Protein AF-A0A0Q6EJR5-F1 (afdb_monomer_lite)

Foldseek 3Di:
DDLLVVVLCVLPVCLVVVVVLCPPCVSVVQSLVLLCVLQVDNDNVSSVVSCVVDVVSSVVSSVSSVVSVVVVVVVVVVVVVVVVVVVVVVVVVVVVQVVVLVVVQVCQVVVDDPRNCVLVVLLCVLVCVLVVLVVCVVVCVVVPDDPVVVVVSVVVNVVSVVVNVVNCCSVVDCPVVVVVVVVVVVVVVVVVVVVVVPPDDDDDDDDDDDDDDDDDDDDDDDDDDDDDDDDDDDDYDDDDDDDDDDDDDDDDDDCPPVPDDDDDPPQAFDFPDPPDGFAADDDPPPLLQFAQFWDAPDPQQLFWWGAGPSRDTTDDQCQFFQRADPNQFFGQLFGWGAFAFFTFTFGGAKWFFADKAWDDQDPVRFTFIWTWTADDWKIKTQTQFHPCQCVVLVDDHGDIDHRGDGRTGHHPRRTGGIWMFGPPDRDDDTDGPPDDDDPGGHGHRVVSVSNSDPPPPD

Secondary structure (DSSP, 8-state):
--HHHHHHHHH-TTHHHHHTT-SSSHHHHHHHHHHHHHH--SSHHHHHHHHHH-HHHHHHHHHHHHHHHHHHHHHHHHHHHHHHHHHHHHHHHHHHHHHHHHHHHHHHHHS-TTTTTHHHHHHHHHHHHHHHHHHHHHTTTTTTS-HHHHHHHHHHHHHHHHHHHHHHHHHS-THHHHHHHHHHHHHHHHHHHHHHHSS----PPP-------------------------------------------------TT----------PBPPSSSSSPPPBP--SS-GGG---SEE---TTTT---EEBTTS-EES-GGGSTT-EETTTTEE--SEEEE--TTPEEE-SSSEEEEEEEEEEE-TTS-EEEEEEEE-SSEEEEEETEETTHHHHTT--TT-EE-TT-EEEEB-TTSEEEEEEEETT--S-----TTS---SSEEB-HHHHHHHS-STT--

Structure (mmCIF, N/CA/C/O backbone):
data_AF-A0A0Q6EJR5-F1
#
_entry.id   AF-A0A0Q6EJR5-F1
#
loop_
_atom_site.group_PDB
_atom_site.id
_atom_site.type_symbol
_atom_site.label_atom_id
_atom_site.label_alt_id
_atom_site.label_comp_id
_atom_site.label_asym_id
_atom_site.label_entity_id
_atom_site.label_seq_id
_atom_site.pdbx_PDB_ins_code
_atom_site.Cartn_x
_atom_site.Cartn_y
_atom_site.Cartn_z
_atom_site.occupancy
_atom_site.B_iso_or_equiv
_atom_site.auth_seq_id
_atom_site.auth_comp_id
_atom_site.auth_asym_id
_atom_site.auth_atom_id
_atom_site.pdbx_PDB_model_num
ATOM 1 N N . MET A 1 1 ? -3.479 7.681 37.770 1.00 61.12 1 MET A N 1
ATOM 2 C CA . MET A 1 1 ? -4.841 8.215 37.561 1.00 61.12 1 MET A CA 1
ATOM 3 C C . MET A 1 1 ? -5.262 8.885 38.858 1.00 61.12 1 MET A C 1
ATOM 5 O O . MET A 1 1 ? -5.218 8.220 39.886 1.00 61.12 1 MET A O 1
ATOM 9 N N . SER A 1 2 ? -5.551 10.185 38.834 1.00 76.25 2 SER A N 1
ATOM 10 C CA . SER A 1 2 ? -5.902 10.955 40.036 1.00 76.25 2 SER A CA 1
ATOM 11 C C . SER A 1 2 ? -7.292 10.583 40.574 1.00 76.25 2 SER A C 1
ATOM 13 O O . SER A 1 2 ? -8.178 10.241 39.782 1.00 76.25 2 SER A O 1
ATOM 15 N N . PRO A 1 3 ? -7.534 10.655 41.896 1.00 80.75 3 PRO A N 1
ATOM 16 C CA . PRO A 1 3 ? -8.864 10.427 42.454 1.00 80.75 3 PRO A CA 1
ATOM 17 C C . PRO A 1 3 ? -9.887 11.502 42.035 1.00 80.75 3 PRO A C 1
ATOM 19 O O . PRO A 1 3 ? -11.080 11.207 42.018 1.00 80.75 3 PRO A O 1
ATOM 22 N N . LEU A 1 4 ? -9.456 12.703 41.618 1.00 81.25 4 LEU A N 1
ATOM 23 C CA . LEU A 1 4 ? -10.346 13.721 41.033 1.00 81.25 4 LEU A CA 1
ATOM 24 C C . LEU A 1 4 ? -10.861 13.296 39.645 1.00 81.25 4 LEU A C 1
ATOM 26 O O . LEU A 1 4 ? -12.050 13.421 39.352 1.00 81.25 4 LEU A O 1
ATOM 30 N N . ILE A 1 5 ? -9.996 12.695 38.821 1.00 83.31 5 ILE A N 1
ATOM 31 C CA . ILE A 1 5 ? -10.364 12.134 37.509 1.00 83.31 5 ILE A CA 1
ATOM 32 C C . ILE A 1 5 ? -11.421 11.029 37.660 1.00 83.31 5 ILE A C 1
ATOM 34 O O . ILE A 1 5 ? -12.351 10.952 36.858 1.00 83.31 5 ILE A O 1
ATOM 38 N N . ALA A 1 6 ? -11.337 10.205 38.711 1.00 84.06 6 ALA A N 1
ATOM 39 C CA . ALA A 1 6 ? -12.338 9.172 38.988 1.00 84.06 6 ALA A CA 1
ATOM 40 C C . ALA A 1 6 ? -13.736 9.750 39.304 1.00 84.06 6 ALA A C 1
ATOM 42 O O . ALA A 1 6 ? -14.745 9.112 39.000 1.00 84.06 6 ALA A O 1
ATOM 43 N N . ILE A 1 7 ? -13.812 10.963 39.864 1.00 84.06 7 ILE A N 1
ATOM 44 C CA . ILE A 1 7 ? -15.077 11.678 40.112 1.00 84.06 7 ILE A CA 1
ATOM 45 C C . ILE A 1 7 ? -15.633 12.244 38.802 1.00 84.06 7 ILE A C 1
ATOM 47 O O . ILE A 1 7 ? -16.807 12.036 38.498 1.00 84.06 7 ILE A O 1
ATOM 51 N N . ALA A 1 8 ? -14.791 12.886 37.984 1.00 83.62 8 ALA A N 1
ATOM 52 C CA . ALA A 1 8 ? -15.186 13.367 36.659 1.00 83.62 8 ALA A CA 1
ATOM 53 C C . ALA A 1 8 ? -15.727 12.227 35.773 1.00 83.62 8 ALA A C 1
ATOM 55 O O . ALA A 1 8 ? -16.794 12.357 35.173 1.00 83.62 8 ALA A O 1
ATOM 56 N N . ALA A 1 9 ? -15.048 11.077 35.770 1.00 84.69 9 ALA A N 1
ATOM 57 C CA . ALA A 1 9 ? -15.455 9.876 35.042 1.00 84.69 9 ALA A CA 1
ATOM 58 C C . ALA A 1 9 ? -16.787 9.269 35.520 1.00 84.69 9 ALA A C 1
ATOM 60 O O . ALA A 1 9 ? -17.506 8.669 34.723 1.00 84.69 9 ALA A O 1
ATOM 61 N N . ALA A 1 10 ? -17.151 9.437 36.796 1.00 84.56 10 ALA A N 1
ATOM 62 C CA . ALA A 1 10 ? -18.450 9.000 37.312 1.00 84.56 10 ALA A CA 1
ATOM 63 C C . ALA A 1 10 ? -19.615 9.897 36.843 1.00 84.56 10 ALA A C 1
ATOM 65 O O . ALA A 1 10 ? -20.758 9.442 36.801 1.00 84.56 10 ALA A O 1
ATOM 66 N N . ILE A 1 11 ? -19.337 11.156 36.479 1.00 84.00 11 ILE A N 1
ATOM 67 C CA . ILE A 1 11 ? -20.334 12.145 36.030 1.00 84.00 11 ILE A CA 1
ATOM 68 C C . ILE A 1 11 ? -20.426 12.194 34.494 1.00 84.00 11 ILE A C 1
ATOM 70 O O . ILE A 1 11 ? -21.525 12.355 33.954 1.00 84.00 11 ILE A O 1
ATOM 74 N N . VAL A 1 12 ? -19.293 12.033 33.797 1.00 85.00 12 VAL A N 1
ATOM 75 C CA . VAL A 1 12 ? -19.169 11.979 32.329 1.00 85.00 12 VAL A CA 1
ATOM 76 C C . VAL A 1 12 ? -18.239 10.816 31.931 1.00 85.00 12 VAL A C 1
ATOM 78 O O . VAL A 1 12 ? -17.037 11.020 31.764 1.00 85.00 12 VAL A O 1
ATOM 81 N N . PRO A 1 13 ? -18.760 9.586 31.742 1.00 82.12 13 PRO A N 1
ATOM 82 C CA . PRO A 1 13 ? -17.931 8.405 31.453 1.00 82.12 13 PRO A CA 1
ATOM 83 C C . PRO A 1 13 ? -17.100 8.491 30.166 1.00 82.12 13 PRO A C 1
ATOM 85 O O . PRO A 1 13 ? -16.034 7.885 30.077 1.00 82.12 13 PRO A O 1
ATOM 88 N N . GLU A 1 14 ? -17.556 9.267 29.180 1.00 78.62 14 GLU A N 1
ATOM 89 C CA . GLU A 1 14 ? -16.849 9.494 27.911 1.00 78.62 14 GLU A CA 1
ATOM 90 C C . GLU A 1 14 ? -15.479 10.173 28.096 1.00 78.62 14 GLU A C 1
ATOM 92 O O . GLU A 1 14 ? -14.563 9.926 27.310 1.00 78.62 14 GLU A O 1
ATOM 97 N N . ILE A 1 15 ? -15.277 10.922 29.190 1.00 80.06 15 ILE A N 1
ATOM 98 C CA . ILE A 1 15 ? -14.000 11.586 29.494 1.00 80.06 15 ILE A CA 1
ATOM 99 C C . ILE A 1 15 ? -12.838 10.578 29.632 1.00 80.06 15 ILE A C 1
ATOM 101 O O . ILE A 1 15 ? -11.687 10.900 29.335 1.00 80.06 15 ILE A O 1
ATOM 105 N N . LEU A 1 16 ? -13.138 9.323 30.001 1.00 77.94 16 LEU A N 1
ATOM 106 C CA . LEU A 1 16 ? -12.156 8.236 30.069 1.00 77.94 16 LEU A CA 1
ATOM 107 C C . LEU A 1 16 ? -11.574 7.875 28.697 1.00 77.94 16 LEU A C 1
ATOM 109 O O . LEU A 1 16 ? -10.421 7.454 28.630 1.00 77.94 16 LEU A O 1
ATOM 113 N N . ARG A 1 17 ? -12.331 8.047 27.602 1.00 77.50 17 ARG A N 1
ATOM 114 C CA . ARG A 1 17 ? -11.819 7.806 26.242 1.00 77.50 17 ARG A CA 1
ATOM 115 C C . ARG A 1 17 ? -10.790 8.861 25.842 1.00 77.50 17 ARG A C 1
ATOM 117 O O . ARG A 1 17 ? -9.792 8.507 25.230 1.00 77.50 17 ARG A O 1
ATOM 124 N N . ARG A 1 18 ? -10.989 10.123 26.245 1.00 73.12 18 ARG A N 1
ATOM 125 C CA . ARG A 1 18 ? -10.033 11.220 26.001 1.00 73.12 18 ARG A CA 1
ATOM 126 C C . ARG A 1 18 ? -8.766 11.079 26.833 1.00 73.12 18 ARG A C 1
ATOM 128 O O . ARG A 1 18 ? -7.672 11.272 26.317 1.00 73.12 18 ARG A O 1
ATOM 135 N N . LEU A 1 19 ? -8.902 10.662 28.092 1.00 77.19 19 LEU A N 1
ATOM 136 C CA . LEU A 1 19 ? -7.751 10.363 28.944 1.00 77.19 19 LEU A CA 1
ATOM 137 C C . LEU A 1 19 ? -6.940 9.159 28.428 1.00 77.19 19 LEU A C 1
ATOM 139 O O . LEU A 1 19 ? -5.723 9.138 28.566 1.00 77.19 19 LEU A O 1
ATOM 143 N N . ALA A 1 20 ? -7.584 8.173 27.794 1.00 75.25 20 ALA A N 1
ATOM 144 C CA . ALA A 1 20 ? -6.888 7.049 27.160 1.00 75.25 20 ALA A CA 1
ATOM 145 C C . ALA A 1 20 ? -6.059 7.449 25.920 1.00 75.25 20 ALA A C 1
ATOM 147 O O . ALA A 1 20 ? -5.216 6.668 25.485 1.00 75.25 20 ALA A O 1
ATOM 148 N N . THR A 1 21 ? -6.277 8.650 25.371 1.00 67.75 21 THR A N 1
ATOM 149 C CA . THR A 1 21 ? -5.479 9.254 24.289 1.00 67.75 21 THR A CA 1
ATOM 150 C C . THR A 1 21 ? -4.505 10.338 24.774 1.00 67.75 21 THR A C 1
ATOM 152 O O . THR A 1 21 ? -3.843 10.969 23.955 1.00 67.75 21 THR A O 1
ATOM 155 N N . ASP A 1 22 ? -4.404 10.573 26.085 1.00 78.06 22 ASP A N 1
ATOM 156 C CA . ASP A 1 22 ? -3.545 11.613 26.659 1.00 78.06 22 ASP A CA 1
ATOM 157 C C . ASP A 1 22 ? -2.146 11.081 27.004 1.00 78.06 22 ASP A C 1
ATOM 159 O O . ASP A 1 22 ? -1.853 10.723 28.145 1.00 78.06 22 ASP A O 1
ATOM 163 N N . GLU A 1 23 ? -1.257 11.058 26.011 1.00 67.62 23 GLU A N 1
ATOM 164 C CA . GLU A 1 23 ? 0.153 10.682 26.206 1.00 67.62 23 GLU A CA 1
ATOM 165 C C . GLU A 1 23 ? 0.959 11.732 27.004 1.00 67.62 23 GLU A C 1
ATOM 167 O O . GLU A 1 23 ? 2.087 11.461 27.413 1.00 67.62 23 GLU A O 1
ATOM 172 N N . THR A 1 24 ? 0.397 12.925 27.242 1.00 73.56 24 THR A N 1
ATOM 173 C CA . THR A 1 24 ? 1.102 14.073 27.848 1.00 73.56 24 THR A CA 1
ATOM 174 C C . THR A 1 24 ? 0.700 14.387 29.289 1.00 73.56 24 THR A C 1
ATOM 176 O O . THR A 1 24 ? 1.445 15.065 29.990 1.00 73.56 24 THR A O 1
ATOM 179 N N . GLY A 1 25 ? -0.470 13.922 29.732 1.00 77.94 25 GLY A N 1
ATOM 180 C CA . GLY A 1 25 ? -1.097 14.301 31.001 1.00 77.94 25 GLY A CA 1
ATOM 181 C C . GLY A 1 25 ? -1.902 15.609 30.955 1.00 77.94 25 GLY A C 1
ATOM 182 O O . GLY A 1 25 ? -2.576 15.932 31.934 1.00 77.94 25 GLY A O 1
ATOM 183 N N . ALA A 1 26 ? -1.880 16.352 29.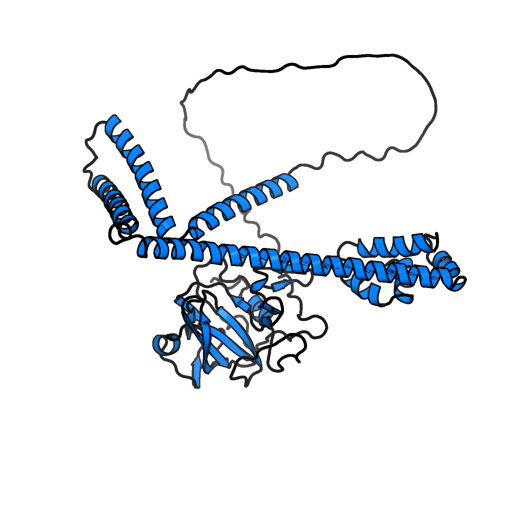842 1.00 80.62 26 ALA A N 1
ATOM 184 C CA . ALA A 1 26 ? -2.504 17.672 29.728 1.00 80.62 26 ALA A CA 1
ATOM 185 C C . ALA A 1 26 ? -4.045 17.640 29.759 1.00 80.62 26 ALA A C 1
ATOM 187 O O . ALA A 1 26 ? -4.671 18.583 30.245 1.00 80.62 26 ALA A O 1
ATOM 188 N N . ILE A 1 27 ? -4.675 16.563 29.278 1.00 82.75 27 ILE A N 1
ATOM 189 C CA . ILE A 1 27 ? -6.127 16.357 29.406 1.00 82.75 27 ILE A CA 1
ATOM 190 C C . ILE A 1 27 ? -6.450 15.962 30.854 1.00 82.75 27 ILE A C 1
ATOM 192 O O . ILE A 1 27 ? -7.434 16.442 31.415 1.00 82.75 27 ILE A O 1
ATOM 196 N N . GLY A 1 28 ? -5.592 15.158 31.492 1.00 83.56 28 GLY A N 1
ATOM 197 C CA . GLY A 1 28 ? -5.648 14.882 32.930 1.00 83.56 28 GLY A CA 1
ATOM 198 C C . GLY A 1 28 ? -5.654 16.162 33.772 1.00 83.56 28 GLY A C 1
ATOM 199 O O . GLY A 1 28 ? -6.595 16.387 34.532 1.00 83.56 28 GLY A O 1
ATOM 200 N N . GLU A 1 29 ? -4.673 17.045 33.572 1.00 85.88 29 GLU A N 1
ATOM 201 C CA . GLU A 1 29 ? -4.584 18.343 34.257 1.00 85.88 29 GLU A CA 1
ATOM 202 C C . GLU A 1 29 ? -5.828 19.218 34.030 1.00 85.88 29 GLU A C 1
ATOM 204 O O . GLU A 1 29 ? -6.339 19.821 34.975 1.00 85.88 29 GLU A O 1
ATOM 209 N N . GLN A 1 30 ? -6.372 19.253 32.807 1.00 84.81 30 GLN A N 1
ATOM 210 C CA . GLN A 1 30 ? -7.591 20.011 32.490 1.00 84.81 30 GLN A CA 1
ATOM 211 C C . GLN A 1 30 ? -8.840 19.448 33.189 1.00 84.81 30 GLN A C 1
ATOM 213 O O . GLN A 1 30 ? -9.680 20.220 33.658 1.00 84.81 30 GLN A O 1
ATOM 218 N N . ILE A 1 31 ? -8.957 18.122 33.317 1.00 87.12 31 ILE A N 1
ATOM 219 C CA . ILE A 1 31 ? -10.040 17.469 34.071 1.00 87.12 31 ILE A CA 1
ATOM 220 C C . ILE A 1 31 ? -9.919 17.787 35.568 1.00 87.12 31 ILE A C 1
ATOM 222 O O . ILE A 1 31 ? -10.916 18.130 36.206 1.00 87.12 31 ILE A O 1
ATOM 226 N N . GLU A 1 32 ? -8.715 17.708 36.137 1.00 87.44 32 GLU A N 1
ATOM 227 C CA . GLU A 1 32 ? -8.482 18.011 37.556 1.00 87.44 32 GLU A CA 1
ATOM 228 C C . GLU A 1 32 ? -8.726 19.494 37.867 1.00 87.44 32 GLU A C 1
ATOM 230 O O . GLU A 1 32 ? -9.386 19.816 38.859 1.00 87.44 32 GLU A O 1
ATOM 235 N N . ALA A 1 33 ? -8.312 20.395 36.971 1.00 87.38 33 ALA A N 1
ATOM 236 C CA . ALA A 1 33 ? -8.634 21.815 37.045 1.00 87.38 33 ALA A CA 1
ATOM 237 C C . ALA A 1 33 ? -10.150 22.072 36.971 1.00 87.38 33 ALA A C 1
ATOM 239 O O . ALA A 1 33 ? -10.655 22.892 37.734 1.00 87.38 33 ALA A O 1
ATOM 240 N N . ALA A 1 34 ? -10.901 21.367 36.117 1.00 85.62 34 ALA A N 1
ATOM 241 C CA . ALA A 1 34 ? -12.360 21.502 36.044 1.00 85.62 34 ALA A CA 1
ATOM 242 C C . ALA A 1 34 ? -13.058 21.065 37.348 1.00 85.62 34 ALA A C 1
ATOM 244 O O . ALA A 1 34 ? -13.923 21.782 37.856 1.00 85.62 34 ALA A O 1
ATOM 245 N N . VAL A 1 35 ? -12.655 19.933 37.942 1.00 86.69 35 VAL A N 1
ATOM 246 C CA . VAL A 1 35 ? -13.210 19.475 39.233 1.00 86.69 35 VAL A CA 1
ATOM 247 C C . VAL A 1 35 ? -12.894 20.474 40.352 1.00 86.69 35 VAL A C 1
ATOM 249 O O . VAL A 1 35 ? -13.790 20.827 41.125 1.00 86.69 35 VAL A O 1
ATOM 252 N N . ASN A 1 36 ? -11.659 20.979 40.417 1.00 87.31 36 ASN A N 1
ATOM 253 C CA . ASN A 1 36 ? -11.250 21.954 41.429 1.00 87.31 36 ASN A CA 1
ATOM 254 C C . ASN A 1 36 ? -11.972 23.305 41.240 1.00 87.31 36 ASN A C 1
ATOM 256 O O . ASN A 1 36 ? -12.535 23.839 42.189 1.00 87.31 36 ASN A O 1
ATOM 260 N N . ASN A 1 37 ? -12.092 23.807 40.006 1.00 87.00 37 ASN A N 1
ATOM 261 C CA . ASN A 1 37 ? -12.785 25.067 39.702 1.00 87.00 37 ASN A CA 1
ATOM 262 C C . ASN A 1 37 ? -14.284 25.065 40.064 1.00 87.00 37 ASN A C 1
ATOM 264 O O . ASN A 1 37 ? -14.830 26.128 40.358 1.00 87.00 37 ASN A O 1
ATOM 268 N N . VAL A 1 38 ? -14.964 23.910 40.042 1.00 87.00 38 VAL A N 1
ATOM 269 C CA . VAL A 1 38 ? -16.391 23.814 40.421 1.00 87.00 38 VAL A CA 1
ATOM 270 C C . VAL A 1 38 ? -16.589 23.510 41.909 1.00 87.00 38 VAL A C 1
ATOM 272 O O . VAL A 1 38 ? -17.557 23.979 42.504 1.00 87.00 38 VAL A O 1
ATOM 275 N N . THR A 1 39 ? -15.692 22.746 42.536 1.00 86.62 39 THR A N 1
ATOM 276 C CA . THR A 1 39 ? -15.836 22.348 43.952 1.00 86.62 39 THR A CA 1
ATOM 277 C C . THR A 1 39 ? -15.099 23.266 44.929 1.00 86.62 39 THR A C 1
ATOM 279 O O . THR A 1 39 ? -15.474 23.341 46.102 1.00 86.62 39 THR A O 1
ATOM 282 N N . GLY A 1 40 ? -14.067 23.973 44.472 1.00 86.00 40 GLY A N 1
ATOM 283 C CA . GLY A 1 40 ? -13.118 24.704 45.309 1.00 86.00 40 GLY A CA 1
ATOM 284 C C . GLY A 1 40 ? -12.274 23.798 46.210 1.00 86.00 40 GLY A C 1
ATOM 285 O O . GLY A 1 40 ? -11.847 24.256 47.265 1.00 86.00 40 GLY A O 1
ATOM 286 N N . GLU A 1 41 ? -12.111 22.518 45.859 1.00 83.50 41 GLU A N 1
ATOM 287 C CA . GLU A 1 41 ? -11.373 21.523 46.644 1.00 83.50 41 GLU A CA 1
ATOM 288 C C . GLU A 1 41 ? -10.335 20.792 45.788 1.00 83.50 41 GLU A C 1
ATOM 290 O O . GLU A 1 41 ? -10.648 20.237 44.734 1.00 83.50 41 GLU A O 1
ATOM 295 N N . SER A 1 42 ? -9.103 20.721 46.297 1.00 79.25 42 SER A N 1
ATOM 296 C CA . SER A 1 42 ? -8.042 19.870 45.739 1.00 79.25 42 SER A CA 1
ATOM 297 C C . SER A 1 42 ? -8.084 18.433 46.278 1.00 79.25 42 SER A C 1
ATOM 299 O O . SER A 1 42 ? -7.417 17.561 45.726 1.00 79.25 42 SER A O 1
ATOM 301 N N . ASP A 1 43 ? -8.834 18.170 47.356 1.00 85.81 43 ASP A N 1
ATOM 302 C CA . ASP A 1 43 ? -9.046 16.817 47.877 1.00 85.81 43 ASP A CA 1
ATOM 303 C C . ASP A 1 43 ? -10.291 16.168 47.260 1.00 85.81 43 ASP A C 1
ATOM 305 O O . ASP A 1 43 ? -11.372 16.755 47.210 1.00 85.81 43 ASP A O 1
ATOM 309 N N . ALA A 1 44 ? -10.154 14.912 46.839 1.00 81.44 44 ALA A N 1
ATOM 310 C CA . ALA A 1 44 ? -11.215 14.182 46.160 1.00 81.44 44 ALA A CA 1
ATOM 311 C C . ALA A 1 44 ? -12.374 13.771 47.086 1.00 81.44 44 ALA A C 1
ATOM 313 O O . ALA A 1 44 ? -13.512 13.664 46.627 1.00 81.44 44 ALA A O 1
ATOM 314 N N . ILE A 1 45 ? -12.132 13.559 48.384 1.00 84.75 45 ILE A N 1
ATOM 315 C CA . ILE A 1 45 ? -13.198 13.199 49.328 1.00 84.75 45 ILE A CA 1
ATOM 316 C C . ILE A 1 45 ? -14.057 14.439 49.617 1.00 84.75 45 ILE A C 1
ATOM 318 O O . ILE A 1 45 ? -15.283 14.363 49.521 1.00 84.75 45 ILE A O 1
ATOM 322 N N . ALA A 1 46 ? -13.430 15.590 49.870 1.00 84.69 46 ALA A N 1
ATOM 323 C CA . ALA A 1 46 ? -14.104 16.878 50.038 1.00 84.69 46 ALA A CA 1
ATOM 324 C C . ALA A 1 46 ? -14.841 17.325 48.759 1.00 84.69 46 ALA A C 1
ATOM 326 O O . ALA A 1 46 ? -16.023 17.682 48.820 1.00 84.69 46 ALA A O 1
ATOM 327 N N . ALA A 1 47 ? -14.190 17.232 47.592 1.00 83.75 47 ALA A N 1
ATOM 328 C CA . ALA A 1 47 ? -14.797 17.526 46.293 1.00 83.75 47 ALA A CA 1
ATOM 329 C C . ALA A 1 47 ? -16.056 16.679 46.050 1.00 83.75 47 ALA A C 1
ATOM 331 O O . ALA A 1 47 ? -17.112 17.218 45.710 1.00 83.75 47 ALA A O 1
ATOM 332 N N . LYS A 1 48 ? -15.981 15.361 46.293 1.00 85.19 48 LYS A N 1
ATOM 333 C CA . LYS A 1 48 ? -17.139 14.472 46.158 1.00 85.19 48 LYS A CA 1
ATOM 334 C C . LYS A 1 48 ? -18.261 14.832 47.135 1.00 85.19 48 LYS A C 1
ATOM 336 O O . LYS A 1 48 ? -19.408 14.922 46.710 1.00 85.19 48 LYS A O 1
ATOM 341 N N . GLN A 1 49 ? -17.953 15.086 48.408 1.00 85.75 49 GLN A N 1
ATOM 342 C CA . GLN A 1 49 ? -18.969 15.455 49.402 1.00 85.75 49 GLN A CA 1
ATOM 343 C C . GLN A 1 49 ? -19.724 16.739 49.020 1.00 85.75 49 GLN A C 1
ATOM 345 O O . GLN A 1 49 ? -20.940 16.800 49.198 1.00 85.75 49 GLN A O 1
ATOM 350 N N . LYS A 1 50 ? -19.047 17.740 48.436 1.00 86.50 50 LYS A N 1
ATOM 351 C CA . LYS A 1 50 ? -19.709 18.950 47.914 1.00 86.50 50 LYS A CA 1
ATOM 352 C C . LYS A 1 50 ? -20.636 18.661 46.730 1.00 86.50 50 LYS A C 1
ATOM 354 O O . LYS A 1 50 ? -21.726 19.227 46.681 1.00 86.50 50 LYS A O 1
ATOM 359 N N . LEU A 1 51 ? -20.221 17.796 45.802 1.00 86.56 51 LEU A N 1
ATOM 360 C CA . LEU A 1 51 ? -21.010 17.399 44.626 1.00 86.56 51 LEU A CA 1
ATOM 361 C C . LEU A 1 51 ? -22.250 16.581 45.020 1.00 86.56 51 LEU A C 1
ATOM 363 O O . LEU A 1 51 ? -23.358 16.912 44.592 1.00 86.56 51 LEU A O 1
ATOM 367 N N . ASP A 1 52 ? -22.078 15.585 45.897 1.00 85.44 52 ASP A N 1
ATOM 368 C CA . ASP A 1 52 ? -23.161 14.754 46.442 1.00 85.44 52 ASP A CA 1
ATOM 369 C C . ASP A 1 52 ? -24.179 15.604 47.240 1.00 85.44 52 ASP A C 1
ATOM 371 O O . ASP A 1 52 ? -25.382 15.343 47.194 1.00 85.44 52 ASP A O 1
ATOM 375 N N . ALA A 1 53 ? -23.722 16.655 47.936 1.00 87.12 53 ALA A N 1
ATOM 376 C CA . ALA A 1 53 ? -24.578 17.582 48.683 1.00 87.12 53 ALA A CA 1
ATOM 377 C C . ALA A 1 53 ? -25.238 18.686 47.828 1.00 87.12 53 ALA A C 1
ATOM 379 O O . ALA A 1 53 ? -26.172 19.337 48.300 1.00 87.12 53 ALA A O 1
ATOM 380 N N . SER A 1 54 ? -24.765 18.931 46.599 1.00 87.12 54 SER A N 1
ATOM 381 C CA . SER A 1 54 ? -25.181 20.076 45.772 1.00 87.12 54 SER A CA 1
ATOM 382 C C . SER A 1 54 ? -25.453 19.678 44.315 1.00 87.12 54 SER A C 1
ATOM 384 O O . SER A 1 54 ? -24.579 19.839 43.456 1.00 87.12 54 SER A O 1
ATOM 386 N N . PRO A 1 55 ? -26.691 19.264 43.975 1.00 86.00 55 PRO A N 1
ATOM 387 C CA . PRO A 1 55 ? -27.085 18.977 42.594 1.00 86.00 55 PRO A CA 1
ATOM 388 C C . PRO A 1 55 ? -26.729 20.079 41.569 1.00 86.00 55 PRO A C 1
ATOM 390 O O . PRO A 1 55 ? -26.269 19.723 40.484 1.00 86.00 55 PRO A O 1
ATOM 393 N N . PRO A 1 56 ? -26.827 21.396 41.878 1.00 89.19 56 PRO A N 1
ATOM 394 C CA . PRO A 1 56 ? -26.400 22.445 40.947 1.00 89.19 56 PRO A CA 1
ATOM 395 C C . PRO A 1 56 ? -24.903 22.410 40.598 1.00 89.19 56 PRO A C 1
ATOM 397 O O . PRO A 1 56 ? -24.553 22.656 39.446 1.00 89.19 56 PRO A O 1
ATOM 400 N N . LEU A 1 57 ? -24.024 22.065 41.551 1.00 86.31 57 LEU A N 1
ATOM 401 C CA . LEU A 1 57 ? -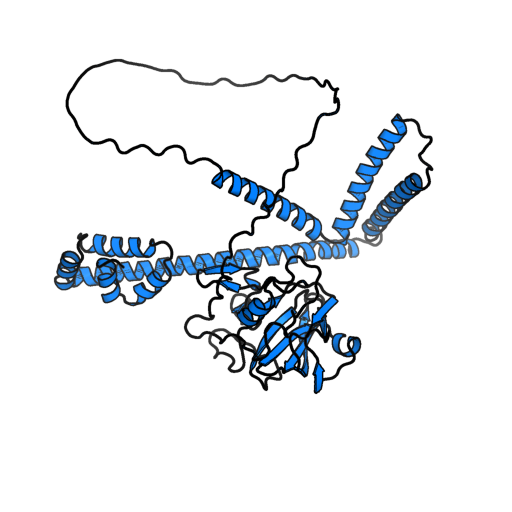22.582 21.937 41.293 1.00 86.31 57 LEU A CA 1
ATOM 402 C C . LEU A 1 57 ? -22.283 20.708 40.426 1.00 86.31 57 LEU A C 1
ATOM 404 O O . LEU A 1 57 ? -21.433 20.770 39.542 1.00 86.31 57 LEU A O 1
ATOM 408 N N . THR A 1 58 ? -23.016 19.611 40.628 1.00 86.38 58 THR A N 1
ATOM 409 C CA . THR A 1 58 ? -22.882 18.397 39.809 1.00 86.38 58 THR A CA 1
ATOM 410 C C . THR A 1 58 ? -23.284 18.637 38.350 1.00 86.38 58 THR A C 1
ATOM 412 O O . THR A 1 58 ? -22.562 18.218 37.444 1.00 86.38 58 THR A O 1
ATOM 415 N N . GLU A 1 59 ? -24.368 19.377 38.089 1.00 85.00 59 GLU A N 1
ATOM 416 C CA . GLU A 1 59 ? -24.724 19.768 36.715 1.00 85.00 59 GLU A CA 1
ATOM 417 C C . GLU A 1 59 ? -23.750 20.806 36.128 1.00 85.00 59 GLU A C 1
ATOM 419 O O . GLU A 1 59 ? -23.380 20.703 34.958 1.00 85.00 59 GLU A O 1
ATOM 424 N N . GLN A 1 60 ? -23.253 21.758 36.928 1.00 87.88 60 GLN A N 1
ATOM 425 C CA . GLN A 1 60 ? -22.221 22.708 36.491 1.00 87.88 60 GLN A CA 1
ATOM 426 C C . GLN A 1 60 ? -20.927 21.991 36.065 1.00 87.88 60 GLN A C 1
ATOM 428 O O . GLN A 1 60 ? -20.366 22.310 35.013 1.00 87.88 60 GLN A O 1
ATOM 433 N N . LEU A 1 61 ? -20.483 20.988 36.831 1.00 88.31 61 LEU A N 1
ATOM 434 C CA . LEU A 1 61 ? -19.325 20.158 36.494 1.00 88.31 61 LEU A CA 1
ATOM 435 C C . LEU A 1 61 ? -19.582 19.306 35.243 1.00 88.31 61 LEU A C 1
ATOM 437 O O . LEU A 1 61 ? -18.719 19.242 34.369 1.00 88.31 61 LEU A O 1
ATOM 441 N N . ARG A 1 62 ? -20.780 18.718 35.095 1.00 87.38 62 ARG A N 1
ATOM 442 C CA . ARG A 1 62 ? -21.167 17.994 33.870 1.00 87.38 62 ARG A CA 1
ATOM 443 C C . ARG A 1 62 ? -21.075 18.888 32.630 1.00 87.38 62 ARG A C 1
ATOM 445 O O . ARG A 1 62 ? -20.528 18.451 31.621 1.00 87.38 62 ARG A O 1
ATOM 452 N N . VAL A 1 63 ? -21.572 20.127 32.697 1.00 87.25 63 VAL A N 1
ATOM 453 C CA . VAL A 1 63 ? -21.508 21.075 31.568 1.00 87.25 63 VAL A CA 1
ATOM 454 C C . VAL A 1 63 ? -20.065 21.478 31.249 1.00 87.25 63 VAL A C 1
ATOM 456 O O . VAL A 1 63 ? -19.706 21.522 30.073 1.00 87.25 63 VAL A O 1
ATOM 459 N N . GLN A 1 64 ? -19.210 21.718 32.251 1.00 87.31 64 GLN A N 1
ATOM 460 C CA . GLN A 1 64 ? -17.794 22.017 31.995 1.00 87.31 64 GLN A CA 1
ATOM 461 C C . GLN A 1 64 ? -17.054 20.837 31.346 1.00 87.31 64 GLN A C 1
ATOM 463 O O . GLN A 1 64 ? -16.371 21.035 30.343 1.00 87.31 64 GLN A O 1
ATOM 468 N N . LEU A 1 65 ? -17.241 19.610 31.844 1.00 87.38 65 LEU A N 1
ATOM 469 C CA . LEU A 1 65 ? -16.622 18.408 31.269 1.00 87.38 65 LEU A CA 1
ATOM 470 C C . LEU A 1 65 ? -17.130 18.104 29.846 1.00 87.38 65 LEU A C 1
ATOM 472 O O . LEU A 1 65 ? -16.350 17.683 28.995 1.00 87.38 65 LEU A O 1
ATOM 476 N N . ALA A 1 66 ? -18.411 18.360 29.557 1.00 83.94 66 ALA A N 1
ATOM 477 C CA . ALA A 1 66 ? -18.968 18.214 28.210 1.00 83.94 66 ALA A CA 1
ATOM 478 C C . ALA A 1 66 ? -18.431 19.270 27.223 1.00 83.94 66 ALA A C 1
ATOM 480 O O . ALA A 1 66 ? -18.185 18.956 26.058 1.00 83.94 66 ALA A O 1
ATOM 481 N N . ASN A 1 67 ? -18.208 20.508 27.679 1.00 85.44 67 ASN A N 1
ATOM 482 C CA . ASN A 1 67 ? -17.547 21.535 26.870 1.00 85.44 67 ASN A CA 1
ATOM 483 C C . ASN A 1 67 ? -16.076 21.180 26.601 1.00 85.44 67 ASN A C 1
ATOM 485 O O . ASN A 1 67 ? -15.612 21.367 25.479 1.00 85.44 67 ASN A O 1
ATOM 489 N N . LEU A 1 68 ? -15.371 20.617 27.589 1.00 84.38 68 LEU A N 1
ATOM 490 C CA . LEU A 1 68 ? -13.984 20.170 27.447 1.00 84.38 68 LEU A CA 1
ATOM 491 C C . LEU A 1 68 ? -13.843 19.061 26.387 1.00 84.38 68 LEU A C 1
ATOM 493 O O . LEU A 1 68 ? -13.004 19.180 25.496 1.00 84.38 68 LEU A O 1
ATOM 497 N N . ASP A 1 69 ? -14.706 18.035 26.410 1.00 81.31 69 ASP A N 1
ATOM 498 C CA . ASP A 1 69 ? -14.738 16.997 25.360 1.00 81.31 69 ASP A CA 1
ATOM 499 C C . ASP A 1 69 ? -14.984 17.596 23.964 1.00 81.31 69 ASP A C 1
ATOM 501 O O . ASP A 1 69 ? -14.311 17.237 22.996 1.00 81.31 69 ASP A O 1
ATOM 505 N N . LEU A 1 70 ? -15.902 18.565 23.869 1.00 82.06 70 LEU A N 1
ATOM 506 C CA . LEU A 1 70 ? -16.227 19.249 22.620 1.00 82.06 70 LEU A CA 1
ATOM 507 C C . LEU A 1 70 ? -15.051 20.082 22.079 1.00 82.06 70 LEU A C 1
ATOM 509 O O . LEU A 1 70 ? -14.883 20.167 20.862 1.00 82.06 70 LEU A O 1
ATOM 513 N N . GLU A 1 71 ? -14.254 20.719 22.939 1.00 81.12 71 GLU A N 1
ATOM 514 C CA . GLU A 1 71 ? -13.075 21.487 22.517 1.00 81.12 71 GLU A CA 1
ATOM 515 C C . GLU A 1 71 ? -11.903 20.588 22.119 1.00 81.12 71 GLU A C 1
ATOM 517 O O . GLU A 1 71 ? -11.311 20.826 21.064 1.00 81.12 71 GLU A O 1
ATOM 522 N N . ILE A 1 72 ? -11.651 19.501 22.857 1.00 77.38 72 ILE A N 1
ATOM 523 C CA . ILE A 1 72 ? -10.694 18.455 22.459 1.00 77.38 72 ILE A CA 1
ATOM 524 C C . ILE A 1 72 ? -11.089 17.886 21.089 1.00 77.38 72 ILE A C 1
ATOM 526 O O . ILE A 1 72 ? -10.285 17.887 20.161 1.00 77.38 72 ILE A O 1
ATOM 530 N N . HIS A 1 73 ? -12.360 17.519 20.898 1.00 76.81 73 HIS A N 1
ATOM 531 C CA . HIS A 1 73 ? -12.828 16.975 19.623 1.00 76.81 73 HIS A CA 1
ATOM 532 C C . HIS A 1 73 ? -12.714 17.964 18.451 1.00 76.81 73 HIS A C 1
ATOM 534 O O . HIS A 1 73 ? -12.409 17.565 17.324 1.00 76.81 73 HIS A O 1
ATOM 540 N N . LYS A 1 74 ? -12.929 19.264 18.693 1.00 74.19 74 LYS A N 1
ATOM 541 C CA . LYS A 1 74 ? -12.681 20.311 17.688 1.00 74.19 74 LYS A CA 1
ATOM 542 C C . LYS A 1 74 ? -11.194 20.448 17.367 1.00 74.19 74 LYS A C 1
ATOM 544 O O . LYS A 1 74 ? -10.872 20.691 16.206 1.00 74.19 74 LYS A O 1
ATOM 549 N N . ALA A 1 75 ? -10.306 20.301 18.351 1.00 71.12 75 ALA A N 1
ATOM 550 C CA . ALA A 1 75 ? -8.863 20.322 18.138 1.00 71.12 75 ALA A CA 1
ATOM 551 C C . ALA A 1 75 ? -8.400 19.112 17.308 1.00 71.12 75 ALA A C 1
ATOM 553 O O . ALA A 1 75 ? -7.688 19.312 16.322 1.00 71.12 75 ALA A O 1
ATOM 554 N N . ASP A 1 76 ? -8.887 17.902 17.619 1.00 69.25 76 ASP A N 1
ATOM 555 C CA . ASP A 1 76 ? -8.665 16.682 16.822 1.00 69.25 76 ASP A CA 1
ATOM 556 C C . ASP A 1 76 ? -9.056 16.913 15.352 1.00 69.25 76 ASP A C 1
ATOM 558 O O . ASP A 1 76 ? -8.262 16.718 14.428 1.00 69.25 76 ASP A O 1
ATOM 562 N N . LEU A 1 77 ? -10.287 17.390 15.132 1.00 68.50 77 LEU A N 1
ATOM 563 C CA . LEU A 1 77 ? -10.848 17.585 13.797 1.00 68.50 77 LEU A CA 1
ATOM 564 C C . LEU A 1 77 ? -10.143 18.722 13.040 1.00 68.50 77 LEU A C 1
ATOM 566 O O . LEU A 1 77 ? -9.943 18.629 11.830 1.00 68.50 77 LEU A O 1
ATOM 570 N N . ALA A 1 78 ? -9.716 19.782 13.733 1.00 68.94 78 ALA A N 1
ATOM 571 C CA . ALA A 1 78 ? -8.912 20.851 13.147 1.00 68.94 78 ALA A CA 1
ATOM 572 C C . ALA A 1 78 ? -7.501 20.371 12.767 1.00 68.94 78 ALA A C 1
ATOM 574 O O . ALA A 1 78 ? -6.978 20.788 11.732 1.00 68.94 78 ALA A O 1
ATOM 575 N N . ALA A 1 79 ? -6.896 19.473 13.552 1.00 65.62 79 ALA A N 1
ATOM 576 C CA . ALA A 1 79 ? -5.622 18.843 13.222 1.00 65.62 79 ALA A CA 1
ATOM 577 C C . ALA A 1 79 ? -5.751 17.902 12.011 1.00 65.62 79 ALA A C 1
ATOM 579 O O . ALA A 1 79 ? -4.925 17.979 11.099 1.00 65.62 79 ALA A O 1
ATOM 580 N N . GLU A 1 80 ? -6.813 17.091 11.932 1.00 62.03 80 GLU A N 1
ATOM 581 C CA . GLU A 1 80 ? -7.085 16.242 10.763 1.00 62.03 80 GLU A CA 1
ATOM 582 C C . GLU A 1 80 ? -7.372 17.078 9.503 1.00 62.03 80 GLU A C 1
ATOM 584 O O . GLU A 1 80 ? -6.805 16.806 8.443 1.00 62.03 80 GLU A O 1
ATOM 589 N N . VAL A 1 81 ? -8.165 18.152 9.604 1.00 59.59 81 VAL A N 1
ATOM 590 C CA . VAL A 1 81 ? -8.388 19.092 8.490 1.00 59.59 81 VAL A CA 1
ATOM 591 C C . VAL A 1 81 ? -7.086 19.787 8.082 1.00 59.59 81 VAL A C 1
ATOM 593 O O . VAL A 1 81 ? -6.840 19.958 6.887 1.00 59.59 81 VAL A O 1
ATOM 596 N N . LYS A 1 82 ? -6.209 20.147 9.026 1.00 62.50 82 LYS A N 1
ATOM 597 C CA . LYS A 1 82 ? -4.894 20.735 8.724 1.00 62.50 82 LYS A CA 1
ATOM 598 C C . LYS A 1 82 ? -3.982 19.741 7.999 1.00 62.50 82 LYS A C 1
ATOM 600 O O . LYS A 1 82 ? -3.380 20.111 6.997 1.00 62.50 82 LYS A O 1
ATOM 605 N N . ALA A 1 83 ? -3.941 18.481 8.436 1.00 54.53 83 ALA A N 1
ATOM 606 C CA . ALA A 1 83 ? -3.188 17.420 7.766 1.00 54.53 83 ALA A CA 1
ATOM 607 C C . ALA A 1 83 ? -3.753 17.115 6.366 1.00 54.53 83 ALA A C 1
ATOM 609 O O . ALA A 1 83 ? -3.016 17.050 5.383 1.00 54.53 83 ALA A O 1
ATOM 610 N N . SER A 1 84 ? -5.079 17.012 6.235 1.00 54.78 84 SER A N 1
ATOM 611 C CA . SER A 1 84 ? -5.721 16.789 4.939 1.00 54.78 84 SER A CA 1
ATOM 612 C C . SER A 1 84 ? -5.569 17.984 3.993 1.00 54.78 84 SER A C 1
ATOM 614 O O . SER A 1 84 ? -5.530 17.775 2.782 1.00 54.78 84 SER A O 1
ATOM 616 N N . THR A 1 85 ? -5.482 19.220 4.496 1.00 46.19 85 THR A N 1
ATOM 617 C CA . THR A 1 85 ? -5.230 20.404 3.659 1.00 46.19 85 THR A CA 1
ATOM 618 C C . THR A 1 85 ? -3.756 20.567 3.296 1.00 46.19 85 THR A C 1
ATOM 620 O O . THR A 1 85 ? -3.493 20.993 2.175 1.00 46.19 85 THR A O 1
ATOM 623 N N . SER A 1 86 ? -2.795 20.148 4.132 1.00 44.59 86 SER A N 1
ATOM 624 C CA . SER A 1 86 ? -1.389 20.036 3.707 1.00 44.59 86 SER A CA 1
ATOM 625 C C . SER A 1 86 ? -1.188 18.937 2.662 1.00 44.59 86 SER A C 1
ATOM 627 O O . SER A 1 86 ? -0.507 19.174 1.666 1.00 44.59 86 SER A O 1
ATOM 629 N N . ASP A 1 87 ? -1.847 17.784 2.810 1.00 48.66 87 ASP A N 1
ATOM 630 C CA . ASP A 1 87 ? -1.807 16.708 1.812 1.00 48.66 87 ASP A CA 1
ATOM 631 C C . ASP A 1 87 ? -2.470 17.153 0.496 1.00 48.66 87 ASP A C 1
ATOM 633 O O . ASP A 1 87 ? -1.939 16.901 -0.588 1.00 48.66 87 ASP A O 1
ATOM 637 N N . LEU A 1 88 ? -3.596 17.874 0.550 1.00 43.69 88 LEU A N 1
ATOM 638 C CA . LEU A 1 88 ? -4.213 18.468 -0.642 1.00 43.69 88 LEU A CA 1
ATOM 639 C C . LEU A 1 88 ? -3.352 19.578 -1.257 1.00 43.69 88 LEU A C 1
ATOM 641 O O . LEU A 1 88 ? -3.270 19.636 -2.478 1.00 43.69 88 LEU A O 1
ATOM 645 N N . ALA A 1 89 ? -2.674 20.412 -0.465 1.00 49.97 89 ALA A N 1
ATOM 646 C CA . ALA A 1 89 ? -1.759 21.436 -0.972 1.00 49.97 89 ALA A CA 1
ATOM 647 C C . ALA A 1 89 ? -0.523 20.815 -1.642 1.00 49.97 89 ALA A C 1
ATOM 649 O O . ALA A 1 89 ? -0.134 21.249 -2.723 1.00 49.97 89 ALA A O 1
ATOM 650 N N . TYR A 1 90 ? 0.049 19.755 -1.064 1.00 42.84 90 TYR A N 1
ATOM 651 C CA . TYR A 1 90 ? 1.144 18.994 -1.668 1.00 42.84 90 TYR A CA 1
ATOM 652 C C . TYR A 1 90 ? 0.719 18.369 -3.003 1.00 42.84 90 TYR A C 1
ATOM 654 O O . TYR A 1 90 ? 1.374 18.572 -4.025 1.00 42.84 90 TYR A O 1
ATOM 662 N N . ASN A 1 91 ? -0.424 17.674 -3.029 1.00 47.50 91 ASN A N 1
ATOM 663 C CA . ASN A 1 91 ? -0.967 17.098 -4.260 1.00 47.50 91 ASN A CA 1
ATOM 664 C C . ASN A 1 91 ? -1.335 18.180 -5.292 1.00 47.50 91 ASN A C 1
ATOM 666 O O . ASN A 1 91 ? -1.074 18.004 -6.480 1.00 47.50 91 ASN A O 1
ATOM 670 N N . ALA A 1 92 ? -1.868 19.324 -4.858 1.00 46.62 92 ALA A N 1
ATOM 671 C CA . ALA A 1 92 ? -2.136 20.466 -5.725 1.00 46.62 92 ALA A CA 1
ATOM 672 C C . ALA A 1 92 ? -0.845 21.077 -6.286 1.00 46.62 92 ALA A C 1
ATOM 674 O O . ALA A 1 92 ? -0.840 21.463 -7.445 1.00 46.62 92 ALA A O 1
ATOM 675 N N . LEU A 1 93 ? 0.264 21.119 -5.541 1.00 47.44 93 LEU A N 1
ATOM 676 C CA . LEU A 1 93 ? 1.566 21.563 -6.056 1.00 47.44 93 LEU A CA 1
ATOM 677 C C . LEU A 1 93 ? 2.154 20.572 -7.079 1.00 47.44 93 LEU A C 1
ATOM 679 O O . LEU A 1 93 ? 2.698 21.006 -8.095 1.00 47.44 93 LEU A O 1
ATOM 683 N N . GLN A 1 94 ? 1.994 19.259 -6.874 1.00 46.25 94 GLN A N 1
ATOM 684 C CA . GLN A 1 94 ? 2.377 18.231 -7.861 1.00 46.25 94 GLN A CA 1
ATOM 685 C C . GLN A 1 94 ? 1.536 18.330 -9.147 1.00 46.25 94 GLN A C 1
ATOM 687 O O . GLN A 1 94 ? 2.069 18.284 -10.258 1.00 46.25 94 GLN A O 1
ATOM 692 N N . LEU A 1 95 ? 0.220 18.529 -9.012 1.00 47.28 95 LEU A N 1
ATOM 693 C CA . LEU A 1 95 ? -0.672 18.748 -10.150 1.00 47.28 95 LEU A CA 1
ATOM 694 C C . LEU A 1 95 ? -0.346 20.067 -10.855 1.00 47.28 95 LEU A C 1
ATOM 696 O O . LEU A 1 95 ? -0.043 20.044 -12.037 1.00 47.28 95 LEU A O 1
ATOM 700 N N . ASN A 1 96 ? -0.300 21.192 -10.143 1.00 46.81 96 ASN A N 1
ATOM 701 C CA . ASN A 1 96 ? -0.091 22.533 -10.700 1.00 46.81 96 ASN A CA 1
ATOM 702 C C . ASN A 1 96 ? 1.296 22.690 -11.365 1.00 46.81 96 ASN A C 1
ATOM 704 O O . ASN A 1 96 ? 1.422 23.373 -12.378 1.00 46.81 96 ASN A O 1
ATOM 708 N N . SER A 1 97 ? 2.339 22.008 -10.877 1.00 52.53 97 SER A N 1
ATOM 709 C CA . SER A 1 97 ? 3.642 21.959 -11.571 1.00 52.53 97 SER A CA 1
ATOM 710 C C . SER A 1 97 ? 3.625 21.109 -12.852 1.00 52.53 97 SER A C 1
ATOM 712 O O . SER A 1 97 ? 4.357 21.415 -13.792 1.00 52.53 97 SER A O 1
ATOM 714 N N . THR A 1 98 ? 2.748 20.105 -12.938 1.00 51.50 98 THR A N 1
ATOM 715 C CA . THR A 1 98 ? 2.476 19.350 -14.177 1.00 51.50 98 THR A CA 1
ATOM 716 C C . THR A 1 98 ? 1.547 20.126 -15.126 1.00 51.50 98 THR A C 1
ATOM 718 O O . THR A 1 98 ? 1.688 20.051 -16.346 1.00 51.50 98 THR A O 1
ATOM 721 N N . GLU A 1 99 ? 0.613 20.890 -14.560 1.00 48.38 99 GLU A N 1
ATOM 722 C CA . GLU A 1 99 ? -0.403 21.684 -15.246 1.00 48.38 99 GLU A CA 1
ATOM 723 C C . GLU A 1 99 ? 0.235 22.878 -15.966 1.00 48.38 99 GLU A C 1
ATOM 725 O O . GLU A 1 99 ? 0.104 22.980 -17.179 1.00 48.38 99 GLU A O 1
ATOM 730 N N . ASN A 1 100 ? 1.023 23.714 -15.273 1.00 51.88 100 ASN A N 1
ATOM 731 C CA . ASN A 1 100 ? 1.704 24.869 -15.884 1.00 51.88 100 ASN A CA 1
ATOM 732 C C . ASN A 1 100 ? 2.636 24.461 -17.034 1.00 51.88 100 ASN A C 1
ATOM 734 O O . ASN A 1 100 ? 2.675 25.133 -18.061 1.00 51.88 100 ASN A O 1
ATOM 738 N N . ALA A 1 101 ? 3.357 23.342 -16.900 1.00 51.09 101 ALA A N 1
ATOM 739 C CA . ALA A 1 101 ? 4.223 22.834 -17.964 1.00 51.09 101 ALA A CA 1
ATOM 740 C C . ALA A 1 101 ? 3.430 22.432 -19.224 1.00 51.09 101 ALA A C 1
ATOM 742 O O . ALA A 1 101 ? 3.920 22.592 -20.339 1.00 51.09 101 ALA A O 1
ATOM 743 N N . ARG A 1 102 ? 2.194 21.942 -19.062 1.00 54.69 102 ARG A N 1
ATOM 744 C CA . ARG A 1 102 ? 1.291 21.608 -20.175 1.00 54.69 102 ARG A CA 1
ATOM 745 C C . ARG A 1 102 ? 0.565 22.830 -20.721 1.00 54.69 102 ARG A C 1
ATOM 747 O O . ARG A 1 102 ? 0.482 22.964 -21.935 1.00 54.69 102 ARG A O 1
ATOM 754 N N . GLN A 1 103 ? 0.084 23.724 -19.862 1.00 53.75 103 GLN A N 1
ATOM 755 C CA . GLN A 1 103 ? -0.591 24.954 -20.273 1.00 53.75 103 GLN A CA 1
ATOM 756 C C . GLN A 1 103 ? 0.358 25.858 -21.065 1.00 53.75 103 GLN A C 1
ATOM 758 O O . GLN A 1 103 ? -0.022 26.293 -22.142 1.00 53.75 103 GLN A O 1
ATOM 763 N N . LEU A 1 104 ? 1.622 26.002 -20.651 1.00 55.25 104 LEU A N 1
ATOM 764 C CA . LEU A 1 104 ? 2.642 26.723 -21.424 1.00 55.25 104 LEU A CA 1
ATOM 765 C C . LEU A 1 104 ? 2.941 26.059 -22.784 1.00 55.25 104 LEU A C 1
ATOM 767 O O . LEU A 1 104 ? 3.196 26.756 -23.762 1.00 55.25 104 LEU A O 1
ATOM 771 N N . LEU A 1 105 ? 2.878 24.726 -22.890 1.00 54.94 105 LEU A N 1
ATOM 772 C CA . LEU A 1 105 ? 3.012 24.024 -24.177 1.00 54.94 105 LEU A CA 1
ATOM 773 C C . LEU A 1 105 ? 1.775 24.176 -25.080 1.00 54.94 105 LEU A C 1
ATOM 775 O O . LEU A 1 105 ? 1.929 24.206 -26.298 1.00 54.94 105 LEU A O 1
ATOM 779 N N . ILE A 1 106 ? 0.573 24.279 -24.507 1.00 58.81 106 ILE A N 1
ATOM 780 C CA . ILE A 1 106 ? -0.683 24.525 -25.235 1.00 58.81 106 ILE A CA 1
ATOM 781 C C . ILE A 1 106 ? -0.738 25.985 -25.707 1.00 58.81 106 ILE A C 1
ATOM 783 O O . ILE A 1 106 ? -0.959 26.242 -26.886 1.00 58.81 106 ILE A O 1
ATOM 787 N N . GLU A 1 107 ? -0.418 26.934 -24.830 1.00 56.31 107 GLU A N 1
ATOM 788 C CA . GLU A 1 107 ? -0.321 28.363 -25.135 1.00 56.31 107 GLU A CA 1
ATOM 789 C C . GLU A 1 107 ? 0.724 28.629 -26.234 1.00 56.31 107 GLU A C 1
ATOM 791 O O . GLU A 1 107 ? 0.442 29.346 -27.191 1.00 56.31 107 GLU A O 1
ATOM 796 N N . LEU A 1 108 ? 1.889 27.966 -26.192 1.00 51.78 108 LEU A N 1
ATOM 797 C CA . LEU A 1 108 ? 2.885 28.016 -27.274 1.00 51.78 108 LEU A CA 1
ATOM 798 C C . LEU A 1 108 ? 2.471 27.276 -28.559 1.00 51.78 108 LEU A C 1
ATOM 800 O O . LEU A 1 108 ? 3.055 27.547 -29.612 1.00 51.78 108 LEU A O 1
ATOM 804 N N . ALA A 1 109 ? 1.507 26.352 -28.507 1.00 53.19 109 ALA A N 1
ATOM 805 C CA . ALA A 1 109 ? 0.958 25.694 -29.694 1.00 53.19 109 ALA A CA 1
ATOM 806 C C . ALA A 1 109 ? -0.084 26.577 -30.404 1.00 53.19 109 ALA A C 1
ATOM 808 O O . ALA A 1 109 ? -0.084 26.643 -31.636 1.00 53.19 109 ALA A O 1
ATOM 809 N N . ASP A 1 110 ? -0.904 27.303 -29.639 1.00 53.84 110 ASP A N 1
ATOM 810 C CA . ASP A 1 110 ? -1.872 28.273 -30.160 1.00 53.84 110 ASP A CA 1
ATOM 811 C C . ASP A 1 110 ? -1.204 29.600 -30.590 1.00 53.84 110 ASP A C 1
ATOM 813 O O . ASP A 1 110 ? -1.651 30.239 -31.547 1.00 53.84 110 ASP A O 1
ATOM 817 N N . ALA A 1 111 ? -0.082 29.997 -29.968 1.00 48.88 111 ALA A N 1
ATOM 818 C CA . ALA A 1 111 ? 0.663 31.242 -30.230 1.00 48.88 111 ALA A CA 1
ATOM 819 C C . ALA A 1 111 ? 1.493 31.267 -31.542 1.00 48.88 111 ALA A C 1
ATOM 821 O O . ALA A 1 111 ? 2.625 31.764 -31.593 1.00 48.88 111 ALA A O 1
ATOM 822 N N . SER A 1 112 ? 0.876 30.824 -32.641 1.00 45.59 112 SER A N 1
ATOM 823 C CA . SER A 1 112 ? 1.338 30.901 -34.035 1.00 45.59 112 SER A CA 1
ATOM 824 C C . SER A 1 112 ? 2.572 30.061 -34.421 1.00 45.59 112 SER A C 1
ATOM 826 O O . SER A 1 112 ? 3.462 29.751 -33.629 1.00 45.59 112 SER A O 1
ATOM 828 N N . LYS A 1 113 ? 2.651 29.718 -35.716 1.00 49.50 113 LYS A N 1
ATOM 829 C CA . LYS A 1 113 ? 3.585 28.727 -36.292 1.00 49.50 113 LYS A CA 1
ATOM 830 C C . LYS A 1 113 ? 5.091 29.039 -36.189 1.00 49.50 113 LYS A C 1
ATOM 832 O O . LYS A 1 113 ? 5.880 28.219 -36.649 1.00 49.50 113 LYS A O 1
ATOM 837 N N . SER A 1 114 ? 5.502 30.179 -35.629 1.00 51.19 114 SER A N 1
ATOM 838 C CA . SER A 1 114 ? 6.925 30.532 -35.481 1.00 51.19 114 SER A CA 1
ATOM 839 C C . SER A 1 114 ? 7.485 30.337 -34.065 1.00 51.19 114 SER A C 1
ATOM 841 O O . SER A 1 114 ? 8.705 30.357 -33.913 1.00 51.19 114 SER A O 1
ATOM 843 N N . THR A 1 115 ? 6.639 30.156 -33.044 1.00 50.25 115 THR A N 1
ATOM 844 C CA . THR A 1 115 ? 7.064 30.189 -31.625 1.00 50.25 115 THR A CA 1
ATOM 845 C C . THR A 1 115 ? 7.229 28.793 -31.012 1.00 50.25 115 THR A C 1
ATOM 847 O O . THR A 1 115 ? 8.091 28.570 -30.163 1.00 50.25 115 THR A O 1
ATOM 850 N N . SER A 1 116 ? 6.443 27.817 -31.473 1.00 53.06 116 SER A N 1
ATOM 851 C CA . SER A 1 116 ? 6.380 26.459 -30.907 1.00 53.06 116 SER A CA 1
ATOM 852 C C . SER A 1 116 ? 7.684 25.651 -31.022 1.00 53.06 116 SER A C 1
ATOM 854 O O . SER A 1 116 ? 7.921 24.738 -30.232 1.00 53.06 116 SER A O 1
ATOM 856 N N . TYR A 1 117 ? 8.566 25.998 -31.965 1.00 61.28 117 TYR A N 1
ATOM 857 C CA . TYR A 1 117 ? 9.860 25.332 -32.156 1.00 61.28 117 TYR A CA 1
ATOM 858 C C . TYR A 1 117 ? 10.991 25.899 -31.286 1.00 61.28 117 TYR A C 1
ATOM 860 O O . TYR A 1 117 ? 12.051 25.276 -31.197 1.00 61.28 117 TYR A O 1
ATOM 868 N N . THR A 1 118 ? 10.804 27.052 -30.632 1.00 66.06 118 THR A N 1
ATOM 869 C CA . THR A 1 118 ? 11.889 27.736 -29.912 1.00 66.06 118 THR A CA 1
ATOM 870 C C . THR A 1 118 ? 12.467 26.905 -28.756 1.00 66.06 118 THR A C 1
ATOM 872 O O . THR A 1 118 ? 13.694 26.775 -28.716 1.00 66.06 118 THR A O 1
ATOM 875 N N . PRO A 1 119 ? 11.674 26.270 -27.860 1.00 71.38 119 PRO A N 1
ATOM 876 C CA . PRO A 1 119 ? 12.247 25.472 -26.773 1.00 71.38 119 PRO A CA 1
ATOM 877 C C . PRO A 1 119 ? 13.010 24.221 -27.257 1.00 71.38 119 PRO A C 1
ATOM 879 O O . PRO A 1 119 ? 14.140 24.030 -26.799 1.00 71.38 119 PRO A O 1
ATOM 882 N N . PRO A 1 120 ? 12.501 23.399 -28.208 1.00 76.62 120 PRO A N 1
ATOM 883 C CA . PRO A 1 120 ? 13.284 22.318 -28.815 1.00 76.62 120 PRO A CA 1
ATOM 884 C C . PRO A 1 120 ? 14.581 22.793 -29.479 1.00 76.62 120 PRO A C 1
ATOM 886 O O . PRO A 1 120 ? 15.642 22.247 -29.190 1.00 76.62 120 PRO A O 1
ATOM 889 N N . VAL A 1 121 ? 14.528 23.822 -30.333 1.00 80.69 121 VAL A N 1
ATOM 890 C CA . VAL A 1 121 ? 15.707 24.295 -31.084 1.00 80.69 121 VAL A CA 1
ATOM 891 C C . VAL A 1 121 ? 16.785 24.837 -30.143 1.00 80.69 121 VAL A C 1
ATOM 893 O O . VAL A 1 121 ? 17.949 24.459 -30.273 1.00 80.69 121 VAL A O 1
ATOM 896 N N . LEU A 1 122 ? 16.410 25.650 -29.150 1.00 77.50 122 LEU A N 1
ATOM 897 C CA . LEU A 1 122 ? 17.356 26.168 -28.160 1.00 77.50 122 LEU A CA 1
ATOM 898 C C . LEU A 1 122 ? 17.963 25.037 -27.310 1.00 77.50 122 LEU A C 1
ATOM 900 O O . LEU A 1 122 ? 19.159 25.052 -27.022 1.00 77.50 122 LEU A O 1
ATOM 904 N N . SER A 1 123 ? 17.165 24.015 -26.979 1.00 82.31 123 SER A N 1
ATOM 905 C CA . SER A 1 123 ? 17.638 22.821 -26.267 1.00 82.31 123 SER A CA 1
ATOM 906 C C . SER A 1 123 ? 18.663 22.033 -27.083 1.00 82.31 123 SER A C 1
ATOM 908 O O . SER A 1 123 ? 19.716 21.683 -26.553 1.00 82.31 123 SER A O 1
ATOM 910 N N . TYR A 1 124 ? 18.408 21.797 -28.376 1.00 86.06 124 TYR A N 1
ATOM 911 C CA . TYR A 1 124 ? 19.370 21.126 -29.255 1.00 86.06 124 TYR A CA 1
ATOM 912 C C . TYR A 1 124 ? 20.682 21.909 -29.377 1.00 86.06 124 TYR A C 1
ATOM 914 O O . TYR A 1 124 ? 21.745 21.300 -29.292 1.00 86.06 124 TYR A O 1
ATOM 922 N N . ILE A 1 125 ? 20.632 23.241 -29.501 1.00 86.94 125 ILE A N 1
ATOM 923 C CA . ILE A 1 125 ? 21.835 24.091 -29.557 1.00 86.94 125 ILE A CA 1
ATOM 924 C C . ILE A 1 125 ? 22.683 23.934 -28.283 1.00 86.94 125 ILE A C 1
ATOM 926 O O . ILE A 1 125 ? 23.889 23.708 -28.376 1.00 86.94 125 ILE A O 1
ATOM 930 N N . VAL A 1 126 ? 22.063 23.992 -27.098 1.00 85.50 126 VAL A N 1
ATOM 931 C CA . VAL A 1 126 ? 22.766 23.837 -25.811 1.00 85.50 126 VAL A CA 1
ATOM 932 C C . VAL A 1 126 ? 23.356 22.431 -25.649 1.00 85.50 126 VAL A C 1
ATOM 934 O O . VAL A 1 126 ? 24.512 22.299 -25.250 1.00 85.50 126 VAL A O 1
ATOM 937 N N . VAL A 1 127 ? 22.602 21.381 -25.990 1.00 87.06 127 VAL A N 1
ATOM 938 C CA . VAL A 1 127 ? 23.061 19.984 -25.877 1.00 87.06 127 VAL A CA 1
ATOM 939 C C . VAL A 1 127 ? 24.209 19.692 -26.849 1.00 87.06 127 VAL A C 1
ATOM 941 O O . VAL A 1 127 ? 25.229 19.140 -26.437 1.00 87.06 127 VAL A O 1
ATOM 944 N N . ILE A 1 128 ? 24.087 20.097 -28.118 1.00 89.44 128 ILE A N 1
ATOM 945 C CA . ILE A 1 128 ? 25.139 19.913 -29.132 1.00 89.44 128 ILE A CA 1
ATOM 946 C C . ILE A 1 128 ? 26.393 20.710 -28.753 1.00 89.44 128 ILE A C 1
ATOM 948 O O . ILE A 1 128 ? 27.498 20.179 -28.845 1.00 89.44 128 ILE A O 1
ATOM 952 N N . GLY A 1 129 ? 26.239 21.944 -28.261 1.00 84.69 129 GLY A N 1
ATOM 953 C CA . GLY A 1 129 ? 27.355 22.746 -27.759 1.00 84.69 129 GLY A CA 1
ATOM 954 C C . GLY A 1 129 ? 28.081 22.076 -26.588 1.00 84.69 129 GLY A C 1
ATOM 955 O O . GLY A 1 129 ? 29.307 21.977 -26.603 1.00 84.69 129 GLY A O 1
ATOM 956 N N . PHE A 1 130 ? 27.339 21.567 -25.599 1.00 85.62 130 PHE A N 1
ATOM 957 C CA . PHE A 1 130 ? 27.905 20.905 -24.418 1.00 85.62 130 PHE A CA 1
ATOM 958 C C . PHE A 1 130 ? 28.723 19.659 -24.788 1.00 85.62 130 PHE A C 1
ATOM 960 O O . PHE A 1 130 ? 29.891 19.551 -24.406 1.00 85.62 130 PHE A O 1
ATOM 967 N N . PHE A 1 131 ? 28.161 18.758 -25.601 1.00 86.69 131 PHE A N 1
ATOM 968 C CA . PHE A 1 131 ? 28.893 17.578 -26.070 1.00 86.69 131 PHE A CA 1
ATOM 969 C C . PHE A 1 131 ? 30.029 17.922 -27.045 1.00 86.69 131 PHE A C 1
ATOM 971 O O . PHE A 1 131 ? 31.058 17.251 -27.022 1.00 86.69 131 PHE A O 1
ATOM 978 N N . GLY A 1 132 ? 29.904 18.987 -27.843 1.00 86.94 132 GLY A N 1
ATOM 979 C CA . GLY A 1 132 ? 30.975 19.478 -28.715 1.00 86.94 132 GLY A CA 1
ATOM 980 C C . GLY A 1 132 ? 32.202 19.970 -27.940 1.00 86.94 132 GLY A C 1
ATOM 981 O O . GLY A 1 132 ? 33.326 19.603 -28.280 1.00 86.94 132 GLY A O 1
ATOM 982 N N . VAL A 1 133 ? 32.003 20.734 -26.858 1.00 81.00 133 VAL A N 1
ATOM 983 C CA . VAL A 1 133 ? 33.103 21.186 -25.984 1.00 81.00 133 VAL A CA 1
ATOM 984 C C . VAL A 1 133 ? 33.730 20.010 -25.229 1.00 81.00 133 VAL A C 1
ATOM 986 O O . VAL A 1 133 ? 34.955 19.916 -25.176 1.00 81.00 133 VAL A O 1
ATOM 989 N N . LEU A 1 134 ? 32.923 19.070 -24.717 1.00 82.25 134 LEU A N 1
ATOM 990 C CA . LEU A 1 134 ? 33.436 17.835 -24.107 1.00 82.25 134 LEU A CA 1
ATOM 991 C C . LEU A 1 134 ? 34.270 17.003 -25.091 1.00 82.25 134 LEU A C 1
ATOM 993 O O . LEU A 1 134 ? 35.336 16.515 -24.725 1.00 82.25 134 LEU A O 1
ATOM 997 N N . PHE A 1 135 ? 33.826 16.869 -26.343 1.00 85.94 135 PHE A N 1
ATOM 998 C CA . PHE A 1 135 ? 34.559 16.138 -27.377 1.00 85.94 135 PHE A CA 1
ATOM 999 C C . PHE A 1 135 ? 35.872 16.840 -27.758 1.00 85.94 135 PHE A C 1
ATOM 1001 O O . PHE A 1 135 ? 36.905 16.182 -27.875 1.00 85.94 135 PHE A O 1
ATOM 1008 N N . ALA A 1 136 ? 35.872 18.171 -27.882 1.00 81.25 136 ALA A N 1
ATOM 1009 C CA . ALA A 1 136 ? 37.085 18.953 -28.136 1.00 81.25 136 ALA A CA 1
ATOM 1010 C C . ALA A 1 136 ? 38.101 18.853 -26.981 1.00 81.25 136 ALA A C 1
ATOM 1012 O O . ALA A 1 136 ? 39.305 18.764 -27.221 1.00 81.25 136 ALA A O 1
ATOM 1013 N N . ALA A 1 137 ? 37.629 18.810 -25.731 1.00 77.69 137 ALA A N 1
ATOM 1014 C CA . ALA A 1 137 ? 38.480 18.566 -24.570 1.00 77.69 137 ALA A CA 1
ATOM 1015 C C . ALA A 1 137 ? 39.048 17.133 -24.573 1.00 77.69 137 ALA A C 1
ATOM 1017 O O . ALA A 1 137 ? 40.261 16.952 -24.478 1.00 77.69 137 ALA A O 1
ATOM 1018 N N . ALA A 1 138 ? 38.194 16.119 -24.751 1.00 79.81 138 ALA A N 1
ATOM 1019 C CA . ALA A 1 138 ? 38.576 14.705 -24.712 1.00 79.81 138 ALA A CA 1
ATOM 1020 C C . ALA A 1 138 ? 39.506 14.273 -25.864 1.00 79.81 138 ALA A C 1
ATOM 1022 O O . ALA A 1 138 ? 40.299 13.351 -25.698 1.00 79.81 138 ALA A O 1
ATOM 1023 N N . THR A 1 139 ? 39.437 14.940 -27.019 1.00 85.31 139 THR A N 1
ATOM 1024 C CA . THR A 1 139 ? 40.337 14.702 -28.168 1.00 85.31 139 THR A CA 1
ATOM 1025 C C . THR A 1 139 ? 41.646 15.493 -28.104 1.00 85.31 139 THR A C 1
ATOM 1027 O O . THR A 1 139 ? 42.460 15.398 -29.019 1.00 85.31 139 THR A O 1
ATOM 1030 N N . GLY A 1 140 ? 41.868 16.290 -27.053 1.00 75.69 140 GLY A N 1
ATOM 1031 C CA . GLY A 1 140 ? 43.058 17.134 -26.924 1.00 75.69 140 GLY A CA 1
ATOM 1032 C C . GLY A 1 140 ? 43.072 18.357 -27.850 1.00 75.69 140 GLY A C 1
ATOM 1033 O O . GLY A 1 140 ? 44.055 19.090 -27.866 1.00 75.69 140 GLY A O 1
ATOM 1034 N N . ALA A 1 141 ? 41.984 18.659 -28.568 1.00 77.56 141 ALA A N 1
ATOM 1035 C CA . ALA A 1 141 ? 41.904 19.814 -29.472 1.00 77.56 141 ALA A CA 1
ATOM 1036 C C . ALA A 1 141 ? 42.051 21.179 -28.759 1.00 77.56 141 ALA A C 1
ATOM 1038 O O . ALA A 1 141 ? 42.218 22.208 -29.411 1.00 77.56 141 ALA A O 1
ATOM 1039 N N . LEU A 1 142 ? 42.011 21.191 -27.421 1.00 70.06 142 LEU A N 1
ATOM 1040 C CA . LEU A 1 142 ? 42.246 22.362 -26.570 1.00 70.06 142 LEU A CA 1
ATOM 1041 C C . LEU A 1 142 ? 43.663 22.408 -25.953 1.00 70.06 142 LEU A C 1
ATOM 1043 O O . LEU A 1 142 ? 44.031 23.424 -25.364 1.00 70.06 142 LEU A O 1
ATOM 1047 N N . SER A 1 143 ? 44.483 21.354 -26.077 1.00 70.62 143 SER A N 1
ATOM 1048 C CA . SER A 1 143 ? 45.721 21.162 -25.291 1.00 70.62 143 SER A CA 1
ATOM 1049 C C . SER A 1 143 ? 46.947 21.958 -25.773 1.00 70.62 143 SER A C 1
ATOM 1051 O O . SER A 1 143 ? 48.082 21.582 -25.486 1.00 70.62 143 SER A O 1
ATOM 1053 N N . GLY A 1 144 ? 46.732 23.042 -26.519 1.00 74.62 144 GLY A N 1
ATOM 1054 C CA . GLY A 1 144 ? 47.774 23.958 -27.002 1.00 74.62 144 GLY A CA 1
ATOM 1055 C C . GLY A 1 144 ? 47.391 25.438 -26.897 1.00 74.62 144 GLY A C 1
ATOM 1056 O O . GLY A 1 144 ? 48.045 26.285 -27.500 1.00 74.62 144 GLY A O 1
ATOM 1057 N N . LEU A 1 145 ? 46.307 25.758 -26.182 1.00 77.94 145 LEU A N 1
ATOM 1058 C CA . LEU A 1 145 ? 45.793 27.123 -26.059 1.00 77.94 145 LEU A CA 1
ATOM 1059 C C . LEU A 1 145 ? 46.491 27.904 -24.926 1.00 77.94 145 LEU A C 1
ATOM 1061 O O . LEU A 1 145 ? 46.851 27.307 -23.909 1.00 77.94 145 LEU A O 1
ATOM 1065 N N . PRO A 1 146 ? 46.650 29.239 -25.046 1.00 85.62 146 PRO A N 1
ATOM 1066 C CA . PRO A 1 146 ? 47.219 30.064 -23.981 1.00 85.62 146 PRO A CA 1
ATOM 1067 C C . PRO A 1 146 ? 46.446 29.934 -22.652 1.00 85.62 146 PRO A C 1
ATOM 1069 O O . PRO A 1 146 ? 45.216 29.824 -22.679 1.00 85.62 146 PRO A O 1
ATOM 1072 N N . PRO A 1 147 ? 47.104 30.038 -21.477 1.00 79.81 147 PRO A N 1
ATOM 1073 C CA . PRO A 1 147 ? 46.443 29.867 -20.175 1.00 79.81 147 PRO A CA 1
ATOM 1074 C C . PRO A 1 147 ? 45.229 30.784 -19.956 1.00 79.81 147 PRO A C 1
ATOM 1076 O O . PRO A 1 147 ? 44.215 30.360 -19.407 1.00 79.81 147 PRO A O 1
ATOM 1079 N N . GLN A 1 148 ? 45.298 32.021 -20.456 1.00 81.62 148 GLN A N 1
ATOM 1080 C CA . GLN A 1 148 ? 44.203 33.000 -20.419 1.00 81.62 148 GLN A CA 1
ATOM 1081 C C . GLN A 1 148 ? 42.985 32.528 -21.236 1.00 81.62 148 GLN A C 1
ATOM 1083 O O . GLN A 1 148 ? 41.841 32.678 -20.812 1.00 81.62 148 GLN A O 1
ATOM 1088 N N . THR A 1 149 ? 43.218 31.895 -22.390 1.00 76.19 149 THR A N 1
ATOM 1089 C CA . THR A 1 149 ? 42.167 31.303 -23.229 1.00 76.19 149 THR A CA 1
ATOM 1090 C C . THR A 1 149 ? 41.537 30.087 -22.550 1.00 76.19 149 THR A C 1
ATOM 1092 O O . THR A 1 149 ? 40.317 29.947 -22.572 1.00 76.19 149 THR A O 1
ATOM 1095 N N . LEU A 1 150 ? 42.337 29.243 -21.888 1.00 75.50 150 LEU A N 1
ATOM 1096 C CA . LEU A 1 150 ? 41.833 28.098 -21.121 1.00 75.50 150 LEU A CA 1
ATOM 1097 C C . LEU A 1 150 ? 40.963 28.533 -19.930 1.00 75.50 150 LEU A C 1
ATOM 1099 O O . LEU A 1 150 ? 39.909 27.944 -19.706 1.00 75.50 150 LEU A O 1
ATOM 1103 N N . GLN A 1 151 ? 41.330 29.603 -19.215 1.00 78.12 151 GLN A N 1
ATOM 1104 C CA . GLN A 1 151 ? 40.490 30.181 -18.154 1.00 78.12 151 GLN A CA 1
ATOM 1105 C C . GLN A 1 151 ? 39.123 30.651 -18.684 1.00 78.12 151 GLN A C 1
ATOM 1107 O O . GLN A 1 151 ? 38.092 30.337 -18.086 1.00 78.12 151 GLN A O 1
ATOM 1112 N N . ILE A 1 152 ? 39.095 31.335 -19.834 1.00 79.38 152 ILE A N 1
ATOM 1113 C CA . ILE A 1 152 ? 37.846 31.748 -20.498 1.00 79.38 152 ILE A CA 1
ATOM 1114 C C . ILE A 1 152 ? 37.017 30.521 -20.911 1.00 79.38 152 ILE A C 1
ATOM 1116 O O . ILE A 1 152 ? 35.806 30.499 -20.693 1.00 79.38 152 ILE A O 1
ATOM 1120 N N . ILE A 1 153 ? 37.649 29.475 -21.450 1.00 78.56 153 ILE A N 1
ATOM 1121 C CA . ILE A 1 153 ? 36.969 28.228 -21.833 1.00 78.56 153 ILE A CA 1
ATOM 1122 C C . ILE A 1 153 ? 36.369 27.516 -20.615 1.00 78.56 153 ILE A C 1
ATOM 1124 O O . ILE A 1 153 ? 35.224 27.077 -20.690 1.00 78.56 153 ILE A O 1
ATOM 1128 N N . HIS A 1 154 ? 37.069 27.445 -19.479 1.00 78.00 154 HIS A N 1
ATOM 1129 C CA . HIS A 1 154 ? 36.523 26.854 -18.252 1.00 78.00 154 HIS A CA 1
ATOM 1130 C C . HIS A 1 154 ? 35.329 27.653 -17.697 1.00 78.00 154 HIS A C 1
ATOM 1132 O O . HIS A 1 154 ? 34.331 27.056 -17.288 1.00 78.00 154 HIS A O 1
ATOM 1138 N N . LEU A 1 155 ? 35.375 28.990 -17.752 1.00 79.69 155 LEU A N 1
ATOM 1139 C CA . LEU A 1 155 ? 34.246 29.849 -17.377 1.00 79.69 155 LEU A CA 1
ATOM 1140 C C . LEU A 1 155 ? 33.026 29.619 -18.289 1.00 79.69 155 LEU A C 1
ATOM 1142 O O . LEU A 1 155 ? 31.905 29.444 -17.804 1.00 79.69 155 LEU A O 1
ATOM 1146 N N . LEU A 1 156 ? 33.244 29.560 -19.607 1.00 78.44 156 LEU A N 1
ATOM 1147 C CA . LEU A 1 156 ? 32.198 29.268 -20.590 1.00 78.44 156 LEU A CA 1
ATOM 1148 C C . LEU A 1 156 ? 31.646 27.843 -20.443 1.00 78.44 156 LEU A C 1
ATOM 1150 O O . LEU A 1 156 ? 30.441 27.646 -20.577 1.00 78.44 156 LEU A O 1
ATOM 1154 N N . PHE A 1 157 ? 32.484 26.860 -20.108 1.00 81.62 157 PHE A N 1
ATOM 1155 C CA . PHE A 1 157 ? 32.056 25.490 -19.828 1.00 81.62 157 PHE A CA 1
ATOM 1156 C C . PHE A 1 157 ? 31.173 25.411 -18.571 1.00 81.62 157 PHE A C 1
ATOM 1158 O O . PHE A 1 157 ? 30.156 24.716 -18.581 1.00 81.62 157 PHE A O 1
ATOM 1165 N N . GLY A 1 158 ? 31.483 26.183 -17.523 1.00 75.38 158 GLY A N 1
ATOM 1166 C CA . GLY A 1 158 ? 30.612 26.336 -16.353 1.00 75.38 158 GLY A CA 1
ATOM 1167 C C . GLY A 1 158 ? 29.240 26.922 -16.712 1.00 75.38 158 GLY A C 1
ATOM 1168 O O . GLY A 1 158 ? 28.207 26.357 -16.345 1.00 75.38 158 GLY A O 1
ATOM 1169 N N . ALA A 1 159 ? 29.213 28.000 -17.503 1.00 78.88 159 ALA A N 1
ATOM 1170 C CA . ALA A 1 159 ? 27.970 28.607 -17.989 1.00 78.88 159 ALA A CA 1
ATOM 1171 C C . ALA A 1 159 ? 27.149 27.648 -18.877 1.00 78.88 159 ALA A C 1
ATOM 1173 O O . ALA A 1 159 ? 25.932 27.537 -18.725 1.00 78.88 159 ALA A O 1
ATOM 1174 N N . LEU A 1 160 ? 27.814 26.899 -19.760 1.00 81.50 160 LEU A N 1
ATOM 1175 C CA . LEU A 1 160 ? 27.200 25.904 -20.641 1.00 81.50 160 LEU A CA 1
ATOM 1176 C C . LEU A 1 160 ? 26.659 24.694 -19.861 1.00 81.50 160 LEU A C 1
ATOM 1178 O O . LEU A 1 160 ? 25.583 24.192 -20.180 1.00 81.50 160 LEU A O 1
ATOM 1182 N N . THR A 1 161 ? 27.338 24.283 -18.787 1.00 79.62 161 THR A N 1
ATOM 1183 C CA . THR A 1 161 ? 26.856 23.254 -17.849 1.00 79.62 161 THR A CA 1
ATOM 1184 C C . THR A 1 161 ? 25.591 23.719 -17.117 1.00 79.62 161 THR A C 1
ATOM 1186 O O . THR A 1 161 ? 24.634 22.954 -16.987 1.00 79.62 161 THR A O 1
ATOM 1189 N N . ALA A 1 162 ? 25.534 24.986 -16.688 1.00 72.50 162 ALA A N 1
ATOM 1190 C CA . ALA A 1 162 ? 24.337 25.572 -16.079 1.00 72.50 162 ALA A CA 1
ATOM 1191 C C . ALA A 1 162 ? 23.166 25.693 -17.076 1.00 72.50 162 ALA A C 1
ATOM 1193 O O . ALA A 1 162 ? 22.018 25.403 -16.725 1.00 72.50 162 ALA A O 1
ATOM 1194 N N . ALA A 1 163 ? 23.443 26.048 -18.335 1.00 74.06 163 ALA A N 1
ATOM 1195 C CA . ALA A 1 163 ? 22.447 26.045 -19.405 1.00 74.06 163 ALA A CA 1
ATOM 1196 C C . ALA A 1 163 ? 21.923 24.624 -19.692 1.00 74.06 163 ALA A C 1
ATOM 1198 O O . ALA A 1 163 ? 20.712 24.419 -19.758 1.00 74.06 163 ALA A O 1
ATOM 1199 N N . PHE A 1 164 ? 22.806 23.623 -19.773 1.00 80.69 164 PHE A N 1
ATOM 1200 C CA . PHE A 1 164 ? 22.434 22.216 -19.954 1.00 80.69 164 PHE A CA 1
ATOM 1201 C C . PHE A 1 164 ? 21.570 21.695 -18.794 1.00 80.69 164 PHE A C 1
ATOM 1203 O O . PHE A 1 164 ? 20.513 21.106 -19.022 1.00 80.69 164 PHE A O 1
ATOM 1210 N N . ALA A 1 165 ? 21.936 21.999 -17.545 1.00 69.12 165 ALA A N 1
ATOM 1211 C CA . ALA A 1 165 ? 21.108 21.691 -16.379 1.00 69.12 165 ALA A CA 1
ATOM 1212 C C . ALA A 1 165 ? 19.739 22.400 -16.422 1.00 69.12 165 ALA A C 1
ATOM 1214 O O . ALA A 1 165 ? 18.736 21.836 -15.985 1.00 69.12 165 ALA A O 1
ATOM 1215 N N . THR A 1 166 ? 19.664 23.614 -16.972 1.00 70.62 166 THR A N 1
ATOM 1216 C CA . THR A 1 166 ? 18.397 24.343 -17.162 1.00 70.62 166 THR A CA 1
ATOM 1217 C C . THR A 1 166 ? 17.509 23.660 -18.209 1.00 70.62 166 THR A C 1
ATOM 1219 O O . THR A 1 166 ? 16.323 23.460 -17.958 1.00 70.62 166 THR A O 1
ATOM 1222 N N . VAL A 1 167 ? 18.085 23.204 -19.328 1.00 76.31 167 VAL A N 1
ATOM 1223 C CA . VAL A 1 167 ? 17.391 22.398 -20.352 1.00 76.31 167 VAL A CA 1
ATOM 1224 C C . VAL A 1 167 ? 16.874 21.076 -19.770 1.00 76.31 167 VAL A C 1
ATOM 1226 O O . VAL A 1 167 ? 15.717 20.726 -19.995 1.00 76.31 167 VAL A O 1
ATOM 1229 N N . LEU A 1 168 ? 17.671 20.367 -18.961 1.00 70.38 168 LEU A N 1
ATOM 1230 C CA . LEU A 1 168 ? 17.207 19.152 -18.280 1.00 70.38 168 LEU A CA 1
ATOM 1231 C C . LEU A 1 168 ? 16.036 19.428 -17.324 1.00 70.38 168 LEU A C 1
ATOM 1233 O O . LEU A 1 168 ? 15.057 18.688 -17.344 1.00 70.38 168 LEU A O 1
ATOM 1237 N N . ASN A 1 169 ? 16.087 20.500 -16.527 1.00 63.72 169 ASN A N 1
ATOM 1238 C CA . ASN A 1 169 ? 14.981 20.868 -15.631 1.00 63.72 169 ASN A CA 1
ATOM 1239 C C . ASN A 1 169 ? 13.710 21.306 -16.386 1.00 63.72 169 ASN A C 1
ATOM 1241 O O . ASN A 1 169 ? 12.609 21.109 -15.873 1.00 63.72 169 ASN A O 1
ATOM 1245 N N . PHE A 1 170 ? 13.842 21.868 -17.593 1.00 72.81 170 PHE A N 1
ATOM 1246 C CA . PHE A 1 170 ? 12.708 22.205 -18.459 1.00 72.81 170 PHE A CA 1
ATOM 1247 C C . PHE A 1 170 ? 11.996 20.944 -18.981 1.00 72.81 170 PHE A C 1
ATOM 1249 O O . PHE A 1 170 ? 10.779 20.838 -18.856 1.00 72.81 170 PHE A O 1
ATOM 1256 N N . TRP A 1 171 ? 12.739 19.956 -19.498 1.00 68.81 171 TRP A N 1
ATOM 1257 C CA . TRP A 1 171 ? 12.148 18.739 -20.082 1.00 68.81 171 TRP A CA 1
ATOM 1258 C C . TRP A 1 171 ? 11.772 17.650 -19.067 1.00 68.81 171 TRP A C 1
ATOM 1260 O O . TRP A 1 171 ? 10.817 16.913 -19.296 1.00 68.81 171 TRP A O 1
ATOM 1270 N N . LEU A 1 172 ? 12.499 17.533 -17.950 1.00 65.75 172 LEU A N 1
ATOM 1271 C CA . LEU A 1 172 ? 12.243 16.535 -16.894 1.00 65.75 172 LEU A CA 1
ATOM 1272 C C . LEU A 1 172 ? 11.362 17.078 -15.751 1.00 65.75 172 LEU A C 1
ATOM 1274 O O . LEU A 1 172 ? 11.033 16.351 -14.810 1.00 65.75 172 LEU A O 1
ATOM 1278 N N . GLY A 1 173 ? 10.979 18.354 -15.836 1.00 55.75 173 GLY A N 1
ATOM 1279 C CA . GLY A 1 173 ? 10.179 19.061 -14.845 1.00 55.75 173 GLY A CA 1
ATOM 1280 C C . GLY A 1 173 ? 10.953 19.445 -13.580 1.00 55.75 173 GLY A C 1
ATOM 1281 O O . GLY A 1 173 ? 11.955 18.838 -13.192 1.00 55.75 173 GLY A O 1
ATOM 1282 N N . SER A 1 174 ? 10.426 20.441 -12.866 1.00 49.59 174 SER A N 1
ATOM 1283 C CA . SER A 1 174 ? 11.035 21.010 -11.656 1.00 49.59 174 SER A CA 1
ATOM 1284 C C . SER A 1 174 ? 11.189 20.028 -10.487 1.00 49.59 174 SER A C 1
ATOM 1286 O O . SER A 1 174 ? 11.885 20.352 -9.526 1.00 49.59 174 SER A O 1
ATOM 1288 N N . SER A 1 175 ? 10.615 18.821 -10.571 1.00 46.84 175 SER A N 1
ATOM 1289 C CA . SER A 1 175 ? 10.684 17.787 -9.529 1.00 46.84 175 SER A CA 1
ATOM 1290 C C . SER A 1 175 ? 12.118 17.399 -9.136 1.00 46.84 175 SER A C 1
ATOM 1292 O O . SER A 1 175 ? 12.365 17.035 -7.989 1.00 46.84 175 SER A O 1
ATOM 1294 N N . PHE A 1 176 ? 13.088 17.504 -10.055 1.00 38.31 176 PHE A N 1
ATOM 1295 C CA . PHE A 1 176 ? 14.505 17.281 -9.739 1.00 38.31 176 PHE A CA 1
ATOM 1296 C C . PHE A 1 176 ? 15.126 18.447 -8.955 1.00 38.31 176 PHE A C 1
ATOM 1298 O O . PHE A 1 176 ? 15.953 18.229 -8.069 1.00 38.31 176 PHE A O 1
ATOM 1305 N N . GLY A 1 177 ? 14.699 19.678 -9.247 1.00 40.19 177 GLY A N 1
ATOM 1306 C CA . GLY A 1 177 ? 15.124 20.888 -8.548 1.00 40.19 177 GLY A CA 1
ATOM 1307 C C . GLY A 1 177 ? 14.475 21.058 -7.173 1.00 40.19 177 GLY A C 1
ATOM 1308 O O . GLY A 1 177 ? 15.160 21.488 -6.245 1.00 40.19 177 GLY A O 1
ATOM 1309 N N . SER A 1 178 ? 13.195 20.690 -7.015 1.00 44.66 178 SER A N 1
ATOM 1310 C CA . SER A 1 178 ? 12.517 20.710 -5.713 1.00 44.66 178 SER A CA 1
ATOM 1311 C C . SER A 1 178 ? 13.135 19.675 -4.782 1.00 44.66 178 SER A C 1
ATOM 1313 O O . SER A 1 178 ? 13.722 20.080 -3.790 1.00 44.66 178 SER A O 1
ATOM 1315 N N . ARG A 1 179 ? 13.201 18.388 -5.172 1.00 47.75 179 ARG A N 1
ATOM 1316 C CA . ARG A 1 179 ? 13.816 17.321 -4.354 1.00 47.75 179 ARG A CA 1
ATOM 1317 C C . ARG A 1 179 ? 15.209 17.690 -3.834 1.00 47.75 179 ARG A C 1
ATOM 1319 O O . ARG A 1 179 ? 15.545 17.335 -2.710 1.00 47.75 179 ARG A O 1
ATOM 1326 N N . ARG A 1 180 ? 16.017 18.417 -4.621 1.00 44.47 180 ARG A N 1
ATOM 1327 C CA . ARG A 1 180 ? 17.345 18.875 -4.184 1.00 44.47 180 ARG A CA 1
ATOM 1328 C C . ARG A 1 180 ? 17.285 20.035 -3.182 1.00 44.47 180 ARG A C 1
ATOM 1330 O O . ARG A 1 180 ? 18.076 20.034 -2.249 1.00 44.47 180 ARG A O 1
ATOM 1337 N N . LYS A 1 181 ? 16.359 20.989 -3.338 1.00 45.28 181 LYS A N 1
ATOM 1338 C CA . LYS A 1 181 ? 16.103 22.043 -2.337 1.00 45.28 181 LYS A CA 1
ATOM 1339 C C . LYS A 1 181 ? 15.506 21.467 -1.057 1.00 45.28 181 LYS A C 1
ATOM 1341 O O . LYS A 1 181 ? 16.012 21.770 0.013 1.00 45.28 181 LYS A O 1
ATOM 1346 N N . ASP A 1 182 ? 14.498 20.612 -1.178 1.00 51.31 182 ASP A N 1
ATOM 1347 C CA . ASP A 1 182 ? 13.784 19.983 -0.068 1.00 51.31 182 ASP A CA 1
ATOM 1348 C C . ASP A 1 182 ? 14.752 19.130 0.773 1.00 51.31 182 ASP A C 1
ATOM 1350 O O . ASP A 1 182 ? 14.769 19.237 1.995 1.00 51.31 182 ASP A O 1
ATOM 1354 N N . ALA A 1 183 ? 15.654 18.377 0.127 1.00 47.03 183 ALA A N 1
ATOM 1355 C CA . ALA A 1 183 ? 16.733 17.657 0.806 1.00 47.03 183 ALA A CA 1
ATOM 1356 C C . ALA A 1 183 ? 17.754 18.589 1.487 1.00 47.03 183 ALA A C 1
ATOM 1358 O O . ALA A 1 183 ? 18.191 18.297 2.596 1.00 47.03 183 ALA A O 1
ATOM 1359 N N . THR 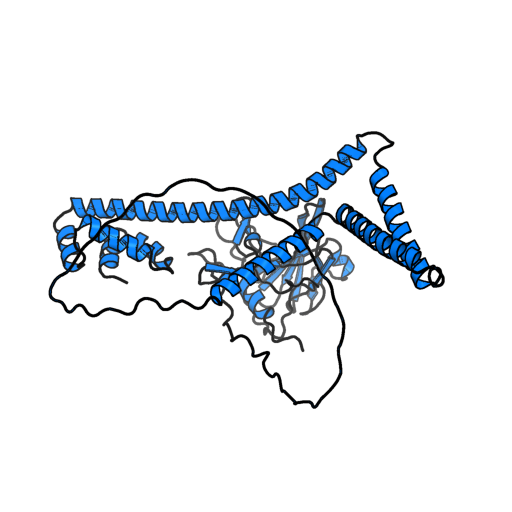A 1 184 ? 18.131 19.721 0.874 1.00 45.75 184 THR A N 1
ATOM 1360 C CA . THR A 1 184 ? 19.003 20.718 1.527 1.00 45.75 184 THR A CA 1
ATOM 1361 C C . THR A 1 184 ? 18.312 21.408 2.708 1.00 45.75 184 THR A C 1
ATOM 1363 O O . THR A 1 184 ? 18.969 21.676 3.712 1.00 45.75 184 THR A O 1
ATOM 1366 N N . ILE A 1 185 ? 17.003 21.665 2.629 1.00 48.72 185 ILE A N 1
ATOM 1367 C CA . ILE A 1 185 ? 16.211 22.243 3.722 1.00 48.72 185 ILE A CA 1
ATOM 1368 C C . ILE A 1 185 ? 16.106 21.237 4.866 1.00 48.72 185 ILE A C 1
ATOM 1370 O O . ILE A 1 185 ? 16.543 21.561 5.963 1.00 48.72 185 ILE A O 1
ATOM 1374 N N . ALA A 1 186 ? 15.684 19.997 4.606 1.00 41.44 186 ALA A N 1
ATOM 1375 C CA . ALA A 1 186 ? 15.615 18.950 5.626 1.00 41.44 186 ALA A CA 1
ATOM 1376 C C . ALA A 1 186 ? 16.990 18.653 6.263 1.00 41.44 186 ALA A C 1
ATOM 1378 O O . ALA A 1 186 ? 17.080 18.457 7.475 1.00 41.44 186 ALA A O 1
ATOM 1379 N N . ALA A 1 187 ? 18.084 18.685 5.489 1.00 43.97 187 ALA A N 1
ATOM 1380 C CA . ALA A 1 187 ? 19.447 18.590 6.022 1.00 43.97 187 ALA A CA 1
ATOM 1381 C C . ALA A 1 187 ? 19.818 19.801 6.903 1.00 43.97 187 ALA A C 1
ATOM 1383 O O . ALA A 1 187 ? 20.449 19.646 7.943 1.00 43.97 187 ALA A O 1
ATOM 1384 N N . THR A 1 188 ? 19.395 21.011 6.528 1.00 48.59 188 THR A N 1
ATOM 1385 C CA . THR A 1 188 ? 19.625 22.227 7.327 1.00 48.59 188 THR A CA 1
ATOM 1386 C C . THR A 1 188 ? 18.795 22.226 8.614 1.00 48.59 188 THR A C 1
ATOM 1388 O O . THR A 1 188 ? 19.303 22.597 9.668 1.00 48.59 188 THR A O 1
ATOM 1391 N N . GLU A 1 189 ? 17.539 21.783 8.554 1.00 45.81 189 GLU A N 1
ATOM 1392 C CA . GLU A 1 189 ? 16.632 21.665 9.699 1.00 45.81 189 GLU A CA 1
ATOM 1393 C C . GLU A 1 189 ? 17.107 20.593 10.681 1.00 45.81 189 GLU A C 1
ATOM 1395 O O . GLU A 1 189 ? 17.200 20.870 11.872 1.00 45.81 189 GLU A O 1
ATOM 1400 N N . SER A 1 190 ? 17.511 19.414 10.197 1.00 46.69 190 SER A N 1
ATOM 1401 C CA . SER A 1 190 ? 18.096 18.363 11.042 1.00 46.69 190 SER A CA 1
ATOM 1402 C C . SER A 1 190 ? 19.442 18.773 11.652 1.00 46.69 190 SER A C 1
ATOM 1404 O O . SER A 1 190 ? 19.655 18.526 12.836 1.00 46.69 190 SER A O 1
ATOM 1406 N N . VAL A 1 191 ? 20.311 19.494 10.930 1.00 52.47 191 VAL A N 1
ATOM 1407 C CA . VAL A 1 191 ? 21.527 20.099 11.516 1.00 52.47 191 VAL A CA 1
ATOM 1408 C C . VAL A 1 191 ? 21.184 21.161 12.570 1.00 52.47 191 VAL A C 1
ATOM 1410 O O . VAL A 1 191 ? 21.823 21.204 13.621 1.00 52.47 191 VAL A O 1
ATOM 1413 N N . GLN A 1 192 ? 20.156 21.990 12.357 1.00 51.62 192 GLN A N 1
ATOM 1414 C CA . GLN A 1 192 ? 19.678 22.929 13.381 1.00 51.62 192 GLN A CA 1
ATOM 1415 C C . GLN A 1 192 ? 19.047 22.216 14.585 1.00 51.62 192 GLN A C 1
ATOM 1417 O O . GLN A 1 192 ? 19.193 22.689 15.709 1.00 51.62 192 GLN A O 1
ATOM 1422 N N . GLN A 1 193 ? 18.364 21.092 14.375 1.00 46.53 193 GLN A N 1
ATOM 1423 C CA . GLN A 1 193 ? 17.737 20.300 15.430 1.00 46.53 193 GLN A CA 1
ATOM 1424 C C . GLN A 1 193 ? 18.787 19.566 16.270 1.00 46.53 193 GLN A C 1
ATOM 1426 O O . GLN A 1 193 ? 18.719 19.634 17.493 1.00 46.53 193 GLN A O 1
ATOM 1431 N N . ILE A 1 194 ? 19.810 18.976 15.641 1.00 49.88 194 ILE A N 1
ATOM 1432 C CA . ILE A 1 194 ? 20.995 18.440 16.328 1.00 49.88 194 ILE A CA 1
ATOM 1433 C C . ILE A 1 194 ? 21.671 19.554 17.136 1.00 49.88 194 ILE A C 1
ATOM 1435 O O . ILE A 1 194 ? 21.892 19.387 18.329 1.00 49.88 194 ILE A O 1
ATOM 1439 N N . ARG A 1 195 ? 21.896 20.737 16.548 1.00 44.62 195 ARG A N 1
ATOM 1440 C CA . ARG A 1 195 ? 22.511 21.871 17.258 1.00 44.62 195 ARG A CA 1
ATOM 1441 C C . ARG A 1 195 ? 21.693 22.383 18.457 1.00 44.62 195 ARG A C 1
ATOM 1443 O O . ARG A 1 195 ? 22.282 22.944 19.370 1.00 44.62 195 ARG A O 1
ATOM 1450 N N . ARG A 1 196 ? 20.369 22.183 18.487 1.00 51.66 196 ARG A N 1
ATOM 1451 C CA . ARG A 1 196 ? 19.511 22.475 19.660 1.00 51.66 196 ARG A CA 1
ATOM 1452 C C . ARG A 1 196 ? 19.522 21.371 20.722 1.00 51.66 196 ARG A C 1
ATOM 1454 O O . ARG A 1 196 ? 19.116 21.630 21.848 1.00 51.66 196 ARG A O 1
ATOM 1461 N N . LEU A 1 197 ? 19.933 20.156 20.365 1.00 51.19 197 LEU A N 1
ATOM 1462 C CA . LEU A 1 197 ? 20.127 19.035 21.292 1.00 51.19 197 LEU A CA 1
ATOM 1463 C C . LEU A 1 197 ? 21.551 19.019 21.877 1.00 51.19 197 LEU A C 1
ATOM 1465 O O . LEU A 1 197 ? 21.755 18.478 22.958 1.00 51.19 197 LEU A O 1
ATOM 1469 N N . ASP A 1 198 ? 22.501 19.631 21.166 1.00 43.19 198 ASP A N 1
ATOM 1470 C CA . ASP A 1 198 ? 23.921 19.747 21.524 1.00 43.19 198 ASP A CA 1
ATOM 1471 C C . ASP A 1 198 ? 24.270 21.112 22.169 1.00 43.19 198 ASP A C 1
ATOM 1473 O O . ASP A 1 198 ? 25.417 21.363 22.538 1.00 43.19 198 ASP A O 1
ATOM 1477 N N . GLU A 1 199 ? 23.289 22.012 22.344 1.00 42.75 199 GLU A N 1
ATOM 1478 C CA . GLU A 1 199 ? 23.438 23.159 23.248 1.00 42.75 199 GLU A CA 1
ATOM 1479 C C . GLU A 1 199 ? 23.399 22.656 24.703 1.00 42.75 199 GLU A C 1
ATOM 1481 O O . GLU A 1 199 ? 22.377 22.114 25.138 1.00 42.75 199 GLU A O 1
ATOM 1486 N N . PRO A 1 200 ? 24.479 22.822 25.492 1.00 40.84 200 PRO A N 1
ATOM 1487 C CA . PRO A 1 200 ? 24.494 22.350 26.866 1.00 40.84 200 PRO A CA 1
ATOM 1488 C C . PRO A 1 200 ? 23.485 23.146 27.693 1.00 40.84 200 PRO A C 1
ATOM 1490 O O . PRO A 1 200 ? 23.539 24.376 27.743 1.00 40.84 200 PRO A O 1
ATOM 1493 N N . VAL A 1 201 ? 22.593 22.435 28.390 1.00 44.41 201 VAL A N 1
ATOM 1494 C CA . VAL A 1 201 ? 21.655 23.033 29.347 1.00 44.41 201 VAL A CA 1
ATOM 1495 C C . VAL A 1 201 ? 22.457 23.791 30.405 1.00 44.41 201 VAL A C 1
ATOM 1497 O O . VAL A 1 201 ? 23.066 23.190 31.293 1.00 44.41 201 VAL A O 1
ATOM 1500 N N . GLY A 1 202 ? 22.469 25.122 30.294 1.00 42.97 202 GLY A N 1
ATOM 1501 C CA . GLY A 1 202 ? 23.102 26.000 31.272 1.00 42.97 202 GLY A CA 1
ATOM 1502 C C . GLY A 1 202 ? 22.537 25.720 32.669 1.00 42.97 202 GLY A C 1
ATOM 1503 O O . GLY A 1 202 ? 21.339 25.449 32.788 1.00 42.97 202 GLY A O 1
ATOM 1504 N N . PRO A 1 203 ? 23.368 25.741 33.727 1.00 40.31 203 PRO A N 1
ATOM 1505 C CA . PRO A 1 203 ? 22.976 25.234 35.035 1.00 40.31 203 PRO A CA 1
ATOM 1506 C C . PRO A 1 203 ? 21.759 25.988 35.579 1.00 40.31 203 PRO A C 1
ATOM 1508 O O . PRO A 1 203 ? 21.839 27.172 35.910 1.00 40.31 203 PRO A O 1
ATOM 1511 N N . GLY A 1 204 ? 20.632 25.277 35.682 1.00 35.44 204 GLY A N 1
ATOM 1512 C CA . GLY A 1 204 ? 19.428 25.784 36.331 1.00 35.44 204 GLY A CA 1
ATOM 1513 C C . GLY A 1 204 ? 19.724 26.185 37.784 1.00 35.44 204 GLY A C 1
ATOM 1514 O O . GLY A 1 204 ? 20.562 25.550 38.433 1.00 35.44 204 GLY A O 1
ATOM 1515 N N . PRO A 1 205 ? 19.079 27.241 38.309 1.00 35.44 205 PRO A N 1
ATOM 1516 C CA . PRO A 1 205 ? 19.419 27.789 39.617 1.00 35.44 205 PRO A CA 1
ATOM 1517 C C . PRO A 1 205 ? 19.202 26.757 40.730 1.00 35.44 205 PRO A C 1
ATOM 1519 O O . PRO A 1 205 ? 18.117 26.193 40.877 1.00 35.44 205 PRO A O 1
ATOM 1522 N N . ALA A 1 206 ? 20.245 26.527 41.528 1.00 33.94 206 ALA A N 1
ATOM 1523 C CA . ALA A 1 206 ? 20.200 25.611 42.662 1.00 33.94 206 ALA A CA 1
ATOM 1524 C C . ALA A 1 206 ? 19.198 26.089 43.738 1.00 33.94 206 ALA A C 1
ATOM 1526 O O . ALA A 1 206 ? 19.054 27.299 43.944 1.00 33.94 206 ALA A O 1
ATOM 1527 N N . PRO A 1 207 ? 18.524 25.171 44.459 1.00 31.31 207 PRO A N 1
ATOM 1528 C CA . PRO A 1 207 ? 17.495 25.529 45.431 1.00 31.31 207 PRO A CA 1
ATOM 1529 C C . PRO A 1 207 ? 18.099 26.233 46.653 1.00 31.31 207 PRO A C 1
ATOM 1531 O O . PRO A 1 207 ? 18.769 25.617 47.484 1.00 31.31 207 PRO A O 1
ATOM 1534 N N . THR A 1 208 ? 17.836 27.532 46.789 1.00 31.78 208 THR A N 1
ATOM 1535 C CA . THR A 1 208 ? 18.245 28.320 47.953 1.00 31.78 208 THR A CA 1
ATOM 1536 C C . THR A 1 208 ? 17.377 27.984 49.166 1.00 31.78 208 THR A C 1
ATOM 1538 O O . THR A 1 208 ? 16.166 28.204 49.180 1.00 31.78 208 THR A O 1
ATOM 1541 N N . GLN A 1 209 ? 18.002 27.446 50.216 1.00 31.66 209 GLN A N 1
ATOM 1542 C CA . GLN A 1 209 ? 17.323 27.188 51.485 1.00 31.66 209 GLN A CA 1
ATOM 1543 C C . GLN A 1 209 ? 16.930 28.512 52.154 1.00 31.66 209 GLN A C 1
ATOM 1545 O O . GLN A 1 209 ? 17.726 29.448 52.235 1.00 31.66 209 GLN A O 1
ATOM 1550 N N . ASN A 1 210 ? 15.687 28.597 52.626 1.00 29.47 210 ASN A N 1
ATOM 1551 C CA . ASN A 1 210 ? 15.115 29.843 53.122 1.00 29.47 210 ASN A CA 1
ATOM 1552 C C . ASN A 1 210 ? 15.416 30.048 54.618 1.00 29.47 210 ASN A C 1
ATOM 1554 O O . ASN A 1 210 ? 14.632 29.647 55.478 1.00 29.47 210 ASN A O 1
ATOM 1558 N N . SER A 1 211 ? 16.548 30.686 54.921 1.00 28.84 211 SER A N 1
ATOM 1559 C CA . SER A 1 211 ? 16.914 31.120 56.275 1.00 28.84 211 SER A CA 1
ATOM 1560 C C . SER A 1 211 ? 17.240 32.617 56.310 1.00 28.84 211 SER A C 1
ATOM 1562 O O . SER A 1 211 ? 18.355 33.033 55.994 1.00 28.84 211 SER A O 1
ATOM 1564 N N . GLY A 1 212 ? 16.267 33.434 56.718 1.00 25.33 212 GLY A N 1
ATOM 1565 C CA . GLY A 1 212 ? 16.528 34.802 57.184 1.00 25.33 212 GLY A CA 1
ATOM 1566 C C . GLY A 1 212 ? 17.157 34.828 58.594 1.00 25.33 212 GLY A C 1
ATOM 1567 O O . GLY A 1 212 ? 17.358 33.757 59.172 1.00 25.33 212 GLY A O 1
ATOM 1568 N N . PRO A 1 213 ? 17.399 36.016 59.197 1.00 37.31 213 PRO A N 1
ATOM 1569 C CA . PRO A 1 213 ? 16.843 37.319 58.807 1.00 37.31 213 PRO A CA 1
ATOM 1570 C C . PRO A 1 213 ? 17.858 38.497 58.758 1.00 37.31 213 PRO A C 1
ATOM 1572 O O . PRO A 1 213 ? 19.045 38.342 59.012 1.00 37.31 213 PRO A O 1
ATOM 1575 N N . ALA A 1 214 ? 17.303 39.703 58.557 1.00 26.23 214 ALA A N 1
ATOM 1576 C CA . ALA A 1 214 ? 17.777 41.007 59.062 1.00 26.23 214 ALA A CA 1
ATOM 1577 C C . ALA A 1 214 ? 18.835 41.847 58.285 1.00 26.23 214 ALA A C 1
ATOM 1579 O O . ALA A 1 214 ? 20.024 41.812 58.569 1.00 26.23 214 ALA A O 1
ATOM 1580 N N . SER A 1 215 ? 18.296 42.833 57.544 1.00 26.70 215 SER A N 1
ATOM 1581 C CA . SER A 1 215 ? 18.522 44.286 57.774 1.00 26.70 215 SER A CA 1
ATOM 1582 C C . SER A 1 215 ? 19.714 45.053 57.155 1.00 26.70 215 SER A C 1
ATOM 1584 O O . SER A 1 215 ? 20.854 44.845 57.548 1.00 26.70 215 SER A O 1
ATOM 1586 N N . ARG A 1 216 ? 19.364 46.161 56.449 1.00 25.92 216 ARG A N 1
ATOM 1587 C CA . ARG A 1 216 ? 20.171 47.394 56.169 1.00 25.92 216 ARG A CA 1
ATOM 1588 C C . ARG A 1 216 ? 21.350 47.192 55.172 1.00 25.92 216 ARG A C 1
ATOM 1590 O O . ARG A 1 216 ? 21.805 46.072 55.029 1.00 25.92 216 ARG A O 1
ATOM 1597 N N . VAL A 1 217 ? 21.914 48.159 54.419 1.00 26.14 217 VAL A N 1
ATOM 1598 C CA . VAL A 1 217 ? 21.748 49.620 54.107 1.00 26.14 217 VAL A CA 1
ATOM 1599 C C . VAL A 1 217 ? 22.679 49.893 52.880 1.00 26.14 217 VAL A C 1
ATOM 1601 O O . VAL A 1 217 ? 23.691 49.208 52.796 1.00 26.14 217 VAL A O 1
ATOM 1604 N N . SER A 1 218 ? 22.510 50.800 51.896 1.00 25.89 218 SER A N 1
ATOM 1605 C CA . SER A 1 218 ? 21.548 51.878 51.551 1.00 25.89 218 SER A CA 1
ATOM 1606 C C . SER A 1 218 ? 21.705 52.308 50.056 1.00 25.89 218 SER A C 1
ATOM 1608 O O . SER A 1 218 ? 22.506 51.703 49.360 1.00 25.89 218 SER A O 1
ATOM 1610 N N . LEU A 1 219 ? 20.946 53.337 49.611 1.00 25.89 219 LEU A N 1
ATOM 1611 C CA . LEU A 1 219 ? 21.269 54.499 48.713 1.00 25.89 219 LEU A CA 1
ATOM 1612 C C . LEU A 1 219 ? 22.408 54.382 47.640 1.00 25.89 219 LEU A C 1
ATOM 1614 O O . LEU A 1 219 ? 23.457 53.824 47.917 1.00 25.89 219 LEU A O 1
ATOM 1618 N N . GLU A 1 220 ? 22.356 54.993 46.436 1.00 27.20 220 GLU A N 1
ATOM 1619 C CA . GLU A 1 220 ? 21.487 56.075 45.914 1.00 27.20 220 GLU A CA 1
ATOM 1620 C C . GLU A 1 220 ? 21.352 56.123 44.355 1.00 27.20 220 GLU A C 1
ATOM 1622 O O . GLU A 1 220 ? 21.893 55.286 43.642 1.00 27.20 220 GLU A O 1
ATOM 1627 N N . LYS A 1 221 ? 20.596 57.126 43.858 1.00 28.48 221 LYS A N 1
ATOM 1628 C CA . LYS A 1 221 ? 20.309 57.588 42.465 1.00 28.48 221 LYS A CA 1
ATOM 1629 C C . LYS A 1 221 ? 21.521 57.486 41.505 1.00 28.48 221 LYS A C 1
ATOM 1631 O O . LYS A 1 221 ? 22.642 57.671 41.953 1.00 28.48 221 LYS A O 1
ATOM 1636 N N . GLY A 1 222 ? 21.409 57.290 40.181 1.00 26.03 222 GLY A N 1
ATOM 1637 C CA . GLY A 1 222 ? 20.497 57.854 39.151 1.00 26.03 222 GLY A CA 1
ATOM 1638 C C . GLY A 1 222 ? 21.367 58.512 38.039 1.00 26.03 222 GLY A C 1
ATOM 1639 O O . GLY A 1 222 ? 22.574 58.588 38.222 1.00 26.03 222 GLY A O 1
ATOM 1640 N N . SER A 1 223 ? 20.914 59.036 36.890 1.00 24.69 223 SER A N 1
ATOM 1641 C CA . SER A 1 223 ? 19.616 59.080 36.190 1.00 24.69 223 SER A CA 1
ATOM 1642 C C . SER A 1 223 ? 19.839 59.598 34.736 1.00 24.69 223 SER A C 1
ATOM 1644 O O . SER A 1 223 ? 20.846 60.255 34.499 1.00 24.69 223 SER A O 1
ATOM 1646 N N . ILE A 1 224 ? 18.865 59.422 33.823 1.00 26.55 224 ILE A N 1
ATOM 1647 C CA . ILE A 1 224 ? 18.759 60.031 32.461 1.00 26.55 224 ILE A CA 1
ATOM 1648 C C . ILE A 1 224 ? 19.790 59.568 31.393 1.00 26.55 224 ILE A C 1
ATOM 1650 O O . ILE A 1 224 ? 20.985 59.489 31.644 1.00 26.55 224 ILE A O 1
ATOM 1654 N N . GLY A 1 225 ? 19.328 59.354 30.149 1.00 25.67 225 GLY A N 1
ATOM 1655 C CA . GLY A 1 225 ? 20.177 59.266 28.943 1.00 25.67 225 GLY A CA 1
ATOM 1656 C C . GLY A 1 225 ? 19.489 58.562 27.763 1.00 25.67 225 GLY A C 1
ATOM 1657 O O . GLY A 1 225 ? 19.254 57.361 27.827 1.00 25.67 225 GLY A O 1
ATOM 1658 N N . GLN A 1 226 ? 19.148 59.283 26.687 1.00 24.67 226 GLN A N 1
ATOM 1659 C CA . GLN A 1 226 ? 18.394 58.751 25.534 1.00 24.67 226 GLN A CA 1
ATOM 1660 C C . GLN A 1 226 ? 19.086 59.089 24.192 1.00 24.67 226 GLN A C 1
ATOM 1662 O O . GLN A 1 226 ? 19.890 60.012 24.138 1.00 24.67 226 GLN A O 1
ATOM 1667 N N . VAL A 1 227 ? 18.635 58.428 23.110 1.00 25.48 227 VAL A N 1
ATOM 1668 C CA . VAL A 1 227 ? 18.640 58.895 21.697 1.00 25.48 227 VAL A CA 1
ATOM 1669 C C . VAL A 1 227 ? 19.911 58.710 20.824 1.00 25.48 227 VAL A C 1
ATOM 1671 O O . VAL A 1 227 ? 20.923 59.362 21.015 1.00 25.48 227 VAL A O 1
ATOM 1674 N N . HIS A 1 228 ? 19.723 57.900 19.762 1.00 25.31 228 HIS A N 1
ATOM 1675 C CA . HIS A 1 228 ? 20.293 57.935 18.390 1.00 25.31 228 HIS A CA 1
ATOM 1676 C C . HIS A 1 228 ? 21.822 57.920 18.125 1.00 25.31 228 HIS A C 1
ATOM 1678 O O . HIS A 1 228 ? 22.600 58.666 18.702 1.00 25.31 228 HIS A O 1
ATOM 1684 N N . GLY A 1 229 ? 22.225 57.174 17.082 1.00 24.30 229 GLY A N 1
ATOM 1685 C CA . GLY A 1 229 ? 23.554 57.260 16.447 1.00 24.30 229 GLY A CA 1
ATOM 1686 C C . GLY A 1 229 ? 23.731 56.240 15.310 1.00 24.30 229 GLY A C 1
ATOM 1687 O O . GLY A 1 229 ? 23.799 55.045 15.563 1.00 24.30 229 GLY A O 1
ATOM 1688 N N . ASN A 1 230 ? 23.752 56.686 14.050 1.00 23.97 230 ASN A N 1
ATOM 1689 C CA . ASN A 1 230 ? 23.689 55.830 12.850 1.00 23.97 230 ASN A CA 1
ATOM 1690 C C . ASN A 1 230 ? 25.055 55.750 12.111 1.00 23.97 230 ASN A C 1
ATOM 1692 O O . ASN A 1 230 ? 25.830 56.696 12.200 1.00 23.97 230 ASN A O 1
ATOM 1696 N N . ARG A 1 231 ? 25.242 54.712 11.267 1.00 27.14 231 ARG A N 1
ATOM 1697 C CA . ARG A 1 231 ? 26.129 54.619 10.065 1.00 27.14 231 ARG A CA 1
ATOM 1698 C C . ARG A 1 231 ? 27.666 54.331 10.120 1.00 27.14 231 ARG A C 1
ATOM 1700 O O . ARG A 1 231 ? 28.459 55.134 10.588 1.00 27.14 231 ARG A O 1
ATOM 1707 N N . THR A 1 232 ? 28.038 53.337 9.283 1.00 25.20 232 THR A N 1
ATOM 1708 C CA . THR A 1 232 ? 29.138 53.274 8.256 1.00 25.20 232 THR A CA 1
ATOM 1709 C C . THR A 1 232 ? 30.623 52.974 8.579 1.00 25.20 232 THR A C 1
ATOM 1711 O O . THR A 1 232 ? 31.149 53.365 9.608 1.00 25.20 232 THR A O 1
ATOM 1714 N N . GLY A 1 233 ? 31.286 52.340 7.582 1.00 24.69 233 GLY A N 1
ATOM 1715 C CA . GLY A 1 233 ? 32.706 51.911 7.487 1.00 24.69 233 GLY A CA 1
ATOM 1716 C C . GLY A 1 233 ? 32.817 50.371 7.491 1.00 24.69 233 GLY A C 1
ATOM 1717 O O . GLY A 1 233 ? 32.543 49.787 8.528 1.00 24.69 233 GLY A O 1
ATOM 1718 N N . ILE A 1 234 ? 33.028 49.588 6.415 1.00 23.70 234 ILE A N 1
ATOM 1719 C CA . ILE A 1 234 ? 33.719 49.669 5.095 1.00 23.70 234 ILE A CA 1
ATOM 1720 C C . ILE A 1 234 ? 35.262 49.529 5.162 1.00 23.70 234 ILE A C 1
ATOM 1722 O O . ILE A 1 234 ? 35.900 50.261 5.907 1.00 23.70 234 ILE A O 1
ATOM 1726 N N . ILE A 1 235 ? 35.804 48.682 4.257 1.00 24.64 235 ILE A N 1
ATOM 1727 C CA . ILE A 1 235 ? 37.197 48.545 3.738 1.00 24.64 235 ILE A CA 1
ATOM 1728 C C . ILE A 1 235 ? 38.024 47.331 4.246 1.00 24.64 235 ILE A C 1
ATOM 1730 O O . ILE A 1 235 ? 38.614 47.406 5.311 1.00 24.64 235 ILE A O 1
ATOM 1734 N N . ALA A 1 236 ? 38.112 46.296 3.377 1.00 24.22 236 ALA A N 1
ATOM 1735 C CA . ALA A 1 236 ? 39.323 45.566 2.901 1.00 24.22 236 ALA A CA 1
ATOM 1736 C C . ALA A 1 236 ? 40.288 44.884 3.923 1.00 24.22 236 ALA A C 1
ATOM 1738 O O . ALA A 1 236 ? 40.253 45.175 5.107 1.00 24.22 236 ALA A O 1
ATOM 1739 N N . SER A 1 237 ? 41.235 43.995 3.576 1.00 24.00 237 SER A N 1
ATOM 1740 C CA . SER A 1 237 ? 41.456 43.033 2.463 1.00 24.00 237 SER A CA 1
ATOM 1741 C C . SER A 1 237 ? 42.728 42.220 2.774 1.00 24.00 237 SER A C 1
ATOM 1743 O O . SER A 1 237 ? 43.628 42.776 3.400 1.00 24.00 237 SER A O 1
ATOM 1745 N N . GLY A 1 238 ? 42.887 40.999 2.249 1.00 24.20 238 GLY A N 1
ATOM 1746 C CA . GLY A 1 238 ? 44.208 40.351 2.199 1.00 24.20 238 GLY A CA 1
ATOM 1747 C C . GLY A 1 238 ? 44.178 38.831 2.056 1.00 24.20 238 GLY A C 1
ATOM 1748 O O . GLY A 1 238 ? 43.827 38.130 3.000 1.00 24.20 238 GLY A O 1
ATOM 1749 N N . GLU A 1 239 ? 44.598 38.331 0.895 1.00 27.17 239 GLU A N 1
ATOM 1750 C CA . GLU A 1 239 ? 45.068 36.952 0.727 1.00 27.17 239 GLU A CA 1
ATOM 1751 C C . GLU A 1 239 ? 46.565 36.872 1.061 1.00 27.17 239 GLU A C 1
ATOM 1753 O O . GLU A 1 239 ? 47.302 37.819 0.794 1.00 27.17 239 GLU A O 1
ATOM 1758 N N . SER A 1 240 ? 47.005 35.725 1.579 1.00 24.03 240 SER A N 1
ATOM 1759 C CA . SER A 1 240 ? 48.384 35.215 1.517 1.00 24.03 240 SER A CA 1
ATOM 1760 C C . SER A 1 240 ? 48.331 33.694 1.693 1.00 24.03 240 SER A C 1
ATOM 1762 O O . SER A 1 240 ? 47.426 33.188 2.357 1.00 24.03 240 SER A O 1
ATOM 1764 N N . ALA A 1 241 ? 49.260 32.965 1.075 1.00 24.62 241 ALA A N 1
ATOM 1765 C CA . ALA A 1 241 ? 49.197 31.509 0.928 1.00 24.62 241 ALA A CA 1
ATOM 1766 C C . ALA A 1 241 ? 50.432 30.789 1.521 1.00 24.62 241 ALA A C 1
ATOM 1768 O O . ALA A 1 241 ? 51.262 31.410 2.179 1.00 24.62 241 ALA A O 1
ATOM 1769 N N . GLU A 1 242 ? 50.543 29.498 1.178 1.00 25.42 242 GLU A N 1
ATOM 1770 C CA . GLU A 1 242 ? 51.725 28.615 1.234 1.00 25.42 242 GLU A CA 1
ATOM 1771 C C . GLU A 1 242 ? 51.963 27.722 2.472 1.00 25.42 242 GLU A C 1
ATOM 1773 O O . GLU A 1 242 ? 51.620 28.040 3.607 1.00 25.42 242 GLU A O 1
ATOM 1778 N N . ASN A 1 243 ? 52.653 26.610 2.169 1.00 25.80 243 ASN A N 1
ATOM 1779 C CA . ASN A 1 243 ? 53.374 25.664 3.034 1.00 25.80 243 ASN A CA 1
ATOM 1780 C C . ASN A 1 243 ? 52.585 24.563 3.777 1.00 25.80 243 ASN A C 1
ATOM 1782 O O . ASN A 1 243 ? 52.237 24.674 4.950 1.00 25.80 243 ASN A O 1
ATOM 1786 N N . LEU A 1 244 ? 52.471 23.417 3.091 1.00 25.41 244 LEU A N 1
ATOM 1787 C CA . LEU A 1 244 ? 52.679 22.092 3.700 1.00 25.41 244 LEU A CA 1
ATOM 1788 C C . LEU A 1 244 ? 54.175 21.907 4.035 1.00 25.41 244 LEU A C 1
ATOM 1790 O O . LEU A 1 244 ? 55.023 22.517 3.376 1.00 25.41 244 LEU A O 1
ATOM 1794 N N . PRO A 1 245 ? 54.509 21.056 5.017 1.00 28.05 245 PRO A N 1
ATOM 1795 C CA . PRO A 1 245 ? 55.348 19.893 4.685 1.00 28.05 245 PRO A CA 1
ATOM 1796 C C . PRO A 1 245 ? 54.833 18.564 5.290 1.00 28.05 245 PRO A C 1
ATOM 1798 O O . PRO A 1 245 ? 53.755 18.515 5.880 1.00 28.05 245 PRO A O 1
ATOM 1801 N N . GLU A 1 246 ? 55.587 17.485 5.066 1.00 26.34 246 GLU A N 1
ATOM 1802 C CA . GLU A 1 246 ? 55.209 16.067 5.238 1.00 26.34 246 GLU A CA 1
ATOM 1803 C C . GLU A 1 246 ? 55.693 15.431 6.567 1.00 26.34 246 GLU A C 1
ATOM 1805 O O . GLU A 1 246 ? 56.568 15.989 7.227 1.00 26.34 246 GLU A O 1
ATOM 1810 N N . ASP A 1 247 ? 55.158 14.233 6.875 1.00 24.67 247 ASP A N 1
ATOM 1811 C CA . ASP A 1 247 ? 55.553 13.251 7.918 1.00 24.67 247 ASP A CA 1
ATOM 1812 C C . ASP A 1 247 ? 55.506 13.715 9.407 1.00 24.67 247 ASP A C 1
ATOM 1814 O O . ASP A 1 247 ? 55.673 14.882 9.742 1.00 24.67 247 ASP A O 1
ATOM 1818 N N . ASP A 1 248 ? 55.148 12.878 10.394 1.00 26.30 248 ASP A N 1
ATOM 1819 C CA . ASP A 1 248 ? 55.809 11.613 10.762 1.00 26.30 248 ASP A CA 1
ATOM 1820 C C . ASP A 1 248 ? 54.921 10.638 11.595 1.00 26.30 248 ASP A C 1
ATOM 1822 O O . ASP A 1 248 ? 53.963 11.046 12.249 1.00 26.30 248 ASP A O 1
ATOM 1826 N N . GLN A 1 249 ? 55.294 9.350 11.577 1.00 24.08 249 GLN A N 1
ATOM 1827 C CA . GLN A 1 249 ? 54.814 8.164 12.327 1.00 24.08 249 GLN A CA 1
ATOM 1828 C C . GLN A 1 249 ? 53.312 7.963 12.639 1.00 24.08 249 GLN A C 1
ATOM 1830 O O . GLN A 1 249 ? 52.680 8.624 13.461 1.00 24.08 249 GLN A O 1
ATOM 1835 N N . GLY A 1 250 ? 52.806 6.844 12.112 1.00 24.55 250 GLY A N 1
ATOM 1836 C CA . GLY A 1 250 ? 51.471 6.311 12.350 1.00 24.55 250 GLY A CA 1
ATOM 1837 C C . GLY A 1 250 ? 51.104 5.917 13.788 1.00 24.55 250 GLY A C 1
ATOM 1838 O O . GLY A 1 250 ? 51.932 5.654 14.664 1.00 24.55 250 GLY A O 1
ATOM 1839 N N . LYS A 1 251 ? 49.792 5.744 13.973 1.00 26.05 251 LYS A N 1
ATOM 1840 C CA . LYS A 1 251 ? 49.228 4.869 14.999 1.00 26.05 251 LYS A CA 1
ATOM 1841 C C . LYS A 1 251 ? 47.987 4.163 14.473 1.00 26.05 251 LYS A C 1
ATOM 1843 O O . LYS A 1 251 ? 47.092 4.788 13.915 1.00 26.05 251 LYS A O 1
ATOM 1848 N N . GLU A 1 252 ? 47.969 2.856 14.668 1.00 29.36 252 GLU A N 1
ATOM 1849 C CA . GLU A 1 252 ? 46.847 1.970 14.385 1.00 29.36 252 GLU A CA 1
ATOM 1850 C C . GLU A 1 252 ? 45.680 2.322 15.324 1.00 29.36 252 GLU A C 1
ATOM 1852 O O . GLU A 1 252 ? 45.838 2.298 16.548 1.00 29.36 252 GLU A O 1
ATOM 1857 N N . ILE A 1 253 ? 44.530 2.706 14.761 1.00 27.72 253 ILE A N 1
ATOM 1858 C CA . ILE A 1 253 ? 43.285 2.922 15.508 1.00 27.72 253 ILE A CA 1
ATOM 1859 C C . ILE A 1 253 ? 42.182 2.108 14.838 1.00 27.72 253 ILE A C 1
ATOM 1861 O O . ILE A 1 253 ? 41.703 2.434 13.755 1.00 27.72 253 ILE A O 1
ATOM 1865 N N . ASP A 1 254 ? 41.812 1.042 15.533 1.00 31.16 254 ASP A N 1
ATOM 1866 C CA . ASP A 1 254 ? 40.657 0.190 15.288 1.00 31.16 254 ASP A CA 1
ATOM 1867 C C . ASP A 1 254 ? 39.362 0.984 15.549 1.00 31.16 254 ASP A C 1
ATOM 1869 O O . ASP A 1 254 ? 38.944 1.156 16.698 1.00 31.16 254 ASP A O 1
ATOM 1873 N N . ASP A 1 255 ? 38.759 1.551 14.497 1.00 31.78 255 ASP A N 1
ATOM 1874 C CA . ASP A 1 255 ? 37.542 2.370 14.610 1.00 31.78 255 ASP A CA 1
ATOM 1875 C C . ASP A 1 255 ? 36.264 1.513 14.560 1.00 31.78 255 ASP A C 1
ATOM 1877 O O . ASP A 1 255 ? 35.373 1.696 13.726 1.00 31.78 255 ASP A O 1
ATOM 1881 N N . ASP A 1 256 ? 36.171 0.566 15.501 1.00 31.64 256 ASP A N 1
ATOM 1882 C CA . ASP A 1 256 ? 35.008 -0.295 15.771 1.00 31.64 256 ASP A CA 1
ATOM 1883 C C . ASP A 1 256 ? 33.848 0.511 16.413 1.00 31.64 256 ASP A C 1
ATOM 1885 O O . ASP A 1 256 ? 33.349 0.249 17.517 1.00 31.64 256 ASP A O 1
ATOM 1889 N N . ARG A 1 257 ? 33.477 1.615 15.747 1.00 29.58 257 ARG A N 1
ATOM 1890 C CA . ARG A 1 257 ? 32.529 2.637 16.218 1.00 29.58 257 ARG A CA 1
ATOM 1891 C C . ARG A 1 257 ? 31.456 3.043 15.216 1.00 29.58 257 ARG A C 1
ATOM 1893 O O . ARG A 1 257 ? 30.647 3.914 15.539 1.00 29.58 257 ARG A O 1
ATOM 1900 N N . VAL A 1 258 ? 31.255 2.262 14.153 1.00 30.61 258 VAL A N 1
ATOM 1901 C CA . VAL A 1 258 ? 29.882 2.021 13.662 1.00 30.61 258 VAL A CA 1
ATOM 1902 C C . VAL A 1 258 ? 29.166 1.103 14.664 1.00 30.61 258 VAL A C 1
ATOM 1904 O O . VAL A 1 258 ? 28.730 -0.004 14.351 1.00 30.61 258 VAL A O 1
ATOM 1907 N N . LYS A 1 259 ? 29.062 1.558 15.922 1.00 29.08 259 LYS A N 1
ATOM 1908 C CA . LYS A 1 259 ? 28.273 0.870 16.936 1.00 29.08 259 LYS A CA 1
ATOM 1909 C C . LYS A 1 259 ? 26.824 0.957 16.512 1.00 29.08 259 LYS A C 1
ATOM 1911 O O . LYS A 1 259 ? 26.284 2.053 16.368 1.00 29.08 259 LYS A O 1
ATOM 1916 N N . SER A 1 260 ? 26.230 -0.216 16.329 1.00 38.66 260 SER A N 1
ATOM 1917 C CA . SER A 1 260 ? 24.810 -0.401 16.076 1.00 38.66 260 SER A CA 1
ATOM 1918 C C . SER A 1 260 ? 23.983 0.564 16.922 1.00 38.66 260 SER A C 1
ATOM 1920 O O . SER A 1 260 ? 23.995 0.510 18.156 1.00 38.66 260 SER A O 1
ATOM 1922 N N . SER A 1 261 ? 23.248 1.454 16.251 1.00 31.06 261 SER A N 1
ATOM 1923 C CA . SER A 1 261 ? 22.152 2.165 16.896 1.00 31.06 261 SER A CA 1
ATOM 1924 C C . SER A 1 261 ? 21.235 1.116 17.525 1.00 31.06 261 SER A C 1
ATOM 1926 O O . SER A 1 261 ? 20.976 0.068 16.924 1.00 31.06 261 SER A O 1
ATOM 1928 N N . LEU A 1 262 ? 20.850 1.343 18.786 1.00 30.08 262 LEU A N 1
ATOM 1929 C CA . LEU A 1 262 ? 20.256 0.291 19.607 1.00 30.08 262 LEU A CA 1
ATOM 1930 C C . LEU A 1 262 ? 19.023 -0.313 18.933 1.00 30.08 262 LEU A C 1
ATOM 1932 O O . LEU A 1 262 ? 18.298 0.363 18.205 1.00 30.08 262 LEU A O 1
ATOM 1936 N N . SER A 1 263 ? 18.779 -1.587 19.232 1.00 31.00 263 SER A N 1
ATOM 1937 C CA . SER A 1 263 ? 17.633 -2.356 18.759 1.00 31.00 263 SER A CA 1
ATOM 1938 C C . SER A 1 263 ? 16.306 -1.737 19.212 1.00 31.00 263 SER A C 1
ATOM 1940 O O . SER A 1 263 ? 15.714 -2.157 20.209 1.00 31.00 263 SER A O 1
ATOM 1942 N N . VAL A 1 264 ? 15.827 -0.751 18.456 1.00 35.19 264 VAL A N 1
ATOM 1943 C CA . VAL A 1 264 ? 14.440 -0.302 18.487 1.00 35.19 264 VAL A CA 1
ATOM 1944 C C . VAL A 1 264 ? 13.595 -1.497 18.061 1.00 35.19 264 VAL A C 1
ATOM 1946 O O . VAL A 1 264 ? 13.676 -1.949 16.917 1.00 35.19 264 VAL A O 1
ATOM 1949 N N . LEU A 1 265 ? 12.811 -2.042 18.994 1.00 36.47 265 LEU A N 1
ATOM 1950 C CA . LEU A 1 265 ? 11.774 -3.015 18.655 1.00 36.47 265 LEU A CA 1
ATOM 1951 C C . LEU A 1 265 ? 10.872 -2.371 17.591 1.00 36.47 265 LEU A C 1
ATOM 1953 O O . LEU A 1 265 ? 10.451 -1.232 17.804 1.00 36.47 265 LEU A O 1
ATOM 1957 N N . PRO A 1 266 ? 10.594 -3.040 16.454 1.00 50.31 266 PRO A N 1
ATOM 1958 C CA . PRO A 1 266 ? 9.873 -2.421 15.348 1.00 50.31 266 PRO A CA 1
ATOM 1959 C C . PRO A 1 266 ? 8.535 -1.884 15.854 1.00 50.31 266 PRO A C 1
ATOM 1961 O O . PRO A 1 266 ? 7.728 -2.640 16.399 1.00 50.31 266 PRO A O 1
ATOM 1964 N N . ALA A 1 267 ? 8.338 -0.568 15.724 1.00 64.62 267 ALA A N 1
ATOM 1965 C CA . ALA A 1 267 ? 7.219 0.128 16.343 1.00 64.62 267 ALA A CA 1
ATOM 1966 C C . ALA A 1 267 ? 5.899 -0.507 15.886 1.00 64.62 267 ALA A C 1
ATOM 1968 O O . ALA A 1 267 ? 5.584 -0.528 14.695 1.00 64.62 267 ALA A O 1
ATOM 1969 N N . MET A 1 268 ? 5.159 -1.093 16.830 1.00 82.25 268 MET A N 1
ATOM 1970 C CA . MET A 1 268 ? 4.052 -1.985 16.489 1.00 82.25 268 MET A CA 1
ATOM 1971 C C . MET A 1 268 ? 2.944 -1.224 15.745 1.00 82.25 268 MET A C 1
ATOM 1973 O O . MET A 1 268 ? 2.565 -0.132 16.180 1.00 82.25 268 MET A O 1
ATOM 1977 N N . PRO A 1 269 ? 2.395 -1.772 14.646 1.00 89.06 269 PRO A N 1
ATOM 1978 C CA . PRO A 1 269 ? 1.364 -1.093 13.872 1.00 89.06 269 PRO A CA 1
ATOM 1979 C C . PRO A 1 269 ? 0.036 -1.038 14.633 1.00 89.06 269 PRO A C 1
ATOM 1981 O O . PRO A 1 269 ? -0.454 -2.059 15.126 1.00 89.06 269 PRO A O 1
ATOM 1984 N N . LYS A 1 270 ? -0.590 0.144 14.677 1.00 88.56 270 LYS A N 1
ATOM 1985 C CA . LYS A 1 270 ? -1.930 0.323 15.245 1.00 88.56 270 LYS A CA 1
ATOM 1986 C C . LYS A 1 270 ? -2.948 -0.507 14.459 1.00 88.56 270 LYS A C 1
ATOM 1988 O O . LYS A 1 270 ? -2.983 -0.488 13.226 1.00 88.56 270 LYS A O 1
ATOM 1993 N N . GLN A 1 271 ? -3.801 -1.237 15.175 1.00 89.94 271 GLN A N 1
ATOM 1994 C CA . GLN A 1 271 ? -4.947 -1.906 14.563 1.00 89.94 271 GLN A CA 1
ATOM 1995 C C . GLN A 1 271 ? -6.009 -0.867 14.186 1.00 89.94 271 GLN A C 1
ATOM 1997 O O . GLN A 1 271 ? -6.364 -0.016 14.999 1.00 89.94 271 GLN A O 1
ATOM 2002 N N . VAL A 1 272 ? -6.509 -0.932 12.950 1.00 89.94 272 VAL A N 1
ATOM 2003 C CA . VAL A 1 272 ? -7.408 0.083 12.379 1.00 89.94 272 VAL A CA 1
ATOM 2004 C C . VAL A 1 272 ? -8.575 -0.555 11.600 1.00 89.94 272 VAL A C 1
ATOM 2006 O O . VAL A 1 272 ? -8.386 -1.625 11.010 1.00 89.94 272 VAL A O 1
ATOM 2009 N N . PRO A 1 273 ? -9.771 0.069 11.567 1.00 87.50 273 PRO A N 1
ATOM 2010 C CA . PRO A 1 273 ? -10.147 1.248 12.348 1.00 87.50 273 PRO A CA 1
ATOM 2011 C C . PRO A 1 273 ? -10.291 0.896 13.834 1.00 87.50 273 PRO A C 1
ATOM 2013 O O . PRO A 1 273 ? -10.376 -0.274 14.209 1.00 87.50 273 PRO A O 1
ATOM 2016 N N . GLU A 1 274 ? -10.332 1.915 14.682 1.00 84.19 274 GLU A N 1
ATOM 2017 C CA . GLU A 1 274 ? -10.533 1.720 16.114 1.00 84.19 274 GLU A CA 1
ATOM 2018 C C . GLU A 1 274 ? -11.923 1.116 16.406 1.00 84.19 274 GLU A C 1
ATOM 2020 O O . GLU A 1 274 ? -12.882 1.331 15.662 1.00 84.19 274 GLU A O 1
ATOM 2025 N N . GLY A 1 275 ? -12.028 0.283 17.444 1.00 85.62 275 GLY A N 1
ATOM 2026 C CA . GLY A 1 275 ? -13.266 -0.414 17.833 1.00 85.62 275 GLY A CA 1
ATOM 2027 C C . GLY A 1 275 ? -13.734 -1.564 16.918 1.00 85.62 275 GLY A C 1
ATOM 2028 O O . GLY A 1 275 ? -14.348 -2.507 17.410 1.00 85.62 275 GLY A O 1
ATOM 2029 N N . ASN A 1 276 ? -13.428 -1.551 15.615 1.00 86.88 276 ASN A N 1
ATOM 2030 C CA . ASN A 1 276 ? -13.725 -2.648 14.672 1.00 86.88 276 ASN A CA 1
ATOM 2031 C C . ASN A 1 276 ? -12.532 -2.918 13.733 1.00 86.88 276 ASN A C 1
ATOM 2033 O O . ASN A 1 276 ? -12.650 -2.728 12.516 1.00 86.88 276 ASN A O 1
ATOM 2037 N N . PRO A 1 277 ? -11.375 -3.335 14.277 1.00 91.25 277 PRO A N 1
ATOM 2038 C CA . PRO A 1 277 ? -10.153 -3.460 13.501 1.00 91.25 277 PRO A CA 1
ATOM 2039 C C . PRO A 1 277 ? -10.266 -4.512 12.398 1.00 91.25 277 PRO A C 1
ATOM 2041 O O . PRO A 1 277 ? -10.889 -5.569 12.552 1.00 91.25 277 PRO A O 1
ATOM 2044 N N . VAL A 1 278 ? -9.617 -4.236 11.269 1.00 94.19 278 VAL A N 1
ATOM 2045 C CA . VAL A 1 278 ? -9.390 -5.244 10.234 1.00 94.19 278 VAL A CA 1
ATOM 2046 C C . VAL A 1 278 ? -8.258 -6.160 10.712 1.00 94.19 278 VAL A C 1
ATOM 2048 O O . VAL A 1 278 ? -7.173 -5.648 11.003 1.00 94.19 278 VAL A O 1
ATOM 2051 N N . PRO A 1 279 ? -8.461 -7.491 10.793 1.00 94.75 279 PRO A N 1
ATOM 2052 C CA . PRO A 1 279 ? -7.397 -8.414 11.177 1.00 94.75 279 PRO A CA 1
ATOM 2053 C C . PRO A 1 279 ? -6.188 -8.277 10.252 1.00 94.75 279 PRO A C 1
ATOM 2055 O O . PRO A 1 279 ? -6.356 -8.146 9.037 1.00 94.75 279 PRO A O 1
ATOM 2058 N N . PHE A 1 280 ? -4.977 -8.329 10.807 1.00 96.06 280 PHE A N 1
ATOM 2059 C CA . PHE A 1 280 ? -3.764 -8.376 9.994 1.00 96.06 280 PHE A CA 1
ATOM 2060 C C . PHE A 1 280 ? -3.753 -9.609 9.085 1.00 96.06 280 PHE A C 1
ATOM 2062 O O . PHE A 1 280 ? -4.246 -10.678 9.452 1.00 96.06 280 PHE A O 1
ATOM 2069 N N . ALA A 1 281 ? -3.177 -9.452 7.896 1.00 95.88 281 ALA A N 1
ATOM 2070 C CA . ALA A 1 281 ? -2.862 -10.569 7.026 1.00 95.88 281 ALA A CA 1
ATOM 2071 C C . ALA A 1 281 ? -1.837 -11.484 7.712 1.00 95.88 281 ALA A C 1
ATOM 2073 O O . ALA A 1 281 ? -0.829 -11.017 8.238 1.00 95.88 281 ALA A O 1
ATOM 2074 N N . GLN A 1 282 ? -2.114 -12.785 7.708 1.00 89.12 282 GLN A N 1
ATOM 2075 C CA . GLN A 1 282 ? -1.268 -13.824 8.287 1.00 89.12 282 GLN A CA 1
ATOM 2076 C C . GLN A 1 282 ? -1.028 -14.905 7.232 1.00 89.12 282 GLN A C 1
ATOM 2078 O O . GLN A 1 282 ? -1.925 -15.215 6.449 1.00 89.12 282 GLN A O 1
ATOM 2083 N N . SER A 1 283 ? 0.172 -15.482 7.228 1.00 89.94 283 SER A N 1
ATOM 2084 C CA . SER A 1 283 ? 0.533 -16.618 6.379 1.00 89.94 283 SER A CA 1
ATOM 2085 C C . SER A 1 283 ? 1.318 -17.640 7.187 1.00 89.94 283 SER A C 1
ATOM 2087 O O . SER A 1 283 ? 2.213 -17.271 7.951 1.00 89.94 283 SER A O 1
ATOM 2089 N N . ARG A 1 284 ? 1.022 -18.929 6.986 1.00 89.62 284 ARG A N 1
ATOM 2090 C CA . ARG A 1 284 ? 1.822 -20.037 7.525 1.00 89.62 284 ARG A CA 1
ATOM 2091 C C . ARG A 1 284 ? 3.196 -20.149 6.860 1.00 89.62 284 ARG A C 1
ATOM 2093 O O . ARG A 1 284 ? 4.048 -20.879 7.362 1.00 89.62 284 ARG A O 1
ATOM 2100 N N . THR A 1 285 ? 3.412 -19.484 5.722 1.00 87.81 285 THR A N 1
ATOM 2101 C CA . THR A 1 285 ? 4.691 -19.513 5.011 1.00 87.81 285 THR A CA 1
ATOM 2102 C C . THR A 1 285 ? 5.762 -18.823 5.863 1.00 87.81 285 THR A C 1
ATOM 2104 O O . THR A 1 285 ? 5.606 -17.635 6.181 1.00 87.81 285 THR A O 1
ATOM 2107 N N . PRO A 1 286 ? 6.854 -19.524 6.242 1.00 90.12 286 PRO A N 1
ATOM 2108 C CA . PRO A 1 286 ? 7.921 -18.949 7.055 1.00 90.12 286 PRO A CA 1
ATOM 2109 C C . PRO A 1 286 ? 8.461 -17.670 6.425 1.00 90.12 286 PRO A C 1
ATOM 2111 O O . PRO A 1 286 ? 8.654 -17.628 5.212 1.00 90.12 286 PRO A O 1
ATOM 2114 N N . VAL A 1 287 ? 8.747 -16.645 7.233 1.00 89.00 287 VAL A N 1
ATOM 2115 C CA . VAL A 1 287 ? 9.155 -15.319 6.729 1.00 89.00 287 VAL A CA 1
ATOM 2116 C C . VAL A 1 287 ? 10.365 -15.408 5.790 1.00 89.00 287 VAL A C 1
ATOM 2118 O O . VAL A 1 287 ? 10.416 -14.686 4.799 1.00 89.00 287 VAL A O 1
ATOM 2121 N N . ALA A 1 288 ? 11.289 -16.341 6.062 1.00 86.88 288 ALA A N 1
ATOM 2122 C CA . ALA A 1 288 ? 12.453 -16.672 5.232 1.00 86.88 288 ALA A CA 1
ATOM 2123 C C . ALA A 1 288 ? 12.100 -17.042 3.778 1.00 86.88 288 ALA A C 1
ATOM 2125 O O . ALA A 1 288 ? 12.838 -16.685 2.863 1.00 86.88 288 ALA A O 1
ATOM 2126 N N . ASN A 1 289 ? 10.952 -17.692 3.572 1.00 91.25 289 ASN A N 1
ATOM 2127 C CA . ASN A 1 289 ? 10.449 -18.151 2.276 1.00 91.25 289 ASN A CA 1
ATOM 2128 C C . ASN A 1 289 ? 9.501 -17.130 1.618 1.00 91.25 289 ASN A C 1
ATOM 2130 O O . ASN A 1 289 ? 8.852 -17.458 0.626 1.00 91.25 289 ASN A O 1
ATOM 2134 N N . ARG A 1 290 ? 9.386 -15.914 2.176 1.00 94.00 290 ARG A N 1
ATOM 2135 C CA . ARG A 1 290 ? 8.614 -14.809 1.598 1.00 94.00 290 ARG A CA 1
ATOM 2136 C C . ARG A 1 290 ? 9.528 -13.745 0.992 1.00 94.00 290 ARG A C 1
ATOM 2138 O O . ARG A 1 290 ? 10.556 -13.409 1.584 1.00 94.00 290 ARG A O 1
ATOM 2145 N N . ALA A 1 291 ? 9.118 -13.195 -0.148 1.00 95.31 291 ALA A N 1
ATOM 2146 C CA . ALA A 1 291 ? 9.815 -12.142 -0.886 1.00 95.31 291 ALA A CA 1
ATOM 2147 C C . ALA A 1 291 ? 9.104 -10.779 -0.782 1.00 95.31 291 ALA A C 1
ATOM 2149 O O . ALA A 1 291 ? 7.878 -10.710 -0.679 1.00 95.31 291 ALA A O 1
ATOM 2150 N N . TRP A 1 292 ? 9.873 -9.690 -0.859 1.00 97.06 292 TRP A N 1
ATOM 2151 C CA . TRP A 1 292 ? 9.336 -8.330 -0.978 1.00 97.06 292 TRP A CA 1
ATOM 2152 C C . TRP A 1 292 ? 8.666 -8.132 -2.357 1.00 97.06 292 TRP A C 1
ATOM 2154 O O . TRP A 1 292 ? 9.258 -8.532 -3.360 1.00 97.06 292 TRP A O 1
ATOM 2164 N N . PRO A 1 293 ? 7.454 -7.545 -2.450 1.00 98.06 293 PRO A N 1
ATOM 2165 C CA . PRO A 1 293 ? 6.644 -7.562 -3.678 1.00 98.06 293 PRO A CA 1
ATOM 2166 C C . PRO A 1 293 ? 7.098 -6.625 -4.809 1.00 98.06 293 PRO A C 1
ATOM 2168 O O . PRO A 1 293 ? 6.484 -6.641 -5.876 1.00 98.06 293 PRO A O 1
ATOM 2171 N N . VAL A 1 294 ? 8.123 -5.794 -4.606 1.00 97.31 294 VAL A N 1
ATOM 2172 C CA . VAL A 1 294 ? 8.592 -4.807 -5.595 1.00 97.31 294 VAL A CA 1
ATOM 2173 C C . VAL A 1 294 ? 10.116 -4.840 -5.693 1.00 97.31 294 VAL A C 1
ATOM 2175 O O . VAL A 1 294 ? 10.800 -4.604 -4.701 1.00 97.31 294 VAL A O 1
ATOM 2178 N N . SER A 1 295 ? 10.662 -5.050 -6.891 1.00 96.00 295 SER A N 1
ATOM 2179 C CA . SER A 1 295 ? 12.070 -4.762 -7.173 1.00 96.00 295 SER A CA 1
ATOM 2180 C C . SER A 1 295 ? 12.190 -3.333 -7.704 1.00 96.00 295 SER A C 1
ATOM 2182 O O . SER A 1 295 ? 11.725 -3.034 -8.802 1.00 96.00 295 SER A O 1
ATOM 2184 N N . THR A 1 296 ? 12.769 -2.441 -6.898 1.00 90.44 296 THR A N 1
ATOM 2185 C CA . THR A 1 296 ? 12.919 -1.009 -7.199 1.00 90.44 296 THR A CA 1
ATOM 2186 C C . THR A 1 296 ? 14.258 -0.477 -6.690 1.00 90.44 296 THR A C 1
ATOM 2188 O O . THR A 1 296 ? 14.807 -0.979 -5.710 1.00 90.44 296 THR A O 1
ATOM 2191 N N . THR A 1 297 ? 14.774 0.564 -7.343 1.00 88.50 297 THR A N 1
ATOM 2192 C CA . THR A 1 297 ? 16.002 1.283 -6.959 1.00 88.50 297 THR A CA 1
ATOM 2193 C C . THR A 1 297 ? 15.749 2.464 -6.014 1.00 88.50 297 THR A C 1
ATOM 2195 O O . THR A 1 297 ? 16.690 3.159 -5.630 1.00 88.50 297 THR A O 1
ATOM 2198 N N . LEU A 1 298 ? 14.493 2.724 -5.631 1.00 77.75 298 LEU A N 1
ATOM 2199 C CA . LEU A 1 298 ? 14.151 3.800 -4.700 1.00 77.75 298 LEU A CA 1
ATOM 2200 C C . LEU A 1 298 ? 14.710 3.529 -3.297 1.00 77.75 298 LEU A C 1
ATOM 2202 O O . LEU A 1 298 ? 14.518 2.451 -2.742 1.00 77.75 298 LEU A O 1
ATOM 2206 N N . ALA A 1 299 ? 15.284 4.549 -2.652 1.00 83.31 299 ALA A N 1
ATOM 2207 C CA . ALA A 1 299 ? 15.712 4.460 -1.249 1.00 83.31 299 ALA A CA 1
ATOM 2208 C C . ALA A 1 299 ? 14.557 4.100 -0.285 1.00 83.31 299 ALA A C 1
ATOM 2210 O O . ALA A 1 299 ? 14.785 3.538 0.782 1.00 83.31 299 ALA A O 1
ATOM 2211 N N . SER A 1 300 ? 13.307 4.375 -0.676 1.00 83.12 300 SER A N 1
ATOM 2212 C CA . SER A 1 300 ? 12.095 4.007 0.059 1.00 83.12 300 SER A CA 1
ATOM 2213 C C . SER A 1 300 ? 11.537 2.612 -0.281 1.00 83.12 300 SER A C 1
ATOM 2215 O O . SER A 1 300 ? 10.408 2.316 0.107 1.00 83.12 300 SER A O 1
ATOM 2217 N N . ALA A 1 301 ? 12.297 1.753 -0.980 1.00 80.75 301 ALA A N 1
ATOM 2218 C CA . ALA A 1 301 ? 11.863 0.436 -1.472 1.00 80.75 301 ALA A CA 1
ATOM 2219 C C . ALA A 1 301 ? 11.096 -0.405 -0.440 1.00 80.75 301 ALA A C 1
ATOM 2221 O O . ALA A 1 301 ? 10.060 -0.974 -0.771 1.00 80.75 301 ALA A O 1
ATOM 2222 N N . HIS A 1 302 ? 11.595 -0.455 0.799 1.00 88.38 302 HIS A N 1
ATOM 2223 C CA . HIS A 1 302 ? 11.075 -1.287 1.892 1.00 88.38 302 HIS A CA 1
ATOM 2224 C C . HIS A 1 302 ? 10.237 -0.498 2.922 1.00 88.38 302 HIS A C 1
ATOM 2226 O O . HIS A 1 302 ? 9.930 -1.006 3.999 1.00 88.38 302 HIS A O 1
ATOM 2232 N N . VAL A 1 303 ? 9.863 0.755 2.625 1.00 88.50 303 VAL A N 1
ATOM 2233 C CA . VAL A 1 303 ? 9.109 1.608 3.561 1.00 88.50 303 VAL A CA 1
ATOM 2234 C C . VAL A 1 303 ? 7.627 1.233 3.553 1.00 88.50 303 VAL A C 1
ATOM 2236 O O . VAL A 1 303 ? 6.859 1.638 2.678 1.00 88.50 303 VAL A O 1
ATOM 2239 N N . VAL A 1 304 ? 7.207 0.500 4.584 1.00 93.19 304 VAL A N 1
ATOM 2240 C CA . VAL A 1 304 ? 5.791 0.305 4.916 1.00 93.19 304 VAL A CA 1
ATOM 2241 C C . VAL A 1 304 ? 5.244 1.608 5.504 1.00 93.19 304 VAL A C 1
ATOM 2243 O O . VAL A 1 304 ? 5.818 2.147 6.446 1.00 93.19 304 VAL A O 1
ATOM 2246 N N . SER A 1 305 ? 4.136 2.124 4.965 1.00 90.38 305 SER A N 1
ATOM 2247 C CA . SER A 1 305 ? 3.474 3.321 5.508 1.00 90.38 305 SER A CA 1
ATOM 2248 C C . SER A 1 305 ? 2.374 2.931 6.495 1.00 90.38 305 SER A C 1
ATOM 2250 O O . SER A 1 305 ? 1.433 2.238 6.107 1.00 90.38 305 SER A O 1
ATOM 2252 N N . PHE A 1 306 ? 2.467 3.359 7.755 1.00 91.25 306 PHE A N 1
ATOM 2253 C CA . PHE A 1 306 ? 1.521 2.998 8.818 1.00 91.25 306 PHE A CA 1
ATOM 2254 C C . PHE A 1 306 ? 1.561 3.975 10.003 1.00 91.25 306 PHE A C 1
ATOM 2256 O O . PHE A 1 306 ? 2.448 4.819 10.086 1.00 91.25 306 PHE A O 1
ATOM 2263 N N . GLN A 1 307 ? 0.591 3.857 10.914 1.00 88.44 307 GLN A N 1
ATOM 2264 C CA . GLN A 1 307 ? 0.612 4.550 12.205 1.00 88.44 307 GLN A CA 1
ATOM 2265 C C . GLN A 1 307 ? 0.993 3.560 13.312 1.00 88.44 307 GLN A C 1
ATOM 2267 O O . GLN A 1 307 ? 0.443 2.454 13.352 1.00 88.44 307 GLN A O 1
ATOM 2272 N N . THR A 1 308 ? 1.919 3.928 14.193 1.00 86.50 308 THR A N 1
ATOM 2273 C CA . THR A 1 308 ? 2.324 3.102 15.339 1.00 86.50 308 THR A CA 1
ATOM 2274 C C . THR A 1 308 ? 1.244 3.106 16.427 1.00 86.50 308 THR A C 1
ATOM 2276 O O . THR A 1 308 ? 0.313 3.916 16.412 1.00 86.50 308 THR A O 1
ATOM 2279 N N . VAL A 1 309 ? 1.356 2.196 17.397 1.00 83.44 309 VAL A N 1
ATOM 2280 C CA . VAL A 1 309 ? 0.495 2.189 18.593 1.00 83.44 309 VAL A CA 1
ATOM 2281 C C . VAL A 1 309 ? 0.575 3.485 19.416 1.00 83.44 309 VAL A C 1
ATOM 2283 O O . VAL A 1 309 ? -0.422 3.823 20.043 1.00 83.44 309 VAL A O 1
ATOM 2286 N N . SER A 1 310 ? 1.690 4.223 19.357 1.00 80.94 310 SER A N 1
ATOM 2287 C CA . SER A 1 310 ? 1.911 5.527 20.011 1.00 80.94 310 SER A CA 1
ATOM 2288 C C . SER A 1 310 ? 1.705 6.708 19.050 1.00 80.94 310 SER A C 1
ATOM 2290 O O . SER A 1 310 ? 2.492 7.652 19.011 1.00 80.94 310 SER A O 1
ATOM 2292 N N . GLY A 1 311 ? 0.727 6.597 18.145 1.00 79.94 311 GLY A N 1
ATOM 2293 C CA . GLY A 1 311 ? 0.286 7.677 17.253 1.00 79.94 311 GLY A CA 1
ATOM 2294 C C . GLY A 1 311 ? 1.249 8.117 16.135 1.00 79.94 311 GLY A C 1
ATOM 2295 O O . GLY A 1 311 ? 0.792 8.756 15.184 1.00 79.94 311 GLY A O 1
ATOM 2296 N N . GLU A 1 312 ? 2.535 7.768 16.200 1.00 84.00 312 GLU A N 1
ATOM 2297 C CA . GLU A 1 312 ? 3.575 8.166 15.243 1.00 84.00 312 GLU A CA 1
ATOM 2298 C C . GLU A 1 312 ? 3.261 7.677 13.819 1.00 84.00 312 GLU A C 1
ATOM 2300 O O . GLU A 1 312 ? 2.769 6.567 13.614 1.00 84.00 312 GLU A O 1
ATOM 2305 N N . MET A 1 313 ? 3.563 8.501 12.813 1.00 86.69 313 MET A N 1
ATOM 2306 C CA . MET A 1 313 ? 3.389 8.158 11.401 1.00 86.69 313 MET A CA 1
ATOM 2307 C C . MET A 1 313 ? 4.711 7.741 10.753 1.00 86.69 313 MET A C 1
ATOM 2309 O O . MET A 1 313 ? 5.589 8.569 10.531 1.00 86.69 313 MET A O 1
ATOM 2313 N N . VAL A 1 314 ? 4.797 6.472 10.353 1.00 83.25 314 VAL A N 1
ATOM 2314 C CA . VAL A 1 314 ? 5.887 5.935 9.531 1.00 83.25 314 VAL A CA 1
ATOM 2315 C C . VAL A 1 314 ? 5.470 5.965 8.058 1.00 83.25 314 VAL A C 1
ATOM 2317 O O . VAL A 1 314 ? 4.352 5.579 7.707 1.00 83.25 314 VAL A O 1
ATOM 2320 N N . GLY A 1 315 ? 6.363 6.411 7.172 1.00 84.88 315 GLY A N 1
ATOM 2321 C CA . GLY A 1 315 ? 6.066 6.564 5.744 1.00 84.88 315 GLY A CA 1
ATOM 2322 C C . GLY A 1 315 ? 5.067 7.696 5.461 1.00 84.88 315 GLY A C 1
ATOM 2323 O O . GLY A 1 315 ? 5.049 8.707 6.157 1.00 84.88 315 GLY A O 1
ATOM 2324 N N . ALA A 1 316 ? 4.245 7.559 4.416 1.00 81.75 316 ALA A N 1
ATOM 2325 C CA . ALA A 1 316 ? 3.316 8.612 3.992 1.00 81.75 316 ALA A CA 1
ATOM 2326 C C . ALA A 1 316 ? 1.870 8.378 4.467 1.00 81.75 316 ALA A C 1
ATOM 2328 O O . ALA A 1 316 ? 1.290 7.309 4.252 1.00 81.75 316 ALA A O 1
ATOM 2329 N N . SER A 1 317 ? 1.251 9.434 5.009 1.00 83.75 317 SER A N 1
ATOM 2330 C CA . SER A 1 317 ? -0.159 9.508 5.440 1.00 83.75 317 SER A CA 1
ATOM 2331 C C . SER A 1 317 ? -1.134 8.879 4.438 1.00 83.75 317 SER A C 1
ATOM 2333 O O . SER A 1 317 ? -1.910 7.997 4.797 1.00 83.75 317 SER A O 1
ATOM 2335 N N . GLY A 1 318 ? -1.064 9.296 3.171 1.00 83.12 318 GLY A N 1
ATOM 2336 C CA . GLY A 1 318 ? -1.960 8.856 2.100 1.00 83.12 318 GLY A CA 1
ATOM 2337 C C . GLY A 1 318 ? -1.721 7.433 1.581 1.00 83.12 318 GLY A C 1
ATOM 2338 O O . GLY A 1 318 ? -2.567 6.918 0.850 1.00 83.12 318 GLY A O 1
ATOM 2339 N N . ARG A 1 319 ? -0.593 6.797 1.938 1.00 91.56 319 ARG A N 1
ATOM 2340 C CA . ARG A 1 319 ? -0.195 5.463 1.445 1.00 91.56 319 ARG A CA 1
ATOM 2341 C C . ARG A 1 319 ? -0.563 4.321 2.395 1.00 91.56 319 ARG A C 1
ATOM 2343 O O . ARG A 1 319 ? -0.642 3.180 1.945 1.00 91.56 319 ARG A O 1
ATOM 2350 N N . ARG A 1 320 ? -0.812 4.606 3.681 1.00 94.19 320 ARG A N 1
ATOM 2351 C CA . ARG A 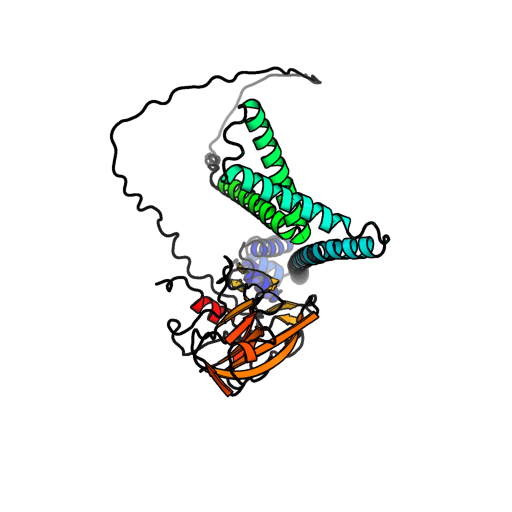1 320 ? -1.140 3.592 4.703 1.00 94.19 320 ARG A CA 1
ATOM 2352 C C . ARG A 1 320 ? -2.487 2.903 4.473 1.00 94.19 320 ARG A C 1
ATOM 2354 O O . ARG A 1 320 ? -3.393 3.471 3.857 1.00 94.19 320 ARG A O 1
ATOM 2361 N N . PHE A 1 321 ? -2.652 1.719 5.054 1.00 95.62 321 PHE A N 1
ATOM 2362 C CA . PHE A 1 321 ? -3.955 1.057 5.140 1.00 95.62 321 PHE A CA 1
ATOM 2363 C C . PHE A 1 321 ? -4.952 1.911 5.950 1.00 95.62 321 PHE A C 1
ATOM 2365 O O . PHE A 1 321 ? -4.623 2.448 7.005 1.00 95.62 321 PHE A O 1
ATOM 2372 N N . LEU A 1 322 ? -6.163 2.077 5.412 1.00 92.81 322 LEU A N 1
ATOM 2373 C CA . LEU A 1 322 ? -7.203 3.029 5.835 1.00 92.81 322 LEU A CA 1
ATOM 2374 C C . LEU A 1 322 ? -6.785 4.510 5.847 1.00 92.81 322 LEU A C 1
ATOM 2376 O O . LEU A 1 322 ? -7.378 5.320 6.557 1.00 92.81 322 LEU A O 1
ATOM 2380 N N . ALA A 1 323 ? -5.834 4.907 4.996 1.00 87.69 323 ALA A N 1
ATOM 2381 C CA . ALA A 1 323 ? -5.736 6.299 4.563 1.00 87.69 323 ALA A CA 1
ATOM 2382 C C . ALA A 1 323 ? -7.089 6.822 4.032 1.00 87.69 323 ALA A C 1
ATOM 2384 O O . ALA A 1 323 ? -7.856 6.098 3.383 1.00 87.69 323 ALA A O 1
ATOM 2385 N N . SER A 1 324 ? -7.363 8.104 4.275 1.00 78.62 324 SER A N 1
ATOM 2386 C CA . SER A 1 324 ? -8.517 8.805 3.711 1.00 78.62 324 SER A CA 1
ATOM 2387 C C . SER A 1 324 ? -8.349 8.966 2.198 1.00 78.62 324 SER A C 1
ATOM 2389 O O . SER A 1 324 ? -7.311 9.437 1.730 1.00 78.62 324 SER A O 1
ATOM 2391 N N . ARG A 1 325 ? -9.357 8.579 1.406 1.00 71.25 325 ARG A N 1
ATOM 2392 C CA . ARG A 1 325 ? -9.392 8.813 -0.046 1.00 71.25 325 ARG A CA 1
ATOM 2393 C C . ARG A 1 325 ? -10.622 9.639 -0.410 1.00 71.25 325 ARG A C 1
ATOM 2395 O O . ARG A 1 325 ? -11.700 9.443 0.146 1.00 71.25 325 ARG A O 1
ATOM 2402 N N . ASN A 1 326 ? -10.453 10.542 -1.377 1.00 66.12 326 ASN A N 1
ATOM 2403 C CA . ASN A 1 326 ? -11.489 11.454 -1.872 1.00 66.12 326 ASN A CA 1
ATOM 2404 C C . ASN A 1 326 ? -12.149 12.276 -0.740 1.00 66.12 326 ASN A C 1
ATOM 2406 O O . ASN A 1 326 ? -13.371 12.280 -0.616 1.00 66.12 326 ASN A O 1
ATOM 2410 N N . GLY A 1 327 ? -11.345 12.922 0.116 1.00 65.50 327 GLY A N 1
ATOM 2411 C CA . GLY A 1 327 ? -11.853 13.749 1.222 1.00 65.50 327 GLY A CA 1
ATOM 2412 C C . GLY A 1 327 ? -12.682 12.962 2.245 1.00 65.50 327 GLY A C 1
ATOM 2413 O O . GLY A 1 327 ? -13.728 13.427 2.679 1.00 65.50 327 GLY A O 1
ATOM 2414 N N . GLY A 1 328 ? -12.265 11.734 2.563 1.00 73.69 328 GLY A N 1
ATOM 2415 C CA . GLY A 1 328 ? -12.965 10.827 3.476 1.00 73.69 328 GLY A CA 1
ATOM 2416 C C . GLY A 1 328 ? -14.001 9.915 2.816 1.00 73.69 328 GLY A C 1
ATOM 2417 O O . GLY A 1 328 ? -14.347 8.894 3.399 1.00 73.69 328 GLY A O 1
ATOM 2418 N N . ALA A 1 329 ? -14.461 10.194 1.590 1.00 72.00 329 ALA A N 1
ATOM 2419 C CA . ALA A 1 329 ? -15.560 9.452 0.956 1.00 72.00 329 ALA A CA 1
ATOM 2420 C C . ALA A 1 329 ? -15.269 7.961 0.649 1.00 72.00 329 ALA A C 1
ATOM 2422 O O . ALA A 1 329 ? -16.192 7.206 0.331 1.00 72.00 329 ALA A O 1
ATOM 2423 N N . ARG A 1 330 ? -14.009 7.512 0.729 1.00 81.50 330 ARG A N 1
ATOM 2424 C CA . ARG A 1 330 ? -13.603 6.104 0.583 1.00 81.50 330 ARG A CA 1
ATOM 2425 C C . ARG A 1 330 ? -12.445 5.773 1.527 1.00 81.50 330 ARG A C 1
ATOM 2427 O O . ARG A 1 330 ? -11.501 6.551 1.639 1.00 81.50 330 ARG A O 1
ATOM 2434 N N . PHE A 1 331 ? -12.457 4.575 2.112 1.00 86.69 331 PHE A N 1
ATOM 2435 C CA . PHE A 1 331 ? -11.291 4.045 2.819 1.00 86.69 331 PHE A CA 1
ATOM 2436 C C . PHE A 1 331 ? -10.257 3.458 1.852 1.00 86.69 331 PHE A C 1
ATOM 2438 O O . PHE A 1 331 ? -10.592 2.769 0.880 1.00 86.69 331 PHE A O 1
ATOM 2445 N N . HIS A 1 332 ? -8.979 3.672 2.147 1.00 92.44 332 HIS A N 1
ATOM 2446 C CA . HIS A 1 332 ? -7.900 2.970 1.471 1.00 92.44 332 HIS A CA 1
ATOM 2447 C C . HIS A 1 332 ? -7.807 1.511 1.951 1.00 92.44 332 HIS A C 1
ATOM 2449 O O . HIS A 1 332 ? -7.340 1.241 3.049 1.00 92.44 332 HIS A O 1
ATOM 2455 N N . VAL A 1 333 ? -8.272 0.564 1.136 1.00 93.81 333 VAL A N 1
ATOM 2456 C CA . VAL A 1 333 ? -8.305 -0.878 1.466 1.00 93.81 333 VAL A CA 1
ATOM 2457 C C . VAL A 1 333 ? -6.993 -1.625 1.173 1.00 93.81 333 VAL A C 1
ATOM 2459 O O . VAL A 1 333 ? -6.900 -2.816 1.441 1.00 93.81 333 VAL A O 1
ATOM 2462 N N . GLY A 1 334 ? -5.976 -0.934 0.658 1.00 94.75 334 GLY A N 1
ATOM 2463 C CA . GLY A 1 334 ? -4.636 -1.474 0.423 1.00 94.75 334 GLY A CA 1
ATOM 2464 C C . GLY A 1 334 ? -3.566 -0.629 1.106 1.00 94.75 334 GLY A C 1
ATOM 2465 O O . GLY A 1 334 ? -3.873 0.233 1.931 1.00 94.75 334 GLY A O 1
ATOM 2466 N N . LEU A 1 335 ? -2.310 -0.868 0.748 1.00 97.00 335 LEU A N 1
ATOM 2467 C CA . LEU A 1 335 ? -1.150 -0.085 1.157 1.00 97.00 335 LEU A CA 1
ATOM 2468 C C . LEU A 1 335 ? -0.287 0.174 -0.086 1.00 97.00 335 LEU A C 1
ATOM 2470 O O . LEU A 1 335 ? 0.062 -0.760 -0.805 1.00 97.00 335 LEU A O 1
ATOM 2474 N N . ASP A 1 336 ? 0.025 1.441 -0.362 1.00 97.12 336 ASP A N 1
ATOM 2475 C CA . ASP A 1 336 ? 0.706 1.841 -1.601 1.00 97.12 336 ASP A CA 1
ATOM 2476 C C . ASP A 1 336 ? 2.225 1.807 -1.411 1.00 97.12 336 ASP A C 1
ATOM 2478 O O . ASP A 1 336 ? 2.820 2.755 -0.885 1.00 97.12 336 ASP A O 1
ATOM 2482 N N . LEU A 1 337 ? 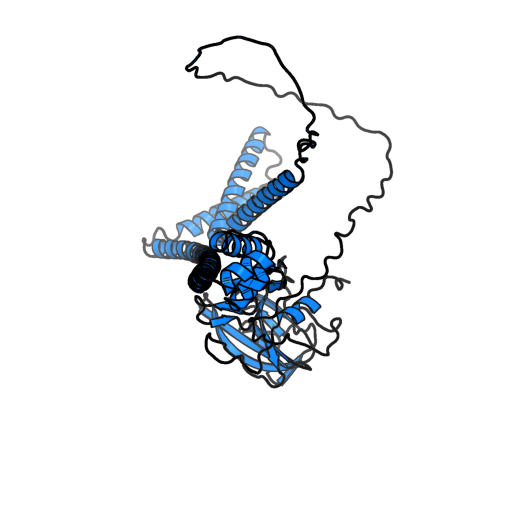2.875 0.746 -1.878 1.00 96.94 337 LEU A N 1
ATOM 2483 C CA . LEU A 1 337 ? 4.331 0.629 -1.824 1.00 96.94 337 LEU A CA 1
ATOM 2484 C C . LEU A 1 337 ? 5.007 1.553 -2.846 1.00 96.94 337 LEU A C 1
ATOM 2486 O O . LEU A 1 337 ? 4.448 1.888 -3.896 1.00 96.94 337 LEU A O 1
ATOM 2490 N N . TYR A 1 338 ? 6.212 2.008 -2.511 1.00 90.50 338 TYR A N 1
ATOM 2491 C CA . TYR A 1 338 ? 6.995 2.911 -3.350 1.00 90.50 338 TYR A CA 1
ATOM 2492 C C . TYR A 1 338 ? 7.608 2.148 -4.527 1.00 90.50 338 TYR A C 1
ATOM 2494 O O . TYR A 1 338 ? 8.278 1.139 -4.327 1.00 90.50 338 TYR A O 1
ATOM 2502 N N . ALA A 1 339 ? 7.387 2.644 -5.743 1.00 92.88 339 ALA A N 1
ATOM 2503 C CA . ALA A 1 339 ? 7.944 2.093 -6.974 1.00 92.88 339 ALA A CA 1
ATOM 2504 C C . ALA A 1 339 ? 7.996 3.175 -8.065 1.00 92.88 339 ALA A C 1
ATOM 2506 O O . ALA A 1 339 ? 7.336 4.206 -7.956 1.00 92.88 339 ALA A O 1
ATOM 2507 N N . ASN A 1 340 ? 8.726 2.924 -9.145 1.00 91.62 340 ASN A N 1
ATOM 2508 C CA . ASN A 1 340 ? 8.645 3.669 -10.398 1.00 91.62 340 ASN A CA 1
ATOM 2509 C C . ASN A 1 340 ? 7.738 2.930 -11.392 1.00 91.62 340 ASN A C 1
ATOM 2511 O O . ASN A 1 340 ? 7.534 1.723 -11.289 1.00 91.62 340 ASN A O 1
ATOM 2515 N N . GLN A 1 341 ? 7.234 3.632 -12.410 1.00 93.44 341 GLN A N 1
ATOM 2516 C CA . GLN A 1 341 ? 6.622 2.970 -13.566 1.00 93.44 341 GLN A CA 1
ATOM 2517 C C . GLN A 1 341 ? 7.653 2.052 -14.247 1.00 93.44 341 GLN A C 1
ATOM 2519 O O . GLN A 1 341 ? 8.742 2.506 -14.589 1.00 93.44 341 GLN A O 1
ATOM 2524 N N . GLY A 1 342 ? 7.283 0.794 -14.491 1.00 93.62 342 GLY A N 1
ATOM 2525 C CA . GLY A 1 342 ? 8.153 -0.213 -15.107 1.00 93.62 342 GLY A CA 1
ATOM 2526 C C . GLY A 1 342 ? 8.993 -1.049 -14.134 1.00 93.62 342 GLY A C 1
ATOM 2527 O O . GLY A 1 342 ? 9.547 -2.053 -14.577 1.00 93.62 342 GLY A O 1
ATOM 2528 N N . ASP A 1 343 ? 9.038 -0.705 -12.841 1.00 96.88 343 ASP A N 1
ATOM 2529 C CA . ASP A 1 343 ? 9.656 -1.553 -11.809 1.00 96.88 343 ASP A CA 1
ATOM 2530 C C . ASP A 1 343 ? 8.960 -2.926 -11.737 1.00 96.88 343 ASP A C 1
ATOM 2532 O O . ASP A 1 343 ? 7.795 -3.079 -12.125 1.00 96.88 343 ASP A O 1
ATOM 2536 N N . GLU A 1 344 ? 9.674 -3.949 -11.268 1.00 98.38 344 GLU A N 1
ATOM 2537 C CA . GLU A 1 344 ? 9.213 -5.337 -11.354 1.00 98.38 344 GLU A CA 1
ATOM 2538 C C . GLU A 1 344 ? 8.395 -5.745 -10.127 1.00 98.38 344 GLU A C 1
ATOM 2540 O O . GLU A 1 344 ? 8.801 -5.538 -8.983 1.00 98.38 344 GLU A O 1
ATOM 2545 N N . VAL A 1 345 ? 7.254 -6.383 -10.371 1.00 98.75 345 VAL A N 1
ATOM 2546 C CA . VAL A 1 345 ? 6.351 -6.890 -9.336 1.00 98.75 345 VAL A CA 1
ATOM 2547 C C . VAL A 1 345 ? 6.626 -8.363 -9.095 1.00 98.75 345 VAL A C 1
ATOM 2549 O O . VAL A 1 345 ? 6.681 -9.164 -10.033 1.00 98.75 345 VAL A O 1
ATOM 2552 N N . ILE A 1 346 ? 6.805 -8.707 -7.825 1.00 98.56 346 ILE A N 1
ATOM 2553 C CA . ILE A 1 346 ? 7.336 -9.980 -7.349 1.00 98.56 346 ILE A CA 1
ATOM 2554 C C . ILE A 1 346 ? 6.255 -10.710 -6.549 1.00 98.56 346 ILE A C 1
ATOM 2556 O O . ILE A 1 346 ? 5.624 -10.123 -5.674 1.00 98.56 346 ILE A O 1
ATOM 2560 N N . ALA A 1 347 ? 6.052 -12.000 -6.807 1.00 98.62 347 ALA A N 1
ATOM 2561 C CA . ALA A 1 347 ? 5.197 -12.836 -5.973 1.00 98.62 347 ALA A CA 1
ATOM 2562 C C . ALA A 1 347 ? 5.833 -13.012 -4.581 1.00 98.62 347 ALA A C 1
ATOM 2564 O O . ALA A 1 347 ? 6.936 -13.552 -4.463 1.00 98.62 347 ALA A O 1
ATOM 2565 N N . CYS A 1 348 ? 5.135 -12.588 -3.523 1.00 98.31 348 CYS A N 1
ATOM 2566 C CA . CYS A 1 348 ? 5.620 -12.724 -2.148 1.00 98.31 348 CYS A CA 1
ATOM 2567 C C . CYS A 1 348 ? 5.786 -14.184 -1.722 1.00 98.31 348 CYS A C 1
ATOM 2569 O O . CYS A 1 348 ? 6.687 -14.495 -0.953 1.00 98.31 348 CYS A O 1
ATOM 2571 N N . GLU A 1 349 ? 4.925 -15.073 -2.211 1.00 97.94 349 GLU A N 1
ATOM 2572 C CA . GLU A 1 349 ? 4.833 -16.473 -1.801 1.00 97.94 349 GLU A CA 1
ATOM 2573 C C . GLU A 1 349 ? 4.568 -17.386 -3.004 1.00 97.94 349 GLU A C 1
ATOM 2575 O O . GLU A 1 349 ? 4.082 -16.942 -4.048 1.00 97.94 349 GLU A O 1
ATOM 2580 N N . ASP A 1 350 ? 4.810 -18.687 -2.833 1.00 97.69 350 ASP A N 1
ATOM 2581 C CA . ASP A 1 350 ? 4.266 -19.706 -3.731 1.00 97.69 350 ASP A CA 1
ATOM 2582 C C . ASP A 1 350 ? 2.731 -19.600 -3.780 1.00 97.69 350 ASP A C 1
ATOM 2584 O O . ASP A 1 350 ? 2.065 -19.351 -2.771 1.00 97.69 350 ASP A O 1
ATOM 2588 N N . GLY A 1 351 ? 2.144 -19.759 -4.964 1.00 98.06 351 GLY A N 1
ATOM 2589 C CA . GLY A 1 351 ? 0.713 -19.535 -5.144 1.00 98.06 351 GLY A CA 1
ATOM 2590 C C . GLY A 1 351 ? 0.195 -19.854 -6.538 1.00 98.06 351 GLY A C 1
ATOM 2591 O O . GLY A 1 351 ? 0.854 -20.516 -7.344 1.00 98.06 351 GLY A O 1
ATOM 2592 N N . ARG A 1 352 ? -1.018 -19.381 -6.824 1.00 98.25 352 ARG A N 1
ATOM 2593 C CA . ARG A 1 352 ? -1.679 -19.491 -8.128 1.00 98.25 352 ARG A CA 1
ATOM 2594 C C . ARG A 1 352 ? -2.353 -18.176 -8.497 1.00 98.25 352 ARG A C 1
ATOM 2596 O O . ARG A 1 352 ? -3.074 -17.613 -7.678 1.00 98.25 352 ARG A O 1
ATOM 2603 N N . ILE A 1 353 ? -2.172 -17.714 -9.730 1.00 97.62 353 ILE A N 1
ATOM 2604 C CA . ILE A 1 353 ? -2.873 -16.533 -10.247 1.00 97.62 353 ILE A CA 1
ATOM 2605 C C . ILE A 1 353 ? -4.362 -16.874 -10.367 1.00 97.62 353 ILE A C 1
ATOM 2607 O O . ILE A 1 353 ? -4.723 -17.803 -11.090 1.00 97.62 353 ILE A O 1
ATOM 2611 N N . VAL A 1 354 ? -5.227 -16.150 -9.653 1.00 95.62 354 VAL A N 1
ATOM 2612 C CA . VAL A 1 354 ? -6.680 -16.399 -9.612 1.00 95.62 354 VAL A CA 1
ATOM 2613 C C . VAL A 1 354 ? -7.504 -15.367 -10.372 1.00 95.62 354 VAL A C 1
ATOM 2615 O O . VAL A 1 354 ? -8.608 -15.701 -10.793 1.00 95.62 354 VAL A O 1
ATOM 2618 N N . ASN A 1 355 ? -6.990 -14.154 -10.608 1.00 95.50 355 ASN A N 1
ATOM 2619 C CA . ASN A 1 355 ? -7.631 -13.204 -11.521 1.00 95.50 355 ASN A CA 1
ATOM 2620 C C . ASN A 1 355 ? -6.657 -12.138 -12.054 1.00 95.50 355 ASN A C 1
ATOM 2622 O O . ASN A 1 355 ? -5.648 -11.837 -11.416 1.00 95.50 355 ASN A O 1
ATOM 2626 N N . TYR A 1 356 ? -6.984 -11.552 -13.208 1.00 93.50 356 TYR A N 1
ATOM 2627 C CA . TYR A 1 356 ? -6.290 -10.403 -13.790 1.00 93.50 356 TYR A CA 1
ATOM 2628 C C . TYR A 1 356 ? -7.250 -9.555 -14.634 1.00 93.50 356 TYR A C 1
ATOM 2630 O O . TYR A 1 356 ? -7.751 -10.033 -15.654 1.00 93.50 356 TYR A O 1
ATOM 2638 N N . TYR A 1 357 ? -7.521 -8.313 -14.220 1.00 87.75 357 TYR A N 1
ATOM 2639 C CA . TYR A 1 357 ? -8.536 -7.454 -14.852 1.00 87.75 357 TYR A CA 1
ATOM 2640 C C . TYR A 1 357 ? -8.247 -5.947 -14.684 1.00 87.75 357 TYR A C 1
ATOM 2642 O O . TYR A 1 357 ? -7.595 -5.557 -13.713 1.00 87.75 357 TYR A O 1
ATOM 2650 N N . PRO A 1 358 ? -8.731 -5.084 -15.601 1.00 84.31 358 PRO A N 1
ATOM 2651 C CA . PRO A 1 358 ? -8.588 -3.631 -15.486 1.00 84.31 358 PRO A CA 1
ATOM 2652 C C . PRO A 1 358 ? -9.480 -3.077 -14.367 1.00 84.31 358 PRO A C 1
ATOM 2654 O O . PRO A 1 358 ? -10.653 -3.444 -14.284 1.00 84.31 358 PRO A O 1
ATOM 2657 N N . PHE A 1 359 ? -8.963 -2.173 -13.527 1.00 81.31 359 PHE A N 1
ATOM 2658 C CA . PHE A 1 359 ? -9.745 -1.625 -12.401 1.00 81.31 359 PHE A CA 1
ATOM 2659 C C . PHE A 1 359 ? -9.531 -0.133 -12.097 1.00 81.31 359 PHE A C 1
ATOM 2661 O O . PHE A 1 359 ? -10.402 0.480 -11.475 1.00 81.31 359 PHE A O 1
ATOM 2668 N N . TYR A 1 360 ? -8.431 0.479 -12.550 1.00 79.50 360 TYR A N 1
ATOM 2669 C CA . TYR A 1 360 ? -8.156 1.900 -12.326 1.00 79.50 360 TYR A CA 1
ATOM 2670 C C . TYR A 1 360 ? -7.525 2.548 -13.563 1.00 79.50 360 TYR A C 1
ATOM 2672 O O . TYR A 1 360 ? -6.601 2.005 -14.159 1.00 79.50 360 TYR A O 1
ATOM 2680 N N . ARG A 1 361 ? -8.015 3.729 -13.961 1.00 79.56 361 ARG A N 1
ATOM 2681 C CA . ARG A 1 361 ? -7.399 4.520 -15.035 1.00 79.56 361 ARG A CA 1
ATOM 2682 C C . ARG A 1 361 ? -6.455 5.548 -14.422 1.00 79.56 361 ARG A C 1
ATOM 2684 O O . ARG A 1 361 ? -6.870 6.355 -13.595 1.00 79.56 361 ARG A O 1
ATOM 2691 N N . THR A 1 362 ? -5.200 5.514 -14.851 1.00 75.06 362 THR A N 1
ATOM 2692 C CA . THR A 1 362 ? -4.143 6.414 -14.383 1.00 75.06 362 THR A CA 1
ATOM 2693 C C . THR A 1 362 ? -4.380 7.858 -14.838 1.00 75.06 362 THR A C 1
ATOM 2695 O O . THR A 1 362 ? -5.070 8.113 -15.828 1.00 75.06 362 THR A O 1
ATOM 2698 N N . SER A 1 363 ? -3.723 8.818 -14.182 1.00 70.38 363 SER A N 1
ATOM 2699 C CA . SER A 1 363 ? -3.711 10.235 -14.587 1.00 70.38 363 SER A CA 1
ATOM 2700 C C . SER A 1 363 ? -3.042 10.501 -15.947 1.00 70.38 363 SER A C 1
ATOM 2702 O O . SER A 1 363 ? -3.151 11.607 -16.474 1.00 70.38 363 SER A O 1
ATOM 2704 N N . LYS A 1 364 ? -2.368 9.500 -16.532 1.00 68.38 364 LYS A N 1
ATOM 2705 C CA . LYS A 1 364 ? -1.803 9.539 -17.892 1.00 68.38 364 LYS A CA 1
ATOM 2706 C C . LYS A 1 364 ? -2.793 9.058 -18.961 1.00 68.38 364 LYS A C 1
ATOM 2708 O O . LYS A 1 364 ? -2.523 9.207 -20.145 1.00 68.38 364 LYS A O 1
ATOM 2713 N N . GLY A 1 365 ? -3.934 8.498 -18.553 1.00 71.62 365 GLY A N 1
ATOM 2714 C CA . GLY A 1 365 ? -4.942 7.900 -19.431 1.00 71.62 365 GLY A CA 1
ATOM 2715 C C . GLY A 1 365 ? -4.834 6.377 -19.551 1.00 71.62 365 GLY A C 1
ATOM 2716 O O . GLY A 1 365 ? -5.848 5.735 -19.830 1.00 71.62 365 GLY A O 1
ATOM 2717 N N . ASP A 1 366 ? -3.664 5.793 -19.274 1.00 78.81 366 ASP A N 1
ATOM 2718 C CA . ASP A 1 366 ? -3.425 4.342 -19.305 1.00 78.81 366 ASP A CA 1
ATOM 2719 C C . ASP A 1 366 ? -4.313 3.588 -18.304 1.00 78.81 366 ASP A C 1
ATOM 2721 O O . ASP A 1 366 ? -4.674 4.128 -17.254 1.00 78.81 366 ASP A O 1
ATOM 2725 N N . MET A 1 367 ? -4.633 2.327 -18.596 1.00 86.25 367 MET A N 1
ATOM 2726 C CA . MET A 1 367 ? -5.355 1.440 -17.679 1.00 86.25 367 MET A CA 1
ATOM 2727 C C . MET A 1 367 ? -4.374 0.625 -16.828 1.00 86.25 367 MET A C 1
ATOM 2729 O O . MET A 1 367 ? -3.454 0.003 -17.360 1.00 86.25 367 MET A O 1
ATOM 2733 N N . SER A 1 368 ? -4.591 0.592 -15.514 1.00 89.69 368 SER A N 1
ATOM 2734 C CA . SER A 1 368 ? -3.889 -0.297 -14.592 1.00 89.69 368 SER A CA 1
ATOM 2735 C C . SER A 1 368 ? -4.794 -1.439 -14.121 1.00 89.69 368 SER A C 1
ATOM 2737 O O . SER A 1 368 ? -6.030 -1.348 -14.083 1.00 89.69 368 SER A O 1
ATOM 2739 N N . TYR A 1 369 ? -4.150 -2.564 -13.832 1.00 93.62 369 TYR A N 1
ATOM 2740 C CA . TYR A 1 369 ? -4.785 -3.856 -13.628 1.00 93.62 369 TYR A CA 1
ATOM 2741 C C . TYR A 1 369 ? -4.625 -4.324 -12.179 1.00 93.62 369 TYR A C 1
ATOM 2743 O O . TYR A 1 369 ? -3.639 -4.018 -11.509 1.00 93.62 369 TYR A O 1
ATOM 2751 N N . ALA A 1 370 ? -5.611 -5.079 -11.707 1.00 94.00 370 ALA A N 1
ATOM 2752 C 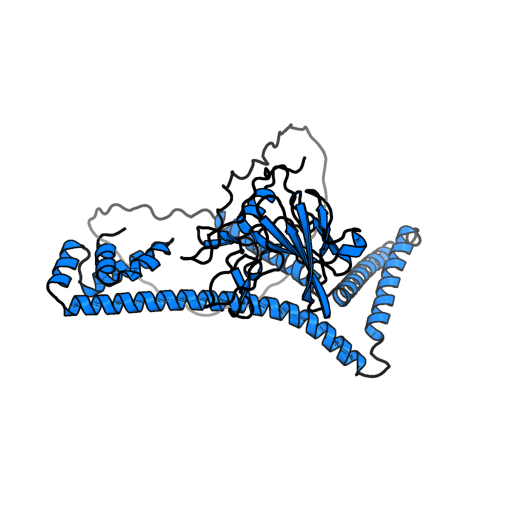CA . ALA A 1 370 ? -5.522 -5.883 -10.500 1.00 94.00 370 ALA A CA 1
ATOM 2753 C C . ALA A 1 370 ? -4.973 -7.264 -10.885 1.00 94.00 370 ALA A C 1
ATOM 2755 O O . ALA A 1 370 ? -5.434 -7.850 -11.867 1.00 94.00 370 ALA A O 1
ATOM 2756 N N . LEU A 1 371 ? -4.004 -7.782 -10.130 1.00 97.88 371 LEU A N 1
ATOM 2757 C CA . LEU A 1 371 ? -3.420 -9.112 -10.310 1.00 97.88 371 LEU A CA 1
ATOM 2758 C C . LEU A 1 371 ? -3.547 -9.873 -8.995 1.00 97.88 371 LEU A C 1
ATOM 2760 O O . LEU A 1 371 ? -2.782 -9.644 -8.063 1.00 97.88 371 LEU A O 1
ATOM 2764 N N . LEU A 1 372 ? -4.527 -10.772 -8.912 1.00 98.25 372 LEU A N 1
ATOM 2765 C CA . LEU A 1 372 ? -4.804 -11.511 -7.686 1.00 98.25 372 LEU A CA 1
ATOM 2766 C C . LEU A 1 372 ? -4.130 -12.880 -7.727 1.00 98.25 372 LEU A C 1
ATOM 2768 O O . LEU A 1 372 ? -4.353 -13.667 -8.652 1.00 98.25 372 LEU A O 1
ATOM 2772 N N . VAL A 1 373 ? -3.350 -13.180 -6.690 1.00 98.50 373 VAL A N 1
ATOM 2773 C CA . VAL A 1 373 ? -2.681 -14.471 -6.489 1.00 98.50 373 VAL A CA 1
ATOM 2774 C C . VAL A 1 373 ? -3.156 -15.075 -5.174 1.00 98.50 373 VAL A C 1
ATOM 2776 O O . VAL A 1 373 ? -3.077 -14.440 -4.124 1.00 98.50 373 VAL A O 1
ATOM 2779 N N . ALA A 1 374 ? -3.654 -16.308 -5.229 1.00 97.94 374 ALA A N 1
ATOM 2780 C CA . ALA A 1 374 ? -3.981 -17.093 -4.047 1.00 97.94 374 ALA A CA 1
ATOM 2781 C C . ALA A 1 374 ? -2.741 -17.849 -3.557 1.00 97.94 374 ALA A C 1
ATOM 2783 O O . ALA A 1 374 ? -2.134 -18.615 -4.310 1.00 97.94 374 ALA A O 1
ATOM 2784 N N . HIS A 1 375 ? -2.404 -17.638 -2.291 1.00 97.75 375 HIS A N 1
ATOM 2785 C CA . HIS A 1 375 ? -1.328 -18.296 -1.556 1.00 97.75 375 HIS A CA 1
ATOM 2786 C C . HIS A 1 375 ? -1.929 -19.313 -0.562 1.00 97.75 375 HIS A C 1
ATOM 2788 O O . HIS A 1 375 ? -3.071 -19.745 -0.734 1.00 97.75 375 HIS A O 1
ATOM 2794 N N . ALA A 1 376 ? -1.180 -19.754 0.454 1.00 91.38 376 ALA A N 1
ATOM 2795 C CA . ALA A 1 376 ? -1.626 -20.829 1.352 1.00 91.38 376 ALA A CA 1
ATOM 2796 C C . ALA A 1 376 ? -2.813 -20.447 2.268 1.00 91.38 376 ALA A C 1
ATOM 2798 O O . ALA A 1 376 ? -3.687 -21.281 2.519 1.00 91.38 376 ALA A O 1
ATOM 2799 N N . ASP A 1 377 ? -2.843 -19.203 2.759 1.00 92.31 377 ASP A N 1
ATOM 2800 C CA . ASP A 1 377 ? -3.815 -18.700 3.753 1.00 92.31 377 ASP A CA 1
ATOM 2801 C C . ASP A 1 377 ? -4.585 -17.446 3.307 1.00 92.31 377 ASP A C 1
ATOM 2803 O O . ASP A 1 377 ? -5.629 -17.107 3.873 1.00 92.31 377 ASP A O 1
ATOM 2807 N N . LEU A 1 378 ? -4.066 -16.756 2.291 1.00 97.19 378 LEU A N 1
ATOM 2808 C CA . LEU A 1 378 ? -4.523 -15.449 1.843 1.00 97.19 378 LEU A CA 1
ATOM 2809 C C . LEU A 1 378 ? -4.491 -15.325 0.318 1.00 97.19 378 LEU A C 1
ATOM 2811 O O . LEU A 1 378 ? -3.807 -16.073 -0.380 1.00 97.19 378 LEU A O 1
ATOM 2815 N N . VAL A 1 379 ? -5.202 -14.324 -0.186 1.00 98.50 379 VAL A N 1
ATOM 2816 C CA . VAL A 1 379 ? -5.086 -13.814 -1.552 1.00 98.50 379 VAL A CA 1
ATOM 2817 C C . VAL A 1 379 ? -4.459 -12.427 -1.475 1.00 98.50 379 VAL A C 1
ATOM 2819 O O . VAL A 1 379 ? -4.914 -11.591 -0.695 1.00 98.50 379 VAL A O 1
ATOM 2822 N N . ILE A 1 380 ? -3.429 -12.175 -2.276 1.00 98.81 380 ILE A N 1
ATOM 2823 C CA . ILE A 1 380 ? -2.817 -10.850 -2.422 1.00 98.81 380 ILE A CA 1
ATOM 2824 C C . ILE A 1 380 ? -3.274 -10.268 -3.760 1.00 98.81 380 ILE A C 1
ATOM 2826 O O . ILE A 1 380 ? -3.178 -10.948 -4.784 1.00 98.81 380 ILE A O 1
ATOM 2830 N N . ASN A 1 381 ? -3.759 -9.022 -3.762 1.00 98.69 381 ASN A N 1
ATOM 2831 C CA . ASN A 1 381 ? -3.871 -8.229 -4.983 1.00 98.69 381 ASN A CA 1
ATOM 2832 C C . ASN A 1 381 ? -2.595 -7.401 -5.152 1.00 98.69 381 ASN A C 1
ATOM 2834 O O . ASN A 1 381 ? -2.324 -6.485 -4.375 1.00 98.69 381 ASN A O 1
ATOM 2838 N N . TYR A 1 382 ? -1.843 -7.714 -6.199 1.00 98.56 382 TYR A N 1
ATOM 2839 C CA . TYR A 1 382 ? -0.735 -6.917 -6.700 1.00 98.56 382 TYR A CA 1
ATOM 2840 C C . TYR A 1 382 ? -1.329 -5.853 -7.635 1.00 98.56 382 TYR A C 1
ATOM 2842 O O . TYR A 1 382 ? -1.299 -5.977 -8.860 1.00 98.56 382 TYR A O 1
ATOM 2850 N N . GLY A 1 383 ? -1.990 -4.860 -7.038 1.00 96.62 383 GLY A N 1
ATOM 2851 C CA . GLY A 1 383 ? -2.769 -3.853 -7.745 1.00 96.62 383 GLY A CA 1
ATOM 2852 C C . GLY A 1 383 ? -1.916 -2.790 -8.434 1.00 96.62 383 GLY A C 1
ATOM 2853 O O . GLY A 1 383 ? -0.810 -2.466 -8.009 1.00 96.62 383 GLY A O 1
ATOM 2854 N N . GLU A 1 384 ? -2.484 -2.214 -9.490 1.00 94.81 384 GLU A N 1
ATOM 2855 C CA . GLU A 1 384 ? -1.874 -1.195 -10.353 1.00 94.81 384 GLU A CA 1
ATOM 2856 C C . GLU A 1 384 ? -0.676 -1.680 -11.191 1.00 94.81 384 GLU A C 1
ATOM 2858 O O . GLU A 1 384 ? 0.180 -0.893 -11.605 1.00 94.81 384 GLU A O 1
ATOM 2863 N N . VAL A 1 385 ? -0.662 -2.968 -11.542 1.00 96.44 385 VAL A N 1
ATOM 2864 C CA . VAL A 1 385 ? 0.240 -3.507 -12.571 1.00 96.44 385 VAL A CA 1
ATOM 2865 C C . VAL A 1 385 ? -0.156 -3.055 -13.982 1.00 96.44 385 VAL A C 1
ATOM 2867 O O . VAL A 1 385 ? -1.316 -2.752 -14.268 1.00 96.44 385 VAL A O 1
ATOM 2870 N N . ALA A 1 386 ? 0.818 -3.010 -14.889 1.00 94.00 386 ALA A N 1
ATOM 2871 C CA . ALA A 1 386 ? 0.628 -2.665 -16.293 1.00 94.00 386 ALA A CA 1
ATOM 2872 C C . ALA A 1 386 ? -0.133 -3.763 -17.059 1.00 94.00 386 ALA A C 1
ATOM 2874 O O . ALA A 1 386 ? 0.083 -4.955 -16.821 1.00 94.00 386 ALA A O 1
ATOM 2875 N N . GLU A 1 387 ? -0.961 -3.359 -18.029 1.00 89.81 387 GLU A N 1
ATOM 2876 C CA . GLU A 1 387 ? -1.738 -4.217 -18.949 1.00 89.81 387 GLU A CA 1
ATOM 2877 C C . GLU A 1 387 ? -0.881 -5.245 -19.718 1.00 89.81 387 GLU A C 1
ATOM 2879 O O . GLU A 1 387 ? -1.311 -6.356 -20.030 1.00 89.81 387 GLU A O 1
ATOM 2884 N N . THR A 1 388 ? 0.375 -4.899 -19.998 1.00 92.06 388 THR A N 1
ATOM 2885 C CA . THR A 1 388 ? 1.332 -5.763 -20.698 1.00 92.06 388 THR A CA 1
ATOM 2886 C C . THR A 1 388 ? 1.860 -6.913 -19.841 1.00 92.06 388 THR A C 1
ATOM 2888 O O . THR A 1 388 ? 2.377 -7.874 -20.411 1.00 92.06 388 THR A O 1
ATOM 2891 N N . SER A 1 389 ? 1.708 -6.864 -18.508 1.00 93.81 389 SER A N 1
ATOM 2892 C CA . SER A 1 389 ? 2.308 -7.815 -17.554 1.00 93.81 389 SER A CA 1
ATOM 2893 C C . SER A 1 389 ? 2.049 -9.275 -17.926 1.00 93.81 389 SER A C 1
ATOM 2895 O O . SER A 1 389 ? 2.989 -10.060 -18.041 1.00 93.81 389 SER A O 1
ATOM 2897 N N . ARG A 1 390 ? 0.790 -9.637 -18.210 1.00 90.06 390 ARG A N 1
ATOM 2898 C CA . ARG A 1 390 ? 0.426 -11.016 -18.569 1.00 90.06 390 ARG A CA 1
ATOM 2899 C C . ARG A 1 390 ? 1.204 -11.533 -19.785 1.00 90.06 390 ARG A C 1
ATOM 2901 O O . ARG A 1 390 ? 1.686 -12.661 -19.785 1.00 90.06 390 ARG A O 1
ATOM 2908 N N . ARG A 1 391 ? 1.348 -10.697 -20.819 1.00 92.25 391 ARG A N 1
ATOM 2909 C CA . ARG A 1 391 ? 2.086 -11.035 -22.047 1.00 92.25 391 ARG A CA 1
ATOM 2910 C C . ARG A 1 391 ? 3.602 -11.003 -21.833 1.00 92.25 391 ARG A C 1
ATOM 2912 O O . ARG A 1 391 ? 4.300 -11.817 -22.423 1.00 92.25 391 ARG A O 1
ATOM 2919 N N . GLN A 1 392 ? 4.096 -10.079 -21.010 1.00 96.19 392 GLN A N 1
ATOM 2920 C CA . GLN A 1 392 ? 5.518 -9.900 -20.706 1.00 96.19 392 GLN A CA 1
ATOM 2921 C C . GLN A 1 392 ? 6.098 -11.091 -19.929 1.00 96.19 392 GLN A C 1
ATOM 2923 O O . GLN A 1 392 ? 7.194 -11.542 -20.244 1.00 96.19 392 GLN A O 1
ATOM 2928 N N . PHE A 1 393 ? 5.356 -11.615 -18.947 1.00 95.31 393 PHE A N 1
ATOM 2929 C CA . PHE A 1 393 ? 5.803 -12.707 -18.072 1.00 95.31 393 PHE A CA 1
ATOM 2930 C C . PHE A 1 393 ? 5.207 -14.081 -18.437 1.00 95.31 393 PHE A C 1
ATOM 2932 O O . PHE A 1 393 ? 5.435 -15.058 -17.729 1.00 95.31 393 PHE A O 1
ATOM 2939 N N . GLY A 1 394 ? 4.473 -14.173 -19.553 1.00 93.62 394 GLY A N 1
ATOM 2940 C CA . GLY A 1 394 ? 4.096 -15.437 -20.200 1.00 93.62 394 GLY A CA 1
ATOM 2941 C C . GLY A 1 394 ? 3.049 -16.300 -19.482 1.00 93.62 394 GLY A C 1
ATOM 2942 O O . GLY A 1 394 ? 2.881 -17.456 -19.859 1.00 93.62 394 GLY A O 1
ATOM 2943 N N . TRP A 1 395 ? 2.354 -15.771 -18.473 1.00 96.44 395 TRP A N 1
ATOM 2944 C CA . TRP A 1 395 ? 1.414 -16.526 -17.637 1.00 96.44 395 TRP A CA 1
ATOM 2945 C C . TRP A 1 395 ? -0.064 -16.328 -18.019 1.00 96.44 395 TRP A C 1
ATOM 2947 O O . TRP A 1 395 ? -0.457 -15.467 -18.812 1.00 96.44 395 TRP A O 1
ATOM 2957 N N . SER A 1 396 ? -0.926 -17.142 -17.420 1.00 92.19 396 SER A N 1
ATOM 2958 C CA . SER A 1 396 ? -2.382 -17.072 -17.485 1.00 92.19 396 SER A CA 1
ATOM 2959 C C . SER A 1 396 ? -3.023 -17.217 -16.105 1.00 92.19 396 SER A C 1
ATOM 2961 O O . SER A 1 396 ? -2.429 -17.733 -15.161 1.00 92.19 396 SER A O 1
ATOM 2963 N N . VAL A 1 397 ? -4.273 -16.761 -15.980 1.00 93.00 397 VAL A N 1
ATOM 2964 C CA . VAL A 1 397 ? -5.092 -17.074 -14.802 1.00 93.00 397 VAL A CA 1
ATOM 2965 C C . VAL A 1 397 ? -5.238 -18.594 -14.715 1.00 93.00 397 VAL A C 1
ATOM 2967 O O . VAL A 1 397 ? -5.585 -19.242 -15.701 1.00 93.00 397 VAL A O 1
ATOM 2970 N N . GLY A 1 398 ? -4.934 -19.152 -13.546 1.00 90.56 398 GLY A N 1
ATOM 2971 C CA . GLY A 1 398 ? -4.785 -20.586 -13.315 1.00 90.56 398 GLY A CA 1
ATOM 2972 C C . GLY A 1 398 ? -3.334 -21.047 -13.137 1.00 90.56 398 GLY A C 1
ATOM 2973 O O . GLY A 1 398 ? -3.134 -22.098 -12.524 1.00 90.56 398 GLY A O 1
ATOM 2974 N N . ASP A 1 399 ? -2.326 -20.287 -13.575 1.00 96.44 399 ASP A N 1
ATOM 2975 C CA . ASP A 1 399 ? -0.922 -20.707 -13.474 1.00 96.44 399 ASP A CA 1
ATOM 2976 C C . ASP A 1 399 ? -0.356 -20.587 -12.057 1.00 96.44 399 ASP A C 1
ATOM 2978 O O . ASP A 1 399 ? -0.767 -19.740 -11.259 1.00 96.44 399 ASP A O 1
ATOM 2982 N N . LYS A 1 400 ? 0.606 -21.463 -11.741 1.00 98.06 400 LYS A N 1
ATOM 2983 C CA . LYS A 1 400 ? 1.371 -21.406 -10.490 1.00 98.06 400 LYS A CA 1
ATOM 2984 C C . LYS A 1 400 ? 2.461 -20.340 -10.573 1.00 98.06 400 LYS A C 1
ATOM 2986 O O . LYS A 1 400 ? 3.109 -20.203 -11.608 1.00 98.06 400 LYS A O 1
ATOM 2991 N N . VAL A 1 401 ? 2.721 -19.683 -9.449 1.00 98.06 401 VAL A N 1
ATOM 2992 C CA . VAL A 1 401 ? 3.876 -18.796 -9.249 1.00 98.06 401 VAL A CA 1
ATOM 2993 C C . VAL A 1 401 ? 4.666 -19.230 -8.017 1.00 98.06 401 VAL A C 1
ATOM 2995 O O . VAL A 1 401 ? 4.113 -19.893 -7.136 1.00 98.06 401 VAL A O 1
ATOM 2998 N N . ARG A 1 402 ? 5.953 -18.877 -7.964 1.00 98.19 402 ARG A N 1
ATOM 2999 C CA . ARG A 1 402 ? 6.838 -19.108 -6.811 1.00 98.19 402 ARG A CA 1
ATOM 3000 C C . ARG A 1 402 ? 7.146 -17.823 -6.050 1.00 98.19 402 ARG A C 1
ATOM 3002 O O . ARG A 1 402 ? 7.169 -16.754 -6.655 1.00 98.19 402 ARG A O 1
ATOM 3009 N N . ALA A 1 403 ? 7.486 -17.938 -4.769 1.00 97.38 403 ALA A N 1
ATOM 3010 C CA . ALA A 1 403 ? 8.084 -16.836 -4.018 1.00 97.38 403 ALA A CA 1
ATOM 3011 C C . ALA A 1 403 ? 9.320 -16.281 -4.759 1.00 97.38 403 ALA A C 1
ATOM 3013 O O . ALA A 1 403 ? 10.156 -17.043 -5.249 1.00 97.38 403 ALA A O 1
ATOM 3014 N N . GLY A 1 404 ? 9.422 -14.956 -4.882 1.00 96.81 404 GLY A N 1
ATOM 3015 C CA . GLY A 1 404 ? 10.505 -14.295 -5.622 1.00 96.81 404 GLY A CA 1
ATOM 3016 C C . GLY A 1 404 ? 10.342 -14.289 -7.151 1.00 96.81 404 GLY A C 1
ATOM 3017 O O . GLY A 1 404 ? 11.166 -13.698 -7.848 1.00 96.81 404 GLY A O 1
ATOM 3018 N N . GLN A 1 405 ? 9.291 -14.903 -7.706 1.00 98.19 405 GLN A N 1
ATOM 3019 C CA . GLN A 1 405 ? 9.032 -14.867 -9.146 1.00 98.19 405 GLN A CA 1
ATOM 3020 C C . GLN A 1 405 ? 8.537 -13.486 -9.590 1.00 98.19 405 GLN A C 1
ATOM 3022 O O . GLN A 1 405 ? 7.604 -12.932 -9.013 1.00 98.19 405 GLN A O 1
ATOM 3027 N N . LYS A 1 406 ? 9.103 -12.975 -10.686 1.00 98.62 406 LYS A N 1
ATOM 3028 C CA . LYS A 1 406 ? 8.614 -11.783 -11.390 1.00 98.62 406 LYS A CA 1
ATOM 3029 C C . LYS A 1 406 ? 7.282 -12.101 -12.080 1.00 98.62 406 LYS A C 1
ATOM 3031 O O . LYS A 1 406 ? 7.221 -13.011 -12.908 1.00 98.62 406 LYS A O 1
ATOM 3036 N N . ILE A 1 407 ? 6.222 -11.381 -11.717 1.00 98.25 407 ILE A N 1
ATOM 3037 C CA . ILE A 1 407 ? 4.838 -11.619 -12.167 1.00 98.25 407 ILE A CA 1
ATOM 3038 C C . ILE A 1 407 ? 4.209 -10.421 -12.889 1.00 98.25 407 ILE A C 1
ATOM 3040 O O . ILE A 1 407 ? 3.206 -10.593 -13.581 1.00 98.25 407 ILE A O 1
ATOM 3044 N N . GLY A 1 408 ? 4.784 -9.224 -12.790 1.00 98.00 408 GLY A N 1
ATOM 3045 C CA . GLY A 1 408 ? 4.269 -8.046 -13.484 1.00 98.00 408 GLY A CA 1
ATOM 3046 C C . GLY A 1 408 ? 5.243 -6.876 -13.503 1.00 98.00 408 GLY A C 1
ATOM 3047 O O . GLY A 1 408 ? 6.353 -6.966 -12.982 1.00 98.00 408 GLY A O 1
ATOM 3048 N N . THR A 1 409 ? 4.813 -5.776 -14.109 1.00 98.12 409 THR A N 1
ATOM 3049 C CA . THR A 1 409 ? 5.491 -4.473 -14.055 1.00 98.12 409 THR A CA 1
ATOM 3050 C C . THR A 1 409 ? 4.539 -3.407 -13.526 1.00 98.12 409 THR A C 1
ATOM 3052 O O . THR A 1 409 ? 3.330 -3.478 -13.748 1.00 98.12 409 THR A O 1
ATOM 3055 N N . ILE A 1 410 ? 5.068 -2.419 -12.810 1.00 97.12 410 ILE A N 1
ATOM 3056 C CA . ILE A 1 410 ? 4.294 -1.303 -12.249 1.00 97.12 410 ILE A CA 1
ATOM 3057 C C . ILE A 1 410 ? 3.759 -0.404 -13.373 1.00 97.12 410 ILE A C 1
ATOM 3059 O O . ILE A 1 410 ? 4.493 -0.046 -14.299 1.00 97.12 410 ILE A O 1
ATOM 3063 N N . SER A 1 411 ? 2.480 -0.027 -13.300 1.00 92.19 411 SER A N 1
ATOM 3064 C CA . SER A 1 411 ? 1.827 0.818 -14.310 1.00 92.19 411 SER A CA 1
ATOM 3065 C C . SER A 1 411 ? 2.227 2.302 -14.227 1.00 92.19 411 SER A C 1
ATOM 3067 O O . SER A 1 411 ? 3.105 2.710 -13.465 1.00 92.19 411 SER A O 1
ATOM 3069 N N . GLY A 1 412 ? 1.549 3.148 -15.012 1.00 86.94 412 GLY A N 1
ATOM 3070 C CA . GLY A 1 412 ? 1.736 4.600 -15.027 1.00 86.94 412 GLY A CA 1
ATOM 3071 C C . GLY A 1 412 ? 1.461 5.338 -13.708 1.00 86.94 412 GLY A C 1
ATOM 3072 O O . GLY A 1 412 ? 1.666 6.551 -13.676 1.00 86.94 412 GLY A O 1
ATOM 3073 N N . THR A 1 413 ? 1.021 4.650 -12.646 1.00 87.50 413 THR A N 1
ATOM 3074 C CA . THR A 1 413 ? 0.786 5.226 -11.309 1.00 87.50 413 THR A CA 1
ATOM 3075 C C . THR A 1 413 ? 2.048 5.404 -10.461 1.00 87.50 413 THR A C 1
ATOM 3077 O O . THR A 1 413 ? 2.046 6.263 -9.585 1.00 87.50 413 THR A O 1
ATOM 3080 N N . ALA A 1 414 ? 3.127 4.654 -10.732 1.00 91.56 414 ALA A N 1
ATOM 3081 C CA . ALA A 1 414 ? 4.355 4.646 -9.919 1.00 91.56 414 ALA A CA 1
ATOM 3082 C C . ALA A 1 414 ? 4.113 4.293 -8.427 1.00 91.56 414 ALA A C 1
ATOM 3084 O O . ALA A 1 414 ? 4.551 4.974 -7.495 1.00 91.56 414 ALA A O 1
ATOM 3085 N N . MET A 1 415 ? 3.385 3.197 -8.208 1.00 94.00 415 MET A N 1
ATOM 3086 C CA . MET A 1 415 ? 3.253 2.497 -6.927 1.00 94.00 415 MET A CA 1
ATOM 3087 C C . MET A 1 415 ? 2.736 1.074 -7.151 1.00 94.00 415 MET A C 1
ATOM 3089 O O . MET A 1 415 ? 2.116 0.803 -8.177 1.00 94.00 415 MET A O 1
ATOM 3093 N N . LEU A 1 416 ? 2.965 0.176 -6.187 1.00 98.06 416 LEU A N 1
ATOM 3094 C CA . LEU A 1 416 ? 2.201 -1.071 -6.100 1.00 98.06 416 LEU A CA 1
ATOM 3095 C C . LEU A 1 416 ? 1.076 -0.875 -5.088 1.00 98.06 416 LEU A C 1
ATOM 3097 O O . LEU A 1 416 ? 1.348 -0.627 -3.912 1.00 98.06 416 LEU A O 1
ATOM 3101 N N . HIS A 1 417 ? -0.170 -1.018 -5.527 1.00 97.88 417 HIS A N 1
ATOM 3102 C CA . HIS A 1 417 ? -1.328 -0.965 -4.644 1.00 97.88 417 HIS A CA 1
ATOM 3103 C C . HIS A 1 417 ? -1.574 -2.355 -4.040 1.00 97.88 417 HIS A C 1
ATOM 3105 O O . HIS A 1 417 ? -2.183 -3.221 -4.668 1.00 97.88 417 HIS A O 1
ATOM 3111 N N . PHE A 1 418 ? -1.042 -2.597 -2.842 1.00 98.62 418 PHE A N 1
ATOM 3112 C CA . PHE A 1 418 ? -1.001 -3.924 -2.228 1.00 98.62 418 PHE A CA 1
ATOM 3113 C C . PHE A 1 418 ? -2.202 -4.138 -1.291 1.00 98.62 418 PHE A C 1
ATOM 3115 O O . PHE A 1 418 ? -2.269 -3.544 -0.213 1.00 98.62 418 PHE A O 1
ATOM 3122 N N . GLU A 1 419 ? -3.154 -4.991 -1.678 1.00 98.56 419 GLU A N 1
ATOM 3123 C CA . GLU A 1 419 ? -4.304 -5.380 -0.840 1.00 98.56 419 GLU A CA 1
ATOM 3124 C C . GLU A 1 419 ? -4.193 -6.859 -0.426 1.00 98.56 419 GLU A C 1
ATOM 3126 O O . GLU A 1 419 ? -3.699 -7.698 -1.183 1.00 98.56 419 GLU A O 1
ATOM 3131 N N . THR A 1 420 ? -4.710 -7.205 0.756 1.00 98.62 420 THR A N 1
ATOM 3132 C CA . THR A 1 420 ? -4.718 -8.584 1.277 1.00 98.62 420 THR A CA 1
ATOM 3133 C C . THR A 1 420 ? -6.124 -9.047 1.631 1.00 98.62 420 THR A C 1
ATOM 3135 O O . THR A 1 420 ? -6.879 -8.323 2.279 1.00 98.62 420 THR A O 1
ATOM 3138 N N . TYR A 1 421 ? -6.455 -10.284 1.265 1.00 98.00 421 TYR A N 1
ATOM 3139 C CA . TYR A 1 421 ? -7.775 -10.880 1.445 1.00 98.00 421 TYR A CA 1
ATOM 3140 C C . TYR A 1 421 ? -7.702 -12.328 1.941 1.00 98.00 421 TYR A C 1
ATOM 3142 O O . TYR A 1 421 ? -6.683 -12.999 1.807 1.00 98.00 421 TYR A O 1
ATOM 3150 N N . ARG A 1 422 ? -8.807 -12.850 2.477 1.00 94.94 422 ARG A N 1
ATOM 3151 C CA . ARG A 1 422 ? -8.962 -14.273 2.821 1.00 94.94 422 ARG A CA 1
ATOM 3152 C C . ARG A 1 422 ? -8.914 -15.166 1.575 1.00 94.94 422 ARG A C 1
ATOM 3154 O O . ARG A 1 422 ? -9.358 -14.765 0.495 1.00 94.94 422 ARG A O 1
ATOM 3161 N N . SER A 1 423 ? -8.446 -16.404 1.749 1.00 92.69 423 SER A N 1
ATOM 3162 C CA . SER A 1 423 ? -8.529 -17.472 0.741 1.00 92.69 423 SER A CA 1
ATOM 3163 C C . SER A 1 423 ? -9.908 -17.576 0.082 1.00 92.69 423 SER A C 1
ATOM 3165 O O . SER A 1 423 ? -10.937 -17.488 0.748 1.00 92.69 423 SER A O 1
ATOM 3167 N N . GLY A 1 424 ? -9.917 -17.793 -1.237 1.00 89.44 424 GLY A N 1
ATOM 3168 C CA . GLY A 1 424 ? -11.130 -17.873 -2.062 1.00 89.44 424 GLY A CA 1
ATOM 3169 C C . GLY A 1 424 ? -11.561 -16.551 -2.710 1.00 89.44 424 GLY A C 1
ATOM 3170 O O . GLY A 1 424 ? -12.399 -16.568 -3.607 1.00 89.44 424 GLY A O 1
ATOM 3171 N N . THR A 1 425 ? -10.971 -15.419 -2.318 1.00 93.88 425 THR A N 1
ATOM 3172 C CA . THR A 1 425 ? -11.235 -14.112 -2.943 1.00 93.88 425 THR A CA 1
ATOM 3173 C C . THR A 1 425 ? -10.702 -14.062 -4.381 1.00 93.88 425 THR A C 1
ATOM 3175 O O . THR A 1 425 ? -9.564 -14.447 -4.636 1.00 93.88 425 THR A O 1
ATOM 3178 N N . THR A 1 426 ? -11.503 -13.569 -5.329 1.00 89.69 426 THR A N 1
ATOM 3179 C CA . THR A 1 426 ? -11.131 -13.474 -6.759 1.00 89.69 426 THR A CA 1
ATOM 3180 C C . THR A 1 426 ? -11.302 -12.078 -7.362 1.00 89.69 426 THR A C 1
ATOM 3182 O O . THR A 1 426 ? -10.923 -11.864 -8.511 1.00 89.69 426 THR A O 1
ATOM 3185 N N . ALA A 1 427 ? -11.811 -11.109 -6.603 1.00 89.50 427 ALA A N 1
ATOM 3186 C CA . ALA A 1 427 ? -11.865 -9.697 -6.976 1.00 89.50 427 ALA A CA 1
ATOM 3187 C C . ALA A 1 427 ? -11.656 -8.825 -5.732 1.00 89.50 427 ALA A C 1
ATOM 3189 O O . ALA A 1 427 ? -11.957 -9.259 -4.619 1.00 89.50 427 ALA A O 1
ATOM 3190 N N . ASN A 1 428 ? -11.151 -7.608 -5.916 1.00 89.81 428 ASN A N 1
ATOM 3191 C CA . ASN A 1 428 ? -10.943 -6.669 -4.825 1.00 89.81 428 ASN A CA 1
ATOM 3192 C C . ASN A 1 428 ? -12.248 -6.022 -4.332 1.00 89.81 428 ASN A C 1
ATOM 3194 O O . ASN A 1 428 ? -13.150 -5.702 -5.109 1.00 89.81 428 ASN A O 1
ATOM 3198 N N . GLU A 1 429 ? -12.347 -5.821 -3.018 1.00 89.19 429 GLU A N 1
ATOM 3199 C CA . GLU A 1 429 ? -13.505 -5.196 -2.369 1.00 89.19 429 GLU A CA 1
ATOM 3200 C C . GLU A 1 429 ? -13.285 -3.693 -2.130 1.00 89.19 429 GLU A C 1
ATOM 3202 O O . GLU A 1 429 ? -12.167 -3.238 -1.907 1.00 89.19 429 GLU A O 1
ATOM 3207 N N . ARG A 1 430 ? -14.366 -2.904 -2.098 1.00 88.12 430 ARG A N 1
ATOM 3208 C CA . ARG A 1 430 ? -14.326 -1.464 -1.783 1.00 88.12 430 ARG A CA 1
ATOM 3209 C C . ARG A 1 430 ? -15.034 -1.178 -0.465 1.00 88.12 430 ARG A C 1
ATOM 3211 O O . ARG A 1 430 ? -16.208 -1.505 -0.322 1.00 88.12 430 ARG A O 1
ATOM 3218 N N . TRP A 1 431 ? -14.371 -0.464 0.445 1.00 87.81 431 TRP A N 1
ATOM 3219 C CA . TRP A 1 431 ? -14.980 -0.002 1.695 1.00 87.81 431 TRP A CA 1
ATOM 3220 C C . TRP A 1 431 ? -15.257 1.510 1.665 1.00 87.81 431 TRP A C 1
ATOM 3222 O O . TRP A 1 431 ? -14.398 2.316 1.295 1.00 87.81 431 TRP A O 1
ATOM 3232 N N . LEU A 1 432 ? -16.479 1.886 2.042 1.00 86.12 432 LEU A N 1
ATOM 3233 C CA . LEU A 1 432 ? -16.960 3.265 2.161 1.00 86.12 432 LEU A CA 1
ATOM 3234 C C . LEU A 1 432 ? -17.334 3.552 3.630 1.00 86.12 432 LEU A C 1
ATOM 3236 O O . LEU A 1 432 ? -17.792 2.628 4.312 1.00 86.12 432 LEU A O 1
ATOM 3240 N N . PRO A 1 433 ? -17.217 4.803 4.113 1.00 80.50 433 PRO A N 1
ATOM 3241 C CA . PRO A 1 433 ? -17.727 5.193 5.428 1.00 80.50 433 PRO A CA 1
ATOM 3242 C C . PRO A 1 433 ? -19.210 4.848 5.599 1.00 80.50 433 PRO A C 1
ATOM 3244 O O . PRO A 1 433 ? -19.990 4.880 4.644 1.00 80.50 433 PRO A O 1
ATOM 3247 N N . GLY A 1 434 ? -19.609 4.489 6.821 1.00 83.06 434 GLY A N 1
ATOM 3248 C CA . GLY A 1 434 ? -20.993 4.111 7.132 1.00 83.06 434 GLY A CA 1
ATOM 3249 C C . GLY A 1 434 ? -21.489 2.827 6.446 1.00 83.06 434 GLY A C 1
ATOM 3250 O O . GLY A 1 434 ? -22.677 2.517 6.528 1.00 83.06 434 GLY A O 1
ATOM 3251 N N . LYS A 1 435 ? -20.617 2.068 5.766 1.00 87.56 435 LYS A N 1
ATOM 3252 C CA . LYS A 1 435 ? -20.914 0.724 5.246 1.00 87.56 435 LYS A CA 1
ATOM 3253 C C . LYS A 1 435 ? -20.171 -0.339 6.050 1.00 87.56 435 LYS A C 1
ATOM 3255 O O . LYS A 1 435 ? -19.093 -0.089 6.592 1.00 87.56 435 LYS A O 1
ATOM 3260 N N . ALA A 1 436 ? -20.766 -1.530 6.116 1.00 88.50 436 ALA A N 1
ATOM 3261 C CA . ALA A 1 436 ? -20.166 -2.686 6.769 1.00 88.50 436 ALA A CA 1
ATOM 3262 C C . ALA A 1 436 ? -18.776 -2.988 6.187 1.00 88.50 436 ALA A C 1
ATOM 3264 O O . ALA A 1 436 ? -18.532 -2.785 4.995 1.00 88.50 436 ALA A O 1
ATOM 3265 N N . ARG A 1 437 ? -17.871 -3.468 7.043 1.00 91.12 437 ARG A N 1
ATOM 3266 C CA . ARG A 1 437 ? -16.517 -3.850 6.644 1.00 91.12 437 ARG A CA 1
ATOM 3267 C C . ARG A 1 437 ? -16.566 -5.067 5.703 1.00 91.12 437 ARG A C 1
ATOM 3269 O O . ARG A 1 437 ? -17.180 -6.062 6.083 1.00 91.12 437 ARG A O 1
ATOM 3276 N N . PRO A 1 438 ? -15.881 -5.032 4.544 1.00 93.44 438 PRO A N 1
ATOM 3277 C CA . PRO A 1 438 ? -15.542 -6.213 3.751 1.00 93.44 438 PRO A CA 1
ATOM 3278 C C . PRO A 1 438 ? -15.098 -7.414 4.600 1.00 93.44 438 PRO A C 1
ATOM 3280 O O . PRO A 1 438 ? -14.134 -7.330 5.368 1.00 93.44 438 PRO A O 1
ATOM 3283 N N . ASN A 1 439 ? -15.804 -8.540 4.478 1.00 92.12 439 ASN A N 1
ATOM 3284 C CA . ASN A 1 439 ? -15.559 -9.729 5.305 1.00 92.12 439 ASN A CA 1
ATOM 3285 C C . ASN A 1 439 ? -14.258 -10.451 4.925 1.00 92.12 439 ASN A C 1
ATOM 3287 O O . ASN A 1 439 ? -13.614 -11.058 5.794 1.00 92.12 439 ASN A O 1
ATOM 3291 N N . ALA A 1 440 ? -13.868 -10.390 3.647 1.00 94.81 440 ALA A N 1
ATOM 3292 C CA . ALA A 1 440 ? -12.638 -11.003 3.168 1.00 94.81 440 ALA A CA 1
ATOM 3293 C C . ALA A 1 440 ? -11.403 -10.119 3.384 1.00 94.81 440 ALA A C 1
ATOM 3295 O O . ALA A 1 440 ? -10.300 -10.654 3.372 1.00 94.81 440 ALA A O 1
ATOM 3296 N N . LEU A 1 441 ? -11.554 -8.808 3.597 1.00 97.31 441 LEU A N 1
ATOM 3297 C CA . LEU A 1 441 ? -10.426 -7.881 3.721 1.00 97.31 441 LEU A CA 1
ATOM 3298 C C . LEU A 1 441 ? -9.571 -8.151 4.969 1.00 97.31 441 LEU A C 1
ATOM 3300 O O . LEU A 1 441 ? -10.090 -8.337 6.075 1.00 97.31 441 LEU A O 1
ATOM 3304 N N . LEU A 1 442 ? -8.255 -8.110 4.770 1.00 97.81 442 LEU A N 1
ATOM 3305 C CA . LEU A 1 442 ? -7.205 -8.203 5.780 1.00 97.81 442 LEU A CA 1
ATOM 3306 C C . LEU A 1 442 ? -6.291 -6.970 5.677 1.00 97.81 442 LEU A C 1
ATOM 3308 O O . LEU A 1 442 ? -6.142 -6.388 4.603 1.00 97.81 442 LEU A O 1
ATOM 3312 N N . ASN A 1 443 ? -5.666 -6.575 6.784 1.00 97.44 443 ASN A N 1
ATOM 3313 C CA . ASN A 1 443 ? -4.733 -5.448 6.844 1.00 97.44 443 ASN A CA 1
ATOM 3314 C C . ASN A 1 443 ? -3.303 -5.914 6.477 1.00 97.44 443 ASN A C 1
ATOM 3316 O O . ASN A 1 443 ? -2.730 -6.713 7.225 1.00 97.44 443 ASN A O 1
ATOM 3320 N N . PRO A 1 444 ? -2.690 -5.417 5.385 1.00 97.94 444 PRO A N 1
ATOM 3321 C CA . PRO A 1 444 ? -1.398 -5.908 4.895 1.00 97.94 444 PRO A CA 1
ATOM 3322 C C . PRO A 1 444 ? -0.194 -5.446 5.732 1.00 97.94 444 PRO A C 1
ATOM 3324 O O . PRO A 1 444 ? 0.906 -5.962 5.555 1.00 97.94 444 PRO A O 1
ATOM 3327 N N . THR A 1 445 ? -0.375 -4.473 6.632 1.00 96.00 445 THR A N 1
ATOM 3328 C CA . THR A 1 445 ? 0.723 -3.743 7.291 1.00 96.00 445 THR A CA 1
ATOM 3329 C C . THR A 1 445 ? 1.713 -4.663 8.011 1.00 96.00 445 THR A C 1
ATOM 3331 O O . THR A 1 445 ? 2.911 -4.587 7.754 1.00 96.00 445 THR A O 1
ATOM 3334 N N . LEU A 1 446 ? 1.232 -5.556 8.885 1.00 92.88 446 LEU A N 1
ATOM 3335 C CA . LEU A 1 446 ? 2.106 -6.451 9.654 1.00 92.88 446 LEU A CA 1
ATOM 3336 C C . LEU A 1 446 ? 2.815 -7.475 8.754 1.00 92.88 446 LEU A C 1
ATOM 3338 O O . LEU A 1 446 ? 4.016 -7.680 8.900 1.00 92.88 446 LEU A O 1
ATOM 3342 N N . TYR A 1 447 ? 2.100 -8.044 7.778 1.00 94.69 447 TYR A N 1
ATOM 3343 C CA . TYR A 1 447 ? 2.667 -8.970 6.794 1.00 94.69 447 TYR A CA 1
ATOM 3344 C C . TYR A 1 447 ? 3.855 -8.351 6.048 1.00 94.69 447 TYR A C 1
ATOM 3346 O O . TYR A 1 447 ? 4.876 -9.011 5.871 1.00 94.69 447 TYR A O 1
ATOM 3354 N N . LEU A 1 448 ? 3.728 -7.079 5.648 1.00 95.94 448 LEU A N 1
ATOM 3355 C CA . LEU A 1 448 ? 4.785 -6.320 4.984 1.00 95.94 448 LEU A CA 1
ATOM 3356 C C . LEU A 1 448 ? 5.952 -5.998 5.935 1.00 95.94 448 LEU A C 1
ATOM 3358 O O . LEU A 1 448 ? 7.104 -6.150 5.540 1.00 95.94 448 LEU A O 1
ATOM 3362 N N . LEU A 1 449 ? 5.688 -5.616 7.191 1.00 92.69 449 LEU A N 1
ATOM 3363 C CA . LEU A 1 449 ? 6.739 -5.340 8.186 1.00 92.69 449 LEU A CA 1
ATOM 3364 C C . LEU A 1 449 ? 7.599 -6.577 8.504 1.00 92.69 449 LEU A C 1
ATOM 3366 O O . LEU A 1 449 ? 8.821 -6.465 8.616 1.00 92.69 449 LEU A O 1
ATOM 3370 N N . GLU A 1 450 ? 6.989 -7.763 8.581 1.00 89.62 450 GLU A N 1
ATOM 3371 C CA . GLU A 1 450 ? 7.715 -9.029 8.757 1.00 89.62 450 GLU A CA 1
ATOM 3372 C C . GLU A 1 450 ? 8.739 -9.269 7.631 1.00 89.62 450 GLU A C 1
ATOM 3374 O O . GLU A 1 450 ? 9.862 -9.703 7.892 1.00 89.62 450 GLU A O 1
ATOM 3379 N N . ILE A 1 451 ? 8.377 -8.970 6.377 1.00 90.88 451 ILE A N 1
ATOM 3380 C CA . ILE A 1 451 ? 9.230 -9.229 5.203 1.00 90.88 451 ILE A CA 1
ATOM 3381 C C . ILE A 1 451 ? 10.156 -8.062 4.821 1.00 90.88 451 ILE A C 1
ATOM 3383 O O . ILE A 1 451 ? 11.111 -8.284 4.084 1.00 90.88 451 ILE A O 1
ATOM 3387 N N . ALA A 1 452 ? 9.922 -6.851 5.338 1.00 86.69 452 ALA A N 1
ATOM 3388 C CA . ALA A 1 452 ? 10.779 -5.675 5.139 1.00 86.69 452 ALA A CA 1
ATOM 3389 C C . ALA A 1 452 ? 12.038 -5.655 6.034 1.00 86.69 452 ALA A C 1
ATOM 3391 O O . ALA A 1 452 ? 12.894 -4.784 5.883 1.00 86.69 452 ALA A O 1
ATOM 3392 N N . SER A 1 453 ? 12.143 -6.573 7.001 1.00 62.12 453 SER A N 1
ATOM 3393 C CA . SER A 1 453 ? 13.182 -6.544 8.041 1.00 62.12 453 SER A CA 1
ATOM 3394 C C . SER A 1 453 ? 14.607 -6.762 7.476 1.00 62.12 453 SER A C 1
ATOM 3396 O O . SER A 1 453 ? 14.807 -7.740 6.753 1.00 62.12 453 SER A O 1
ATOM 3398 N N . PRO A 1 454 ? 15.628 -5.946 7.839 1.00 44.53 454 PRO A N 1
ATOM 3399 C CA . PRO A 1 454 ? 16.933 -5.914 7.147 1.00 44.53 454 PRO A CA 1
ATOM 3400 C C . PRO A 1 454 ? 17.785 -7.194 7.151 1.00 44.53 454 PRO A C 1
ATOM 3402 O O . PRO A 1 454 ? 18.756 -7.281 6.403 1.00 44.53 454 PRO A O 1
ATOM 3405 N N . ALA A 1 455 ? 17.460 -8.188 7.981 1.00 34.72 455 ALA A N 1
ATOM 3406 C CA . ALA A 1 455 ? 18.283 -9.372 8.258 1.00 34.72 455 ALA A CA 1
ATOM 3407 C C . ALA A 1 455 ? 18.323 -10.422 7.119 1.00 34.72 455 ALA A C 1
ATOM 3409 O O . ALA A 1 455 ? 18.331 -11.625 7.383 1.00 34.72 455 ALA A O 1
ATOM 3410 N N . ARG A 1 456 ? 18.278 -9.992 5.849 1.00 37.16 456 ARG A N 1
ATOM 3411 C CA . ARG A 1 456 ? 18.279 -10.892 4.682 1.00 37.16 456 ARG A CA 1
ATOM 3412 C C . ARG A 1 456 ? 18.922 -10.335 3.406 1.00 37.16 456 ARG A C 1
ATOM 3414 O O . ARG A 1 456 ? 18.613 -10.804 2.315 1.00 37.16 456 ARG A O 1
ATOM 3421 N N . GLN A 1 457 ? 19.842 -9.382 3.545 1.00 28.94 457 GLN A N 1
ATOM 3422 C CA . GLN A 1 457 ? 20.906 -9.205 2.553 1.00 28.94 457 GLN A CA 1
ATOM 3423 C C . GLN A 1 457 ? 22.053 -10.154 2.927 1.00 28.94 457 GLN A C 1
ATOM 3425 O O . GLN A 1 457 ? 22.719 -9.940 3.939 1.00 28.94 457 GLN A O 1
ATOM 3430 N N . VAL A 1 458 ? 22.208 -11.226 2.144 1.00 26.75 458 VAL A N 1
ATOM 3431 C CA . VAL A 1 458 ? 23.276 -12.241 2.207 1.00 26.75 458 VAL A CA 1
ATOM 3432 C C . VAL A 1 458 ? 23.685 -12.560 0.774 1.00 26.75 458 VAL A C 1
ATOM 3434 O O . VAL A 1 458 ? 22.749 -12.740 -0.039 1.00 26.75 458 VAL A O 1
#

pLDDT: mean 72.18, std 23.69, range [23.7, 98.81]

Sequence (458 aa):
MSPLIAIAAAIVPEILRRLATDETGAIGEQIEAAVNNVTGESDAIAAKQKLDASPPLTEQLRVQLANLDLEIHKADLAAEVKASTSDLAYNALQLNSTENARQLLIELADASKSTSYTPPVLSYIVVIGFFGVLFAAATGALSGLPPQTLQIIHLLFGALTAAFATVLNFWLGSSFGSRRKDATIAATESVQQIRRLDEPVGPGPAPTQNSGPASRVSLEKGSIGQVHGNRTGIIASGESAENLPEDDQGKEIDDDRVKSSLSVLPAMPKQVPEGNPVPFAQSRTPVANRAWPVSTTLASAHVVSFQTVSGEMVGASGRRFLASRNGGARFHVGLDLYANQGDEVIACEDGRIVNYYPFYRTSKGDMSYALLVAHADLVINYGEVAETSRRQFGWSVGDKVRAGQKIGTISGTAMLHFETYRSGTTANERWLPGKARPNALLNPTLYLLEIASPARQV

Radius of gyration: 33.18 Å; chains: 1; bounding box: 83×81×95 Å